Protein AF-0000000076732202 (afdb_homodimer)

Structure (mmCIF, N/CA/C/O backbone):
data_AF-0000000076732202-model_v1
#
loop_
_entity.id
_entity.type
_entity.pdbx_description
1 polymer 'Protein CLN8'
#
loop_
_atom_site.group_PDB
_atom_site.id
_atom_site.type_symbol
_atom_site.label_atom_id
_atom_site.label_alt_id
_atom_site.label_comp_id
_atom_site.label_asym_id
_atom_site.label_entity_id
_atom_site.label_seq_id
_atom_site.pdbx_PDB_ins_code
_atom_site.Cartn_x
_atom_site.Cartn_y
_atom_site.Cartn_z
_atom_site.occupancy
_atom_site.B_iso_or_equiv
_atom_site.auth_seq_id
_atom_site.auth_comp_id
_atom_site.auth_asym_id
_atom_site.auth_atom_id
_atom_site.pdbx_PDB_model_num
ATOM 1 N N . ILE A 1 1 ? -19.609 11.695 24.344 1 72.25 1 ILE A N 1
ATOM 2 C CA . ILE A 1 1 ? -18.578 12.719 24.219 1 72.25 1 ILE A CA 1
ATOM 3 C C . ILE A 1 1 ? -18.703 13.398 22.844 1 72.25 1 ILE A C 1
ATOM 5 O O . ILE A 1 1 ? -18.531 14.617 22.734 1 72.25 1 ILE A O 1
ATOM 9 N N . PHE A 1 2 ? -19.25 12.75 21.938 1 86.94 2 PHE A N 1
ATOM 10 C CA . PHE A 1 2 ? -19.266 13.312 20.594 1 86.94 2 PHE A CA 1
ATOM 11 C C . PHE A 1 2 ? -20.656 13.812 20.219 1 86.94 2 PHE A C 1
ATOM 13 O O . PHE A 1 2 ? -20.922 14.133 19.062 1 86.94 2 PHE A O 1
ATOM 20 N N . ASP A 1 3 ? -21.453 13.922 21.25 1 87.31 3 ASP A N 1
ATOM 21 C CA . ASP A 1 3 ? -22.828 14.266 20.953 1 87.31 3 ASP A CA 1
ATOM 22 C C . ASP A 1 3 ? -23.062 15.773 21.016 1 87.31 3 ASP A C 1
ATOM 24 O O . ASP A 1 3 ? -23.516 16.297 22.031 1 87.31 3 ASP A O 1
ATOM 28 N N . TRP A 1 4 ? -22.719 16.5 19.984 1 90.31 4 TRP A N 1
ATOM 29 C CA . TRP A 1 4 ? -22.922 17.922 19.828 1 90.31 4 TRP A CA 1
ATOM 30 C C . TRP A 1 4 ? -23.812 18.219 18.609 1 90.31 4 TRP A C 1
ATOM 32 O O . TRP A 1 4 ? -24.062 17.328 17.797 1 90.31 4 TRP A O 1
ATOM 42 N N . ASP A 1 5 ? -24.375 19.375 18.609 1 92.56 5 ASP A N 1
ATOM 43 C CA . ASP A 1 5 ? -25.141 19.781 17.438 1 92.56 5 ASP A CA 1
ATOM 44 C C . ASP A 1 5 ? -24.25 20.438 16.375 1 92.56 5 ASP A C 1
ATOM 46 O O . ASP A 1 5 ? -24.109 21.656 16.359 1 92.56 5 ASP A O 1
ATOM 50 N N . TYR A 1 6 ? -23.797 19.703 15.469 1 92.44 6 TYR A N 1
ATOM 51 C CA . TYR A 1 6 ? -22.781 20.125 14.5 1 92.44 6 TYR A CA 1
ATOM 52 C C . TYR A 1 6 ? -23.406 20.984 13.406 1 92.44 6 TYR A C 1
ATOM 54 O O . TYR A 1 6 ? -22.703 21.562 12.586 1 92.44 6 TYR A O 1
ATOM 62 N N . VAL A 1 7 ? -24.688 21.047 13.375 1 90.94 7 VAL A N 1
ATOM 63 C CA . VAL A 1 7 ? -25.359 21.875 12.383 1 90.94 7 VAL A CA 1
ATOM 64 C C . VAL A 1 7 ? -25.172 23.344 12.727 1 90.94 7 VAL A C 1
ATOM 66 O O . VAL A 1 7 ? -25.094 24.203 11.828 1 90.94 7 VAL A O 1
ATOM 69 N N . LEU A 1 8 ? -25 23.562 13.977 1 93 8 LEU A N 1
ATOM 70 C CA . LEU A 1 8 ? -24.828 24.938 14.445 1 93 8 LEU A CA 1
ATOM 71 C C . LEU A 1 8 ? -23.406 25.422 14.164 1 93 8 LEU A C 1
ATOM 73 O O . LEU A 1 8 ? -22.438 24.766 14.547 1 93 8 LEU A O 1
ATOM 77 N N . TRP A 1 9 ? -23.344 26.594 13.664 1 92.12 9 TRP A N 1
ATOM 78 C CA . TRP A 1 9 ? -22.047 27.188 13.305 1 92.12 9 TRP A CA 1
ATOM 79 C C . TRP A 1 9 ? -21.234 27.5 14.555 1 92.12 9 TRP A C 1
ATOM 81 O O . TRP A 1 9 ? -20 27.391 14.539 1 92.12 9 TRP A O 1
ATOM 91 N N . GLU A 1 10 ? -21.844 27.828 15.586 1 94.12 10 GLU A N 1
ATOM 92 C CA . GLU A 1 10 ? -21.156 28.156 16.828 1 94.12 10 GLU A CA 1
ATOM 93 C C . GLU A 1 10 ? -20.438 26.938 17.391 1 94.12 10 GLU A C 1
ATOM 95 O O . GLU A 1 10 ? -19.328 27.047 17.922 1 94.12 10 GLU A O 1
ATOM 100 N N . VAL A 1 11 ? -21.109 25.938 17.25 1 94.25 11 VAL A N 1
ATOM 101 C CA . VAL A 1 11 ? -20.516 24.703 17.75 1 94.25 11 VAL A CA 1
ATOM 102 C C . VAL A 1 11 ? -19.312 24.328 16.906 1 94.25 11 VAL A C 1
ATOM 104 O O . VAL A 1 11 ? -18.266 23.969 17.438 1 94.25 11 VAL A O 1
ATOM 107 N N . ARG A 1 12 ? -19.391 24.406 15.656 1 95.12 12 ARG A N 1
ATOM 108 C CA . ARG A 1 12 ? -18.281 24.078 14.766 1 95.12 12 ARG A CA 1
ATOM 109 C C . ARG A 1 12 ? -17.078 24.984 15.023 1 95.12 12 ARG A C 1
ATOM 111 O O . ARG A 1 12 ? -15.945 24.516 15.133 1 95.12 12 ARG A O 1
ATOM 118 N N . LEU A 1 13 ? -17.375 26.266 15.219 1 94.88 13 LEU A N 1
ATOM 119 C CA . LEU A 1 13 ? -16.297 27.219 15.461 1 94.88 13 LEU A CA 1
ATOM 120 C C . LEU A 1 13 ? -15.656 26.984 16.828 1 94.88 13 LEU A C 1
ATOM 122 O O . LEU A 1 13 ? -14.445 27.141 16.984 1 94.88 13 LEU A O 1
ATOM 126 N N . LYS A 1 14 ? -16.453 26.656 17.734 1 95.69 14 LYS A N 1
ATOM 127 C CA . LYS A 1 14 ? -15.938 26.344 19.062 1 95.69 14 LYS A CA 1
ATOM 128 C C . LYS A 1 14 ? -15 25.141 19.031 1 95.69 14 LYS A C 1
ATOM 130 O O . LYS A 1 14 ? -13.961 25.141 19.703 1 95.69 14 LYS A O 1
ATOM 135 N N . LEU A 1 15 ? -15.367 24.188 18.281 1 95.31 15 LEU A N 1
ATOM 136 C CA . LEU A 1 15 ? -14.555 22.984 18.203 1 95.31 15 LEU A CA 1
ATOM 137 C C . LEU A 1 15 ? -13.273 23.25 17.406 1 95.31 15 LEU A C 1
ATOM 139 O O . LEU A 1 15 ? -12.219 22.703 17.734 1 95.31 15 LEU A O 1
ATOM 143 N N . VAL A 1 16 ? -13.367 24.016 16.391 1 95.5 16 VAL A N 1
ATOM 144 C CA . VAL A 1 16 ? -12.164 24.422 15.664 1 95.5 16 VAL A CA 1
ATOM 145 C C . VAL A 1 16 ? -11.219 25.188 16.578 1 95.5 16 VAL A C 1
ATOM 147 O O . VAL A 1 16 ? -10.016 24.922 16.609 1 95.5 16 VAL A O 1
ATOM 150 N N . ALA A 1 17 ? -11.797 26.078 17.344 1 96.38 17 ALA A N 1
ATOM 151 C CA . ALA A 1 17 ? -11 26.844 18.297 1 96.38 17 ALA A CA 1
ATOM 152 C C . ALA A 1 17 ? -10.398 25.922 19.359 1 96.38 17 ALA A C 1
ATOM 154 O O . ALA A 1 17 ? -9.234 26.094 19.75 1 96.38 17 ALA A O 1
ATOM 155 N N . ALA A 1 18 ? -11.156 25.047 19.781 1 96 18 ALA A N 1
ATOM 156 C CA . ALA A 1 18 ? -10.664 24.094 20.766 1 96 18 ALA A CA 1
ATOM 157 C C . ALA A 1 18 ? -9.492 23.281 20.203 1 96 18 ALA A C 1
ATOM 159 O O . ALA A 1 18 ? -8.523 23.016 20.906 1 96 18 ALA A O 1
ATOM 160 N N . GLY A 1 19 ? -9.594 22.875 18.984 1 95.88 19 GLY A N 1
ATOM 161 C CA . GLY A 1 19 ? -8.484 22.188 18.328 1 95.88 19 GLY A CA 1
ATOM 162 C C . GLY A 1 19 ? -7.238 23.047 18.234 1 95.88 19 GLY A C 1
ATOM 163 O O . GLY A 1 19 ? -6.137 22.578 18.516 1 95.88 19 GLY A O 1
ATOM 164 N N . PHE A 1 20 ? -7.449 24.266 17.844 1 96.06 20 PHE A N 1
ATOM 165 C CA . PHE A 1 20 ? -6.344 25.203 17.719 1 96.06 20 PHE A CA 1
ATOM 166 C C . PHE A 1 20 ? -5.617 25.359 19.047 1 96.06 20 PHE A C 1
ATOM 168 O O . PHE A 1 20 ? -4.391 25.234 19.109 1 96.06 20 PHE A O 1
ATOM 175 N N . PHE A 1 21 ? -6.332 25.531 20.109 1 96.81 21 PHE A N 1
ATOM 176 C CA . PHE A 1 21 ? -5.719 25.781 21.406 1 96.81 21 PHE A CA 1
ATOM 177 C C . PHE A 1 21 ? -5.16 24.5 22 1 96.81 21 PHE A C 1
ATOM 179 O O . PHE A 1 21 ? -4.145 24.516 22.703 1 96.81 21 PHE A O 1
ATOM 186 N N . PHE A 1 22 ? -5.793 23.469 21.688 1 96.25 22 PHE A N 1
ATOM 187 C CA . PHE A 1 22 ? -5.258 22.188 22.125 1 96.25 22 PHE A CA 1
ATOM 188 C C . PHE A 1 22 ? -3.852 21.969 21.578 1 96.25 22 PHE A C 1
ATOM 190 O O . PHE A 1 22 ? -2.93 21.641 22.344 1 96.25 22 PHE A O 1
ATOM 197 N N . TYR A 1 23 ? -3.65 22.156 20.344 1 95.44 23 TYR A N 1
ATOM 198 C CA . TYR A 1 23 ? -2.352 21.906 19.734 1 95.44 23 TYR A CA 1
ATOM 199 C C . TYR A 1 23 ? -1.36 23.016 20.062 1 95.44 23 TYR A C 1
ATOM 201 O O . TYR A 1 23 ? -0.151 22.781 20.109 1 95.44 23 TYR A O 1
ATOM 209 N N . LEU A 1 24 ? -1.895 24.188 20.375 1 95.62 24 LEU A N 1
ATOM 210 C CA . LEU A 1 24 ? -1.026 25.234 20.906 1 95.62 24 LEU A CA 1
ATOM 211 C C . LEU A 1 24 ? -0.458 24.828 22.25 1 95.62 24 LEU A C 1
ATOM 213 O O . LEU A 1 24 ? 0.733 25.016 22.516 1 95.62 24 LEU A O 1
ATOM 217 N N . ILE A 1 25 ? -1.349 24.281 23.047 1 96.19 25 ILE A N 1
ATOM 218 C CA . ILE A 1 25 ? -0.919 23.828 24.359 1 96.19 25 ILE A CA 1
ATOM 219 C C . ILE A 1 25 ? 0.104 22.703 24.219 1 96.19 25 ILE A C 1
ATOM 221 O O . ILE A 1 25 ? 1.108 22.672 24.922 1 96.19 25 ILE A O 1
ATOM 225 N N . VAL A 1 26 ? -0.103 21.844 23.266 1 94.94 26 VAL A N 1
ATOM 226 C CA . VAL A 1 26 ? 0.834 20.766 23 1 94.94 26 VAL A CA 1
ATOM 227 C C . VAL A 1 26 ? 2.178 21.328 22.562 1 94.94 26 VAL A C 1
ATOM 229 O O . VAL A 1 26 ? 3.232 20.875 23.016 1 94.94 26 VAL A O 1
ATOM 232 N N . PHE A 1 27 ? 2.158 22.25 21.734 1 94.88 27 PHE A N 1
ATOM 233 C CA . PHE A 1 27 ? 3.352 22.922 21.25 1 94.88 27 PHE A CA 1
ATOM 234 C C . PHE A 1 27 ? 4.148 23.531 22.391 1 94.88 27 PHE A C 1
ATOM 236 O O . PHE A 1 27 ? 5.363 23.344 22.484 1 94.88 27 PHE A O 1
ATOM 243 N N . LEU A 1 28 ? 3.439 24.141 23.312 1 94.81 28 LEU A N 1
ATOM 244 C CA . LEU A 1 28 ? 4.09 24.797 24.438 1 94.81 28 LEU A CA 1
ATOM 245 C C . LEU A 1 28 ? 4.594 23.781 25.453 1 94.81 28 LEU A C 1
ATOM 247 O O . LEU A 1 28 ? 5.664 23.953 26.031 1 94.81 28 LEU A O 1
ATOM 251 N N . LEU A 1 29 ? 3.812 22.766 25.609 1 94.56 29 LEU A N 1
ATOM 252 C CA . LEU A 1 29 ? 4.219 21.703 26.531 1 94.56 29 LEU A CA 1
ATOM 253 C C . LEU A 1 29 ? 5.461 20.984 26 1 94.56 29 LEU A C 1
ATOM 255 O O . LEU A 1 29 ? 6.312 20.562 26.781 1 94.56 29 LEU A O 1
ATOM 259 N N . ALA A 1 30 ? 5.492 20.812 24.688 1 91.69 30 ALA A N 1
ATOM 260 C CA . ALA A 1 30 ? 6.668 20.188 24.078 1 91.69 30 ALA A CA 1
ATOM 261 C C . ALA A 1 30 ? 7.922 21.016 24.344 1 91.69 30 ALA A C 1
ATOM 263 O O . ALA A 1 30 ? 8.969 20.469 24.703 1 91.69 30 ALA A O 1
ATOM 264 N N . HIS A 1 31 ? 7.844 22.297 24.219 1 91.5 31 HIS A N 1
ATOM 265 C CA . HIS A 1 31 ? 8.953 23.188 24.516 1 91.5 31 HIS A CA 1
ATOM 266 C C . HIS A 1 31 ? 9.383 23.078 25.984 1 91.5 31 HIS A C 1
ATOM 268 O O . HIS A 1 31 ? 10.57 22.922 26.281 1 91.5 31 HIS A O 1
ATOM 274 N N . TRP A 1 32 ? 8.336 23.047 26.812 1 93.12 32 TRP A N 1
ATOM 275 C CA . TRP A 1 32 ? 8.594 23.031 28.25 1 93.12 32 TRP A CA 1
ATOM 276 C C . TRP A 1 32 ? 9.234 21.703 28.672 1 93.12 32 TRP A C 1
ATOM 278 O O . TRP A 1 32 ? 10.234 21.688 29.391 1 93.12 32 TRP A O 1
ATOM 288 N N . LEU A 1 33 ? 8.703 20.656 28.234 1 90.12 33 LEU A N 1
ATOM 289 C CA . LEU A 1 33 ? 9.203 19.344 28.594 1 90.12 33 LEU A CA 1
ATOM 290 C C . LEU A 1 33 ? 10.586 19.094 28 1 90.12 33 LEU A C 1
ATOM 292 O O . LEU A 1 33 ? 11.469 18.562 28.672 1 90.12 33 LEU A O 1
ATOM 296 N N . ALA A 1 34 ? 10.773 19.484 26.766 1 87.94 34 ALA A N 1
ATOM 297 C CA . ALA A 1 34 ? 12.07 19.312 26.125 1 87.94 34 ALA A CA 1
ATOM 298 C C . ALA A 1 34 ? 13.148 20.141 26.797 1 87.94 34 ALA A C 1
ATOM 300 O O . ALA A 1 34 ? 14.281 19.703 26.953 1 87.94 34 ALA A O 1
ATOM 301 N N . SER A 1 35 ? 12.781 21.312 27.266 1 90.06 35 SER A N 1
ATOM 302 C CA . SER A 1 35 ? 13.719 22.188 27.969 1 90.06 35 SER A CA 1
ATOM 303 C C . SER A 1 35 ? 14.109 21.625 29.328 1 90.06 35 SER A C 1
ATOM 305 O O . SER A 1 35 ? 15.227 21.844 29.797 1 90.06 35 SER A O 1
ATOM 307 N N . TRP A 1 36 ? 13.195 20.812 29.859 1 90.19 36 TRP A N 1
ATOM 308 C CA . TRP A 1 36 ? 13.414 20.266 31.188 1 90.19 36 TRP A CA 1
ATOM 309 C C . TRP A 1 36 ? 14.227 18.984 31.125 1 90.19 36 TRP A C 1
ATOM 311 O O . TRP A 1 36 ? 15.094 18.75 31.969 1 90.19 36 TRP A O 1
ATOM 321 N N . ILE A 1 37 ? 14.023 18.203 30.109 1 86.56 37 ILE A N 1
ATOM 322 C CA . ILE A 1 37 ? 14.547 16.844 30.125 1 86.56 37 ILE A CA 1
ATOM 323 C C . ILE A 1 37 ? 15.781 16.75 29.219 1 86.56 37 ILE A C 1
ATOM 325 O O . ILE A 1 37 ? 16.688 15.953 29.469 1 86.56 37 ILE A O 1
ATOM 329 N N . SER A 1 38 ? 15.805 17.578 28.234 1 82.12 38 SER A N 1
ATOM 330 C CA . SER A 1 38 ? 16.828 17.375 27.203 1 82.12 38 SER A CA 1
ATOM 331 C C . SER A 1 38 ? 17.875 18.484 27.234 1 82.12 38 SER A C 1
ATOM 333 O O . SER A 1 38 ? 17.578 19.625 26.906 1 82.12 38 SER A O 1
ATOM 335 N N . ALA A 1 39 ? 19.078 18.062 27.547 1 83.94 39 ALA A N 1
ATOM 336 C CA . ALA A 1 39 ? 20.188 19 27.531 1 83.94 39 ALA A CA 1
ATOM 337 C C . ALA A 1 39 ? 20.516 19.453 26.109 1 83.94 39 ALA A C 1
ATOM 339 O O . ALA A 1 39 ? 20.844 20.609 25.875 1 83.94 39 ALA A O 1
ATOM 340 N N . SER A 1 40 ? 20.359 18.562 25.203 1 82.56 40 SER A N 1
ATOM 341 C CA . SER A 1 40 ? 20.641 18.875 23.812 1 82.56 40 SER A CA 1
ATOM 342 C C . SER A 1 40 ? 19.656 19.922 23.281 1 82.56 40 SER A C 1
ATOM 344 O O . SER A 1 40 ? 20.031 20.781 22.469 1 82.56 40 SER A O 1
ATOM 346 N N . TYR A 1 41 ? 18.469 19.828 23.75 1 85.62 41 TYR A N 1
ATOM 347 C CA . TYR A 1 41 ? 17.438 20.766 23.312 1 85.62 41 TYR A CA 1
ATOM 348 C C . TYR A 1 41 ? 17.766 22.188 23.781 1 85.62 41 TYR A C 1
ATOM 350 O O . TYR A 1 41 ? 17.531 23.156 23.062 1 85.62 41 TYR A O 1
ATOM 358 N N . ARG A 1 42 ? 18.406 22.281 24.891 1 87.88 42 ARG A N 1
ATOM 359 C CA . ARG A 1 42 ? 18.719 23.594 25.438 1 87.88 42 ARG A CA 1
ATOM 360 C C . ARG A 1 42 ? 19.797 24.297 24.625 1 87.88 42 ARG A C 1
ATOM 362 O O . ARG A 1 42 ? 19.891 25.516 24.641 1 87.88 42 ARG A O 1
ATOM 369 N N . THR A 1 43 ? 20.516 23.469 23.922 1 87.56 43 THR A N 1
ATOM 370 C CA . THR A 1 43 ? 21.625 24.047 23.172 1 87.56 43 THR A CA 1
ATOM 371 C C . THR A 1 43 ? 21.203 24.328 21.734 1 87.56 43 THR A C 1
ATOM 373 O O . THR A 1 43 ? 21.969 24.922 20.969 1 87.56 43 THR A O 1
ATOM 376 N N . LEU A 1 44 ? 20 24 21.438 1 86.56 44 LEU A N 1
ATOM 377 C CA . LEU A 1 44 ? 19.547 24.203 20.078 1 86.56 44 LEU A CA 1
ATOM 378 C C . LEU A 1 44 ? 19.266 25.688 19.812 1 86.56 44 LEU A C 1
ATOM 380 O O . LEU A 1 44 ? 19 26.438 20.75 1 86.56 44 LEU A O 1
ATOM 384 N N . SER A 1 45 ? 19.391 26.031 18.594 1 86.94 45 SER A N 1
ATOM 385 C CA . SER A 1 45 ? 19.031 27.391 18.188 1 86.94 45 SER A CA 1
ATOM 386 C C . SER A 1 45 ? 17.531 27.625 18.328 1 86.94 45 SER A C 1
ATOM 388 O O . SER A 1 45 ? 16.75 26.672 18.391 1 86.94 45 SER A O 1
ATOM 390 N N . GLY A 1 46 ? 17.094 28.828 18.391 1 84.69 46 GLY A N 1
ATOM 391 C CA . GLY A 1 46 ? 15.688 29.172 18.453 1 84.69 46 GLY A CA 1
ATOM 392 C C . GLY A 1 46 ? 14.867 28.562 17.328 1 84.69 46 GLY A C 1
ATOM 393 O O . GLY A 1 46 ? 13.781 28.031 17.562 1 84.69 46 GLY A O 1
ATOM 394 N N . LYS A 1 47 ? 15.391 28.641 16.219 1 84.88 47 LYS A N 1
ATOM 395 C CA . LYS A 1 47 ? 14.727 28.062 15.047 1 84.88 47 LYS A CA 1
ATOM 396 C C . LYS A 1 47 ? 14.555 26.547 15.203 1 84.88 47 LYS A C 1
ATOM 398 O O . LYS A 1 47 ? 13.477 26.016 14.945 1 84.88 47 LYS A O 1
ATOM 403 N N . ASP A 1 48 ? 15.516 25.938 15.602 1 84.62 48 ASP A N 1
ATOM 404 C CA . ASP A 1 48 ? 15.492 24.484 15.742 1 84.62 48 ASP A CA 1
ATOM 405 C C . ASP A 1 48 ? 14.547 24.062 16.875 1 84.62 48 ASP A C 1
ATOM 407 O O . ASP A 1 48 ? 13.922 23 16.797 1 84.62 48 ASP A O 1
ATOM 411 N N . LYS A 1 49 ? 14.461 24.922 17.812 1 87.38 49 LYS A N 1
ATOM 412 C CA . LYS A 1 49 ? 13.523 24.641 18.891 1 87.38 49 LYS A CA 1
ATOM 413 C C . LYS A 1 49 ? 12.086 24.656 18.391 1 87.38 49 LYS A C 1
ATOM 415 O O . LYS A 1 49 ? 11.312 23.734 18.672 1 87.38 49 LYS A O 1
ATOM 420 N N . VAL A 1 50 ? 11.852 25.672 17.625 1 86 50 VAL A N 1
ATOM 421 C CA . VAL A 1 50 ? 10.492 25.812 17.094 1 86 50 VAL A CA 1
ATOM 422 C C . VAL A 1 50 ? 10.172 24.641 16.172 1 86 50 VAL A C 1
ATOM 424 O O . VAL A 1 50 ? 9.094 24.047 16.266 1 86 50 VAL A O 1
ATOM 427 N N . PHE A 1 51 ? 11.078 24.266 15.422 1 83.44 51 PHE A N 1
ATOM 428 C CA . PHE A 1 51 ? 10.859 23.188 14.469 1 83.44 51 PHE A CA 1
ATOM 429 C C . PHE A 1 51 ? 10.719 21.844 15.188 1 83.44 51 PHE A C 1
ATOM 431 O O . PHE A 1 51 ? 9.938 20.984 14.773 1 83.44 51 PHE A O 1
ATOM 438 N N . SER A 1 52 ? 11.469 21.766 16.172 1 86.25 52 SER A N 1
ATOM 439 C CA . SER A 1 52 ? 11.359 20.547 16.953 1 86.25 52 SER A CA 1
ATOM 440 C C . SER A 1 52 ? 10 20.453 17.641 1 86.25 52 SER A C 1
ATOM 442 O O . SER A 1 52 ? 9.391 19.375 17.672 1 86.25 52 SER A O 1
ATOM 444 N N . ASN A 1 53 ? 9.531 21.547 18.125 1 90.38 53 ASN A N 1
ATOM 445 C CA . ASN A 1 53 ? 8.227 21.562 18.797 1 90.38 53 ASN A CA 1
ATOM 446 C C . ASN A 1 53 ? 7.09 21.328 17.812 1 90.38 53 ASN A C 1
ATOM 448 O O . ASN A 1 53 ? 6.125 20.625 18.125 1 90.38 53 ASN A O 1
ATOM 452 N N . ILE A 1 54 ? 7.246 21.859 16.672 1 88.44 54 ILE A N 1
ATOM 453 C CA . ILE A 1 54 ? 6.23 21.656 15.641 1 88.44 54 ILE A CA 1
ATOM 454 C C . ILE A 1 54 ? 6.227 20.188 15.203 1 88.44 54 ILE A C 1
ATOM 456 O O . ILE A 1 54 ? 5.168 19.625 14.906 1 88.44 54 ILE A O 1
ATOM 460 N N . ALA A 1 55 ? 7.355 19.672 15.125 1 88.31 55 ALA A N 1
ATOM 461 C CA . ALA A 1 55 ? 7.457 18.266 14.742 1 88.31 55 ALA A CA 1
ATOM 462 C C . ALA A 1 55 ? 6.707 17.375 15.734 1 88.31 55 ALA A C 1
ATOM 464 O O . ALA A 1 55 ? 5.953 16.5 15.328 1 88.31 55 ALA A O 1
ATOM 465 N N . ILE A 1 56 ? 6.883 17.672 16.938 1 90.62 56 ILE A N 1
ATOM 466 C CA . ILE A 1 56 ? 6.215 16.891 17.969 1 90.62 56 ILE A CA 1
ATOM 467 C C . ILE A 1 56 ? 4.703 17.062 17.844 1 90.62 56 ILE A C 1
ATOM 469 O O . ILE A 1 56 ? 3.949 16.094 17.953 1 90.62 56 ILE A O 1
ATOM 473 N N . THR A 1 57 ? 4.285 18.25 17.609 1 93 57 THR A N 1
ATOM 474 C CA . THR A 1 57 ? 2.861 18.547 17.484 1 93 57 THR A CA 1
ATOM 475 C C . THR A 1 57 ? 2.283 17.844 16.25 1 93 57 THR A C 1
ATOM 477 O O . THR A 1 57 ? 1.201 17.266 16.312 1 93 57 THR A O 1
ATOM 480 N N . ARG A 1 58 ? 3.023 17.844 15.219 1 92.94 58 ARG A N 1
ATOM 481 C CA . ARG A 1 58 ? 2.625 17.156 14 1 92.94 58 ARG A CA 1
ATOM 482 C C . ARG A 1 58 ? 2.537 15.648 14.219 1 92.94 58 ARG A C 1
ATOM 484 O O . ARG A 1 58 ? 1.654 14.984 13.672 1 92.94 58 ARG A O 1
ATOM 491 N N . GLY A 1 59 ? 3.469 15.219 14.961 1 93.38 59 GLY A N 1
ATOM 492 C CA . GLY A 1 59 ? 3.459 13.797 15.281 1 93.38 59 GLY A CA 1
ATOM 493 C C . GLY A 1 59 ? 2.203 13.359 16 1 93.38 59 GLY A C 1
ATOM 494 O O . GLY A 1 59 ? 1.651 12.289 15.711 1 93.38 59 GLY A O 1
ATOM 495 N N . LEU A 1 60 ? 1.823 14.195 16.875 1 93.56 60 LEU A N 1
ATOM 496 C CA . LEU A 1 60 ? 0.613 13.883 17.625 1 93.56 60 LEU A CA 1
ATOM 497 C C . LEU A 1 60 ? -0.606 13.867 16.719 1 93.56 60 LEU A C 1
ATOM 499 O O . LEU A 1 60 ? -1.443 12.961 16.797 1 93.56 60 LEU A O 1
ATOM 503 N N . LEU A 1 61 ? -0.704 14.844 15.953 1 93.81 61 LEU A N 1
ATOM 504 C CA . LEU A 1 61 ? -1.795 14.859 14.984 1 93.81 61 LEU A CA 1
ATOM 505 C C . LEU A 1 61 ? -1.732 13.641 14.078 1 93.81 61 LEU A C 1
ATOM 507 O O . LEU A 1 61 ? -2.766 13.055 13.734 1 93.81 61 LEU A O 1
ATOM 511 N N . GLY A 1 62 ? -0.553 13.305 13.672 1 94.94 62 GLY A N 1
ATOM 512 C CA . GLY A 1 62 ? -0.379 12.133 12.828 1 94.94 62 GLY A CA 1
ATOM 513 C C . GLY A 1 62 ? -0.915 10.859 13.461 1 94.94 62 GLY A C 1
ATOM 514 O O . GLY A 1 62 ? -1.599 10.078 12.797 1 94.94 62 GLY A O 1
ATOM 515 N N . ILE A 1 63 ? -0.628 10.719 14.641 1 95.06 63 ILE A N 1
ATOM 516 C CA . ILE A 1 63 ? -1.094 9.539 15.359 1 95.06 63 ILE A CA 1
ATOM 517 C C . ILE A 1 63 ? -2.617 9.562 15.461 1 95.06 63 ILE A C 1
ATOM 519 O O . ILE A 1 63 ? -3.281 8.562 15.18 1 95.06 63 ILE A O 1
ATOM 523 N N . GLN A 1 64 ? -3.141 10.664 15.828 1 94.69 64 GLN A N 1
ATOM 524 C CA . GLN A 1 64 ? -4.586 10.812 15.945 1 94.69 64 GLN A CA 1
ATOM 525 C C . GLN A 1 64 ? -5.277 10.555 14.609 1 94.69 64 GLN A C 1
ATOM 527 O O . GLN A 1 64 ? -6.305 9.875 14.555 1 94.69 64 GLN A O 1
ATOM 532 N N . SER A 1 65 ? -4.715 11.055 13.609 1 95.31 65 SER A N 1
ATOM 533 C CA . SER A 1 65 ? -5.297 10.906 12.281 1 95.31 65 SER A CA 1
ATOM 534 C C . SER A 1 65 ? -5.215 9.461 11.805 1 95.31 65 SER A C 1
ATOM 536 O O . SER A 1 65 ? -6.102 8.984 11.094 1 95.31 65 SER A O 1
ATOM 538 N N . CYS A 1 66 ? -4.191 8.844 12.172 1 96.12 66 CYS A N 1
ATOM 539 C CA . CYS A 1 66 ? -4.059 7.441 11.805 1 96.12 66 CYS A CA 1
ATOM 540 C C . CYS A 1 66 ? -5.145 6.598 12.461 1 96.12 66 CYS A C 1
ATOM 542 O O . CYS A 1 66 ? -5.766 5.758 11.805 1 96.12 66 CYS A O 1
ATOM 544 N N . VAL A 1 67 ? -5.363 6.875 13.695 1 96.25 67 VAL A N 1
ATOM 545 C CA . VAL A 1 67 ? -6.371 6.117 14.422 1 96.25 67 VAL A CA 1
ATOM 546 C C . VAL A 1 67 ? -7.754 6.383 13.82 1 96.25 67 VAL A C 1
ATOM 548 O O . VAL A 1 67 ? -8.492 5.445 13.516 1 96.25 67 VAL A O 1
ATOM 551 N N . ALA A 1 68 ? -8.055 7.609 13.625 1 96.44 68 ALA A N 1
ATOM 552 C CA . ALA A 1 68 ? -9.352 7.984 13.07 1 96.44 68 ALA A CA 1
ATOM 553 C C . ALA A 1 68 ? -9.516 7.457 11.648 1 96.44 68 ALA A C 1
ATOM 555 O O . ALA A 1 68 ? -10.562 6.91 11.297 1 96.44 68 ALA A O 1
ATOM 556 N N . GLY A 1 69 ? -8.477 7.66 10.906 1 97.19 69 GLY A N 1
ATOM 557 C CA . GLY A 1 69 ? -8.539 7.215 9.523 1 97.19 69 GLY A CA 1
ATOM 558 C C . GLY A 1 69 ? -8.68 5.711 9.391 1 97.19 69 GLY A C 1
ATOM 559 O O . GLY A 1 69 ? -9.477 5.23 8.578 1 97.19 69 GLY A O 1
ATOM 560 N N . LEU A 1 70 ? -7.953 4.969 10.156 1 96.56 70 LEU A N 1
ATOM 561 C CA . LEU A 1 70 ? -8.023 3.514 10.094 1 96.56 70 LEU A CA 1
ATOM 562 C C . LEU A 1 70 ? -9.359 3.01 10.617 1 96.56 70 LEU A C 1
ATOM 564 O O . LEU A 1 70 ? -9.898 2.02 10.117 1 96.56 70 LEU A O 1
ATOM 568 N N . TRP A 1 71 ? -9.867 3.736 11.609 1 96.44 71 TRP A N 1
ATOM 569 C CA . TRP A 1 71 ? -11.188 3.381 12.117 1 96.44 71 TRP A CA 1
ATOM 570 C C . TRP A 1 71 ? -12.25 3.529 11.039 1 96.44 71 TRP A C 1
ATOM 572 O O . TRP A 1 71 ? -13.109 2.656 10.875 1 96.44 71 TRP A O 1
ATOM 582 N N . ALA A 1 72 ? -12.148 4.562 10.32 1 96.81 72 ALA A N 1
ATOM 583 C CA . ALA A 1 72 ? -13.109 4.797 9.242 1 96.81 72 ALA A CA 1
ATOM 584 C C . ALA A 1 72 ? -12.883 3.828 8.086 1 96.81 72 ALA A C 1
ATOM 586 O O . ALA A 1 72 ? -13.844 3.34 7.484 1 96.81 72 ALA A O 1
ATOM 587 N N . LEU A 1 73 ? -11.664 3.492 7.883 1 96 73 LEU A N 1
ATOM 588 C CA . LEU A 1 73 ? -11.289 2.674 6.734 1 96 73 LEU A CA 1
ATOM 589 C C . LEU A 1 73 ? -11.648 1.211 6.969 1 96 73 LEU A C 1
ATOM 591 O O . LEU A 1 73 ? -12.133 0.532 6.059 1 96 73 LEU A O 1
ATOM 595 N N . LEU A 1 74 ? -11.539 0.741 8.242 1 93.94 74 LEU A N 1
ATOM 596 C CA . LEU A 1 74 ? -11.539 -0.707 8.422 1 93.94 74 LEU A CA 1
ATOM 597 C C . LEU A 1 74 ? -12.664 -1.145 9.344 1 93.94 74 LEU A C 1
ATOM 599 O O . LEU A 1 74 ? -13.094 -2.301 9.312 1 93.94 74 LEU A O 1
ATOM 603 N N . ILE A 1 75 ? -13.164 -0.258 10.203 1 92.62 75 ILE A N 1
ATOM 604 C CA . ILE A 1 75 ? -13.938 -0.764 11.328 1 92.62 75 ILE A CA 1
ATOM 605 C C . ILE A 1 75 ? -15.367 -0.218 11.258 1 92.62 75 ILE A C 1
ATOM 607 O O . ILE A 1 75 ? -16.328 -0.973 11.383 1 92.62 75 ILE A O 1
ATOM 611 N N . ASP A 1 76 ? -15.539 1.037 10.953 1 94.69 76 ASP A N 1
ATOM 612 C CA . ASP A 1 76 ? -16.859 1.665 11.031 1 94.69 76 ASP A CA 1
ATOM 613 C C . ASP A 1 76 ? -17.75 1.206 9.883 1 94.69 76 ASP A C 1
ATOM 615 O O . ASP A 1 76 ? -17.469 1.469 8.719 1 94.69 76 ASP A O 1
ATOM 619 N N . PRO A 1 77 ? -18.828 0.591 10.172 1 93 77 PRO A N 1
ATOM 620 C CA . PRO A 1 77 ? -19.688 0.041 9.125 1 93 77 PRO A CA 1
ATOM 621 C C . PRO A 1 77 ? -20.391 1.125 8.312 1 93 77 PRO A C 1
ATOM 623 O O . PRO A 1 77 ? -20.719 0.915 7.145 1 93 77 PRO A O 1
ATOM 626 N N . VAL A 1 78 ? -20.641 2.279 8.922 1 95.56 78 VAL A N 1
ATOM 627 C CA . VAL A 1 78 ? -21.344 3.361 8.234 1 95.56 78 VAL A CA 1
ATOM 628 C C . VAL A 1 78 ? -20.484 3.875 7.074 1 95.56 78 VAL A C 1
ATOM 630 O O . VAL A 1 78 ? -21 4.062 5.965 1 95.56 78 VAL A O 1
ATOM 633 N N . PHE A 1 79 ? -19.219 4 7.383 1 94.44 79 PHE A N 1
ATOM 634 C CA . PHE A 1 79 ? -18.312 4.488 6.348 1 94.44 79 PHE A CA 1
ATOM 635 C C . PHE A 1 79 ? -18.047 3.408 5.301 1 94.44 79 PHE A C 1
ATOM 637 O O . PHE A 1 79 ? -17.812 3.715 4.133 1 94.44 79 PHE A O 1
ATOM 644 N N . GLN A 1 80 ? -18.125 2.156 5.641 1 87.88 80 GLN A N 1
ATOM 645 C CA . GLN A 1 80 ? -17.922 1.063 4.695 1 87.88 80 GLN A CA 1
ATOM 646 C C . GLN A 1 80 ? -19.109 0.933 3.744 1 87.88 80 GLN A C 1
ATOM 648 O O . GLN A 1 80 ? -18.953 0.547 2.586 1 87.88 80 GLN A O 1
ATOM 653 N N . ALA A 1 81 ? -20.25 1.314 4.223 1 90.94 81 ALA A N 1
ATOM 654 C CA . ALA A 1 81 ? -21.484 1.19 3.434 1 90.94 81 ALA A CA 1
ATOM 655 C C . ALA A 1 81 ? -21.609 2.344 2.443 1 90.94 81 ALA A C 1
ATOM 657 O O . ALA A 1 81 ? -22.078 2.152 1.315 1 90.94 81 ALA A O 1
ATOM 658 N N . ASP A 1 82 ? -21.25 3.545 2.904 1 93.88 82 ASP A N 1
ATOM 659 C CA . ASP A 1 82 ? -21.328 4.734 2.062 1 93.88 82 ASP A CA 1
ATOM 660 C C . ASP A 1 82 ? -20.078 5.602 2.209 1 93.88 82 ASP A C 1
ATOM 662 O O . ASP A 1 82 ? -19.922 6.316 3.201 1 93.88 82 ASP A O 1
ATOM 666 N N . LYS A 1 83 ? -19.359 5.664 1.154 1 94 83 LYS A N 1
ATOM 667 C CA . LYS A 1 83 ? -18.078 6.355 1.215 1 94 83 LYS A CA 1
ATOM 668 C C . LYS A 1 83 ? -18.203 7.789 0.709 1 94 83 LYS A C 1
ATOM 670 O O . LYS A 1 83 ? -17.203 8.516 0.651 1 94 83 LYS A O 1
ATOM 675 N N . VAL A 1 84 ? -19.312 8.242 0.436 1 94.06 84 VAL A N 1
ATOM 676 C CA . VAL A 1 84 ? -19.453 9.57 -0.149 1 94.06 84 VAL A CA 1
ATOM 677 C C . VAL A 1 84 ? -20.266 10.461 0.792 1 94.06 84 VAL A C 1
ATOM 679 O O . VAL A 1 84 ? -19.844 11.562 1.132 1 94.06 84 VAL A O 1
ATOM 682 N N . TYR A 1 85 ? -21.312 9.945 1.38 1 94.19 85 TYR A N 1
ATOM 683 C CA . TYR A 1 85 ? -22.25 10.82 2.08 1 94.19 85 TYR A CA 1
ATOM 684 C C . TYR A 1 85 ? -22.203 10.586 3.586 1 94.19 85 TYR A C 1
ATOM 686 O O . TYR A 1 85 ? -22.703 11.391 4.367 1 94.19 85 TYR A O 1
ATOM 694 N N . SER A 1 86 ? -21.578 9.594 3.99 1 94.88 86 SER A N 1
ATOM 695 C CA . SER A 1 86 ? -21.656 9.164 5.383 1 94.88 86 SER A CA 1
ATOM 696 C C . SER A 1 86 ? -20.969 10.156 6.309 1 94.88 86 SER A C 1
ATOM 698 O O . SER A 1 86 ? -19.922 10.711 5.965 1 94.88 86 SER A O 1
ATOM 700 N N . GLN A 1 87 ? -21.688 10.367 7.445 1 93.88 87 GLN A N 1
ATOM 701 C CA . GLN A 1 87 ? -21.188 11.195 8.539 1 93.88 87 GLN A CA 1
ATOM 702 C C . GLN A 1 87 ? -21.469 10.547 9.891 1 93.88 87 GLN A C 1
ATOM 704 O O . GLN A 1 87 ? -22.469 9.836 10.047 1 93.88 87 GLN A O 1
ATOM 709 N N . GLN A 1 88 ? -20.578 10.75 10.773 1 95.25 88 GLN A N 1
ATOM 710 C CA . GLN A 1 88 ? -20.766 10.328 12.156 1 95.25 88 GLN A CA 1
ATOM 711 C C . GLN A 1 88 ? -20.375 11.43 13.133 1 95.25 88 GLN A C 1
ATOM 713 O O . GLN A 1 88 ? -19.625 12.344 12.773 1 95.25 88 GLN A O 1
ATOM 718 N N . LYS A 1 89 ? -20.859 11.359 14.305 1 94.81 89 LYS A N 1
ATOM 719 C CA . LYS A 1 89 ? -20.578 12.375 15.312 1 94.81 89 LYS A CA 1
ATOM 720 C C . LYS A 1 89 ? -19.078 12.406 15.648 1 94.81 89 LYS A C 1
ATOM 722 O O . LYS A 1 89 ? -18.5 13.477 15.789 1 94.81 89 LYS A O 1
ATOM 727 N N . TRP A 1 90 ? -18.516 11.25 15.719 1 94.94 90 TRP A N 1
ATOM 728 C CA . TRP A 1 90 ? -17.078 11.219 16.031 1 94.94 90 TRP A CA 1
ATOM 729 C C . TRP A 1 90 ? -16.25 11.773 14.883 1 94.94 90 TRP A C 1
ATOM 731 O O . TRP A 1 90 ? -15.195 12.359 15.102 1 94.94 90 TRP A O 1
ATOM 741 N N . SER A 1 91 ? -16.688 11.539 13.672 1 95 91 SER A N 1
ATOM 742 C CA . SER A 1 91 ? -15.961 12.055 12.516 1 95 91 SER A CA 1
ATOM 743 C C . SER A 1 91 ? -16.047 13.578 12.445 1 95 91 SER A C 1
ATOM 745 O O . SER A 1 91 ? -15.078 14.242 12.07 1 95 91 SER A O 1
ATOM 747 N N . TRP A 1 92 ? -17.203 14.109 12.859 1 94.38 92 TRP A N 1
ATOM 748 C CA . TRP A 1 92 ? -17.328 15.555 12.961 1 94.38 92 TRP A CA 1
ATOM 749 C C . TRP A 1 92 ? -16.328 16.125 13.953 1 94.38 92 TRP A C 1
ATOM 751 O O . TRP A 1 92 ? -15.602 17.078 13.648 1 94.38 92 TRP A O 1
ATOM 761 N N . PHE A 1 93 ? -16.375 15.531 14.992 1 95 93 PHE A N 1
ATOM 762 C CA . PHE A 1 93 ? -15.492 15.977 16.062 1 95 93 PHE A CA 1
ATOM 763 C C . PHE A 1 93 ? -14.039 15.969 15.609 1 95 93 PHE A C 1
ATOM 765 O O . PHE A 1 93 ? -13.328 16.969 15.766 1 95 93 PHE A O 1
ATOM 772 N N . HIS A 1 94 ? -13.609 14.945 15 1 94 94 HIS A N 1
ATOM 773 C CA . HIS A 1 94 ? -12.219 14.789 14.594 1 94 94 HIS A CA 1
ATOM 774 C C . HIS A 1 94 ? -11.867 15.734 13.445 1 94 94 HIS A C 1
ATOM 776 O O . HIS A 1 94 ? -10.773 16.312 13.422 1 94 94 HIS A O 1
ATOM 782 N N . CYS A 1 95 ? -12.734 15.852 12.555 1 93.5 95 CYS A N 1
ATOM 783 C CA . CYS A 1 95 ? -12.477 16.734 11.422 1 93.5 95 CYS A CA 1
ATOM 784 C C . CYS A 1 95 ? -12.367 18.188 11.875 1 93.5 95 CYS A C 1
ATOM 786 O O . CYS A 1 95 ? -11.523 18.938 11.391 1 93.5 95 CYS A O 1
ATOM 788 N N . LEU A 1 96 ? -13.156 18.531 12.797 1 94.56 96 LEU A N 1
ATOM 789 C CA . LEU A 1 96 ? -13.117 19.906 13.289 1 94.56 96 LEU A CA 1
ATOM 790 C C . LEU A 1 96 ? -11.875 20.156 14.125 1 94.56 96 LEU A C 1
ATOM 792 O O . LEU A 1 96 ? -11.234 21.203 14.008 1 94.56 96 LEU A O 1
ATOM 796 N N . LEU A 1 97 ? -11.5 19.188 14.891 1 94.19 97 LEU A N 1
ATOM 797 C CA . LEU A 1 97 ? -10.266 19.297 15.648 1 94.19 97 LEU A CA 1
ATOM 798 C C . LEU A 1 97 ? -9.062 19.391 14.719 1 94.19 97 LEU A C 1
ATOM 800 O O . LEU A 1 97 ? -8.148 20.188 14.945 1 94.19 97 LEU A O 1
ATOM 804 N N . ALA A 1 98 ? -9.102 18.594 13.734 1 94.06 98 ALA A N 1
ATOM 805 C CA . ALA A 1 98 ? -8.016 18.609 12.758 1 94.06 98 ALA A CA 1
ATOM 806 C C . ALA A 1 98 ? -7.953 19.938 12.016 1 94.06 98 ALA A C 1
ATOM 808 O O . ALA A 1 98 ? -6.867 20.422 11.672 1 94.06 98 ALA A O 1
ATOM 809 N N . SER A 1 99 ? -9.109 20.469 11.766 1 93.06 99 SER A N 1
ATOM 810 C CA . SER A 1 99 ? -9.133 21.781 11.133 1 93.06 99 SER A CA 1
ATOM 811 C C . SER A 1 99 ? -8.477 22.828 12.016 1 93.06 99 SER A C 1
ATOM 813 O O . SER A 1 99 ? -7.793 23.719 11.516 1 93.06 99 SER A O 1
ATOM 815 N N . GLY A 1 100 ? -8.703 22.719 13.281 1 94.06 100 GLY A N 1
ATOM 816 C CA . GLY A 1 100 ? -8.023 23.594 14.211 1 94.06 100 GLY A CA 1
ATOM 817 C C . GLY A 1 100 ? -6.512 23.453 14.164 1 94.06 100 GLY A C 1
ATOM 818 O O . GLY A 1 100 ? -5.789 24.453 14.227 1 94.06 100 GLY A O 1
ATOM 819 N N . PHE A 1 101 ? -6.078 22.297 14.031 1 94.75 101 PHE A N 1
ATOM 820 C CA . PHE A 1 101 ? -4.648 22.062 13.898 1 94.75 101 PHE A CA 1
ATOM 821 C C . PHE A 1 101 ? -4.109 22.688 12.617 1 94.75 101 PHE A C 1
ATOM 823 O O . PHE A 1 101 ? -3.031 23.281 12.617 1 94.75 101 PHE A O 1
ATOM 830 N N . ILE A 1 102 ? -4.824 22.422 11.57 1 91.38 102 ILE A N 1
ATOM 831 C CA . ILE A 1 102 ? -4.375 22.953 10.281 1 91.38 102 ILE A CA 1
ATOM 832 C C . ILE A 1 102 ? -4.266 24.469 10.352 1 91.38 102 ILE A C 1
ATOM 834 O O . ILE A 1 102 ? -3.332 25.062 9.797 1 91.38 102 ILE A O 1
ATOM 838 N N . LEU A 1 103 ? -5.145 25.031 11.016 1 90.75 103 LEU A N 1
ATOM 839 C CA . LEU A 1 103 ? -5.074 26.484 11.219 1 90.75 103 LEU A CA 1
ATOM 840 C C . LEU A 1 103 ? -3.854 26.859 12.047 1 90.75 103 LEU A C 1
ATOM 842 O O . LEU A 1 103 ? -3.113 27.766 11.695 1 90.75 103 LEU A O 1
ATOM 846 N N . PHE A 1 104 ? -3.686 26.109 13.078 1 92.88 104 PHE A N 1
ATOM 847 C CA . PHE A 1 104 ? -2.525 26.328 13.938 1 92.88 104 PHE A CA 1
ATOM 848 C C . PHE A 1 104 ? -1.231 26.203 13.141 1 92.88 104 PHE A C 1
ATOM 850 O O . PHE A 1 104 ? -0.352 27.062 13.227 1 92.88 104 PHE A O 1
ATOM 857 N N . GLU A 1 105 ? -1.151 25.203 12.391 1 88.88 105 GLU A N 1
ATOM 858 C CA . GLU A 1 105 ? 0.046 24.922 11.602 1 88.88 105 GLU A CA 1
ATOM 859 C C . GLU A 1 105 ? 0.296 26.016 10.57 1 88.88 105 GLU A C 1
ATOM 861 O O . GLU A 1 105 ? 1.443 26.391 10.32 1 88.88 105 GLU A O 1
ATOM 866 N N . ASN A 1 106 ? -0.714 26.422 9.992 1 87.31 106 ASN A N 1
ATOM 867 C CA . ASN A 1 106 ? -0.564 27.516 9.023 1 87.31 106 ASN A CA 1
ATOM 868 C C . ASN A 1 106 ? -0.046 28.781 9.688 1 87.31 106 ASN A C 1
ATOM 870 O O . ASN A 1 106 ? 0.816 29.469 9.141 1 87.31 106 ASN A O 1
ATOM 874 N N . VAL A 1 107 ? -0.476 29.047 10.812 1 87.5 107 VAL A N 1
ATOM 875 C CA . VAL A 1 107 ? -0.02 30.234 11.539 1 87.5 107 VAL A CA 1
ATOM 876 C C . VAL A 1 107 ? 1.456 30.078 11.898 1 87.5 107 VAL A C 1
ATOM 878 O O . VAL A 1 107 ? 2.256 30.984 11.664 1 87.5 107 VAL A O 1
ATOM 881 N N . VAL A 1 108 ? 1.773 28.969 12.336 1 86.38 108 VAL A N 1
ATOM 882 C CA . VAL A 1 108 ? 3.145 28.734 12.789 1 86.38 108 VAL A CA 1
ATOM 883 C C . VAL A 1 108 ? 4.09 28.766 11.586 1 86.38 108 VAL A C 1
ATOM 885 O O . VAL A 1 108 ? 5.176 29.359 11.656 1 86.38 108 VAL A O 1
ATOM 888 N N . VAL A 1 109 ? 3.699 28.172 10.531 1 81.94 109 VAL A N 1
ATOM 889 C CA . VAL A 1 109 ? 4.551 28.109 9.344 1 81.94 109 VAL A CA 1
ATOM 890 C C . VAL A 1 109 ? 4.762 29.516 8.781 1 81.94 109 VAL A C 1
ATOM 892 O O . VAL A 1 109 ? 5.891 29.906 8.477 1 81.94 109 VAL A O 1
ATOM 895 N N . HIS A 1 110 ? 3.768 30.344 8.68 1 85.12 110 HIS A N 1
ATOM 896 C CA . HIS A 1 110 ? 3.891 31.672 8.109 1 85.12 110 HIS A CA 1
ATOM 897 C C . HIS A 1 110 ? 4.625 32.625 9.055 1 85.12 110 HIS A C 1
ATOM 899 O O . HIS A 1 110 ? 5.422 33.438 8.617 1 85.12 110 HIS A O 1
ATOM 905 N N . VAL A 1 111 ? 4.379 32.438 10.305 1 86.69 111 VAL A N 1
ATOM 906 C CA . VAL A 1 111 ? 5.098 33.25 11.281 1 86.69 111 VAL A CA 1
ATOM 907 C C . VAL A 1 111 ? 6.578 32.906 11.273 1 86.69 111 VAL A C 1
ATOM 909 O O . VAL A 1 111 ? 7.445 33.781 11.289 1 86.69 111 VAL A O 1
ATOM 912 N N . SER A 1 112 ? 6.82 31.625 11.234 1 83.12 112 SER A N 1
ATOM 913 C CA . SER A 1 112 ? 8.203 31.172 11.195 1 83.12 112 SER A CA 1
ATOM 914 C C . SER A 1 112 ? 8.898 31.625 9.922 1 83.12 112 SER A C 1
ATOM 916 O O . SER A 1 112 ? 10.07 32 9.953 1 83.12 112 SER A O 1
ATOM 918 N N . ASN A 1 113 ? 8.164 31.594 8.828 1 84.31 113 ASN A N 1
ATOM 919 C CA . ASN A 1 113 ? 8.734 32.062 7.562 1 84.31 113 ASN A CA 1
ATOM 920 C C . ASN A 1 113 ? 9.078 33.531 7.625 1 84.31 113 ASN A C 1
ATOM 922 O O . ASN A 1 113 ? 10.109 33.969 7.086 1 84.31 113 ASN A O 1
ATOM 926 N N . ILE A 1 114 ? 8.273 34.281 8.281 1 87.56 114 ILE A N 1
ATOM 927 C CA . ILE A 1 114 ? 8.492 35.719 8.383 1 87.56 114 ILE A CA 1
ATOM 928 C C . ILE A 1 114 ? 9.641 36 9.352 1 87.56 114 ILE A C 1
ATOM 930 O O . ILE A 1 114 ? 10.547 36.781 9.039 1 87.56 114 ILE A O 1
ATOM 934 N N . VAL A 1 115 ? 9.656 35.281 10.43 1 87.81 115 VAL A N 1
ATOM 935 C CA . VAL A 1 115 ? 10.633 35.531 11.492 1 87.81 115 VAL A CA 1
ATOM 936 C C . VAL A 1 115 ? 12.008 35.062 11.047 1 87.81 115 VAL A C 1
ATOM 938 O O . VAL A 1 115 ? 13.016 35.719 11.266 1 87.81 115 VAL A O 1
ATOM 941 N N . PHE A 1 116 ? 11.984 33.906 10.383 1 83.75 116 PHE A N 1
ATOM 942 C CA . PHE A 1 116 ? 13.273 33.312 10.023 1 83.75 116 PHE A CA 1
ATOM 943 C C . PHE A 1 116 ? 13.586 33.562 8.547 1 83.75 116 PHE A C 1
ATOM 945 O O . PHE A 1 116 ? 14.609 33.094 8.047 1 83.75 116 PHE A O 1
ATOM 952 N N . ARG A 1 117 ? 12.883 34.219 7.758 1 82.88 117 ARG A N 1
ATOM 953 C CA . ARG A 1 117 ? 13.094 34.562 6.359 1 82.88 117 ARG A CA 1
ATOM 954 C C . ARG A 1 117 ? 13.367 33.344 5.516 1 82.88 117 ARG A C 1
ATOM 956 O O . ARG A 1 117 ? 14.352 33.281 4.77 1 82.88 117 ARG A O 1
ATOM 963 N N . THR A 1 118 ? 12.375 32.312 5.852 1 77.94 118 THR A N 1
ATOM 964 C CA . THR A 1 118 ? 12.438 31.094 5.066 1 77.94 118 THR A CA 1
ATOM 965 C C . THR A 1 118 ? 11.109 30.828 4.355 1 77.94 118 THR A C 1
ATOM 967 O O . THR A 1 118 ? 10.094 31.438 4.695 1 77.94 118 THR A O 1
ATOM 970 N N . CYS A 1 119 ? 11.211 30.219 3.168 1 77.44 119 CYS A N 1
ATOM 971 C CA . CYS A 1 119 ? 9.977 29.875 2.475 1 77.44 119 CYS A CA 1
ATOM 972 C C . CYS A 1 119 ? 10.094 28.5 1.822 1 77.44 119 CYS A C 1
ATOM 974 O O . CYS A 1 119 ? 10.875 28.312 0.889 1 77.44 119 CYS A O 1
ATOM 976 N N . ASP A 1 120 ? 9.336 27.547 2.416 1 77.31 120 ASP A N 1
ATOM 977 C CA . ASP A 1 120 ? 9.203 26.25 1.783 1 77.31 120 ASP A CA 1
ATOM 978 C C . ASP A 1 120 ? 7.914 26.156 0.971 1 77.31 120 ASP A C 1
ATOM 980 O O . ASP A 1 120 ? 6.844 25.891 1.522 1 77.31 120 ASP A O 1
ATOM 984 N N . VAL A 1 121 ? 8.039 26.234 -0.313 1 78.38 121 VAL A N 1
ATOM 985 C CA . VAL A 1 121 ? 6.887 26.328 -1.204 1 78.38 121 VAL A CA 1
ATOM 986 C C . VAL A 1 121 ? 6.082 25.031 -1.149 1 78.38 121 VAL A C 1
ATOM 988 O O . VAL A 1 121 ? 4.848 25.062 -1.151 1 78.38 121 VAL A O 1
ATOM 991 N N . PHE A 1 122 ? 6.676 23.906 -1.062 1 77.31 122 PHE A N 1
ATOM 992 C CA . PHE A 1 122 ? 5.98 22.625 -1.029 1 77.31 122 PHE A CA 1
ATOM 993 C C . PHE A 1 122 ? 5.141 22.5 0.236 1 77.31 122 PHE A C 1
ATOM 995 O O . PHE A 1 122 ? 3.994 22.047 0.184 1 77.31 122 PHE A O 1
ATOM 1002 N N . LEU A 1 123 ? 5.742 22.953 1.211 1 77.62 123 LEU A N 1
ATOM 1003 C CA . LEU A 1 123 ? 5.043 22.891 2.488 1 77.62 123 LEU A CA 1
ATOM 1004 C C . LEU A 1 123 ? 3.855 23.859 2.498 1 77.62 123 LEU A C 1
ATOM 1006 O O . LEU A 1 123 ? 2.768 23.5 2.955 1 77.62 123 LEU A O 1
ATOM 1010 N N . VAL A 1 124 ? 4.055 25.016 1.955 1 80.06 124 VAL A N 1
ATOM 1011 C CA . VAL A 1 124 ? 3.016 26.031 1.94 1 80.06 124 VAL A CA 1
ATOM 1012 C C . VAL A 1 124 ? 1.86 25.594 1.05 1 80.06 124 VAL A C 1
ATOM 1014 O O . VAL A 1 124 ? 0.693 25.703 1.431 1 80.06 124 VAL A O 1
ATOM 1017 N N . VAL A 1 125 ? 2.158 25.031 -0.037 1 81.69 125 VAL A N 1
ATOM 1018 C CA . VAL A 1 125 ? 1.135 24.578 -0.973 1 81.69 125 VAL A CA 1
ATOM 1019 C C . VAL A 1 125 ? 0.346 23.422 -0.36 1 81.69 125 VAL A C 1
ATOM 1021 O O . VAL A 1 125 ? -0.885 23.391 -0.426 1 81.69 125 VAL A O 1
ATOM 1024 N N . HIS A 1 126 ? 1.051 22.531 0.18 1 83.88 126 HIS A N 1
ATOM 1025 C CA . HIS A 1 126 ? 0.414 21.391 0.827 1 83.88 126 HIS A CA 1
ATOM 1026 C C . HIS A 1 126 ? -0.54 21.844 1.928 1 83.88 126 HIS A C 1
ATOM 1028 O O . HIS A 1 126 ? -1.678 21.375 2.002 1 83.88 126 HIS A O 1
ATOM 1034 N N . HIS A 1 127 ? -0.098 22.812 2.662 1 82.06 127 HIS A N 1
ATOM 1035 C CA . HIS A 1 127 ? -0.922 23.297 3.762 1 82.06 127 HIS A CA 1
ATOM 1036 C C . HIS A 1 127 ? -2.109 24.109 3.246 1 82.06 127 HIS A C 1
ATOM 1038 O O . HIS A 1 127 ? -3.188 24.094 3.846 1 82.06 127 HIS A O 1
ATOM 1044 N N . LEU A 1 128 ? -1.9 24.734 2.115 1 81.31 128 LEU A N 1
ATOM 1045 C CA . LEU A 1 128 ? -2.994 25.484 1.505 1 81.31 128 LEU A CA 1
ATOM 1046 C C . LEU A 1 128 ? -4.102 24.547 1.037 1 81.31 128 LEU A C 1
ATOM 1048 O O . LEU A 1 128 ? -5.285 24.812 1.254 1 81.31 128 LEU A O 1
ATOM 1052 N N . PHE A 1 129 ? -3.701 23.469 0.522 1 85.62 129 PHE A N 1
ATOM 1053 C CA . PHE A 1 129 ? -4.691 22.5 0.06 1 85.62 129 PHE A CA 1
ATOM 1054 C C . PHE A 1 129 ? -5.395 21.828 1.239 1 85.62 129 PHE A C 1
ATOM 1056 O O . PHE A 1 129 ? -6.605 21.609 1.2 1 85.62 129 PHE A O 1
ATOM 1063 N N . ALA A 1 130 ? -4.598 21.547 2.203 1 86.06 130 ALA A N 1
ATOM 1064 C CA . ALA A 1 130 ? -5.199 20.969 3.396 1 86.06 130 ALA A CA 1
ATOM 1065 C C . ALA A 1 130 ? -6.207 21.922 4.027 1 86.06 130 ALA A C 1
ATOM 1067 O O . ALA A 1 130 ? -7.301 21.516 4.426 1 86.06 130 ALA A O 1
ATOM 1068 N N . PHE A 1 131 ? -5.836 23.172 4.016 1 85.81 131 PHE A N 1
ATOM 1069 C CA . PHE A 1 131 ? -6.691 24.203 4.582 1 85.81 131 PHE A CA 1
ATOM 1070 C C . PHE A 1 131 ? -7.957 24.375 3.75 1 85.81 131 PHE A C 1
ATOM 1072 O O . PHE A 1 131 ? -9.062 24.422 4.293 1 85.81 131 PHE A O 1
ATOM 1079 N N . GLY A 1 132 ? -7.809 24.375 2.518 1 84.75 132 GLY A N 1
ATOM 1080 C CA . GLY A 1 132 ? -8.961 24.5 1.641 1 84.75 132 GLY A CA 1
ATOM 1081 C C . GLY A 1 132 ? -9.922 23.328 1.756 1 84.75 132 GLY A C 1
ATOM 1082 O O . GLY A 1 132 ? -11.141 23.5 1.741 1 84.75 132 GLY A O 1
ATOM 1083 N N . GLY A 1 133 ? -9.398 22.219 1.845 1 85.69 133 GLY A N 1
ATOM 1084 C CA . GLY A 1 133 ? -10.211 21.016 1.977 1 85.69 133 GLY A CA 1
ATOM 1085 C C . GLY A 1 133 ? -11.031 21 3.252 1 85.69 133 GLY A C 1
ATOM 1086 O O . GLY A 1 133 ? -12.242 20.734 3.215 1 85.69 133 GLY A O 1
ATOM 1087 N N . LEU A 1 134 ? -10.391 21.312 4.305 1 85.94 134 LEU A N 1
ATOM 1088 C CA . LEU A 1 134 ? -11.094 21.234 5.578 1 85.94 134 LEU A CA 1
ATOM 1089 C C . LEU A 1 134 ? -12.039 22.422 5.742 1 85.94 134 LEU A C 1
ATOM 1091 O O . LEU A 1 134 ? -13.102 22.297 6.359 1 85.94 134 LEU A O 1
ATOM 1095 N N . LEU A 1 135 ? -11.633 23.562 5.141 1 86.25 135 LEU A N 1
ATOM 1096 C CA . LEU A 1 135 ? -12.539 24.703 5.133 1 86.25 135 LEU A CA 1
ATOM 1097 C C . LEU A 1 135 ? -13.844 24.344 4.414 1 86.25 135 LEU A C 1
ATOM 1099 O O . LEU A 1 135 ? -14.93 24.719 4.875 1 86.25 135 LEU A O 1
ATOM 1103 N N . GLY A 1 136 ? -13.711 23.688 3.377 1 86.56 136 GLY A N 1
ATOM 1104 C CA . GLY A 1 136 ? -14.891 23.234 2.66 1 86.56 136 GLY A CA 1
ATOM 1105 C C . GLY A 1 136 ? -15.773 22.312 3.486 1 86.56 136 GLY A C 1
ATOM 1106 O O . GLY A 1 136 ? -17 22.391 3.412 1 86.56 136 GLY A O 1
ATOM 1107 N N . LEU A 1 137 ? -15.156 21.562 4.27 1 84.94 137 LEU A N 1
ATOM 1108 C CA . LEU A 1 137 ? -15.891 20.609 5.109 1 84.94 137 LEU A CA 1
ATOM 1109 C C . LEU A 1 137 ? -16.656 21.344 6.199 1 84.94 137 LEU A C 1
ATOM 1111 O O . LEU A 1 137 ? -17.781 20.953 6.551 1 84.94 137 LEU A O 1
ATOM 1115 N N . ILE A 1 138 ? -16.109 22.422 6.68 1 87.38 138 ILE A N 1
ATOM 1116 C CA . ILE A 1 138 ? -16.734 23.188 7.742 1 87.38 138 ILE A CA 1
ATOM 1117 C C . ILE A 1 138 ? -17.953 23.938 7.195 1 87.38 138 ILE A C 1
ATOM 1119 O O . ILE A 1 138 ? -18.969 24.062 7.875 1 87.38 138 ILE A O 1
ATOM 1123 N N . ILE A 1 139 ? -17.797 24.281 5.973 1 88.5 139 ILE A N 1
ATOM 1124 C CA . ILE A 1 139 ? -18.828 25.125 5.375 1 88.5 139 ILE A CA 1
ATOM 1125 C C . ILE A 1 139 ? -19.953 24.234 4.836 1 88.5 139 ILE A C 1
ATOM 1127 O O . ILE A 1 139 ? -21.141 24.562 4.98 1 88.5 139 ILE A O 1
ATOM 1131 N N . ASN A 1 140 ? -19.5 23.156 4.289 1 89.44 140 ASN A N 1
ATOM 1132 C CA . ASN A 1 140 ? -20.484 22.234 3.715 1 89.44 140 ASN A CA 1
ATOM 1133 C C . ASN A 1 140 ? -20.875 21.156 4.711 1 89.44 140 ASN A C 1
ATOM 1135 O O . ASN A 1 140 ? -20.219 20.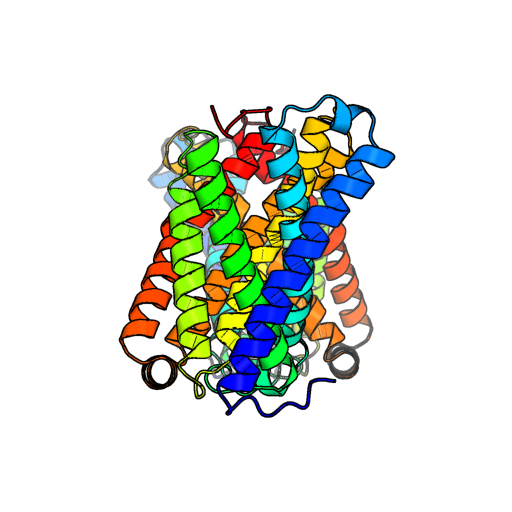109 4.797 1 89.44 140 ASN A O 1
ATOM 1139 N N . ILE A 1 141 ? -22 21.281 5.273 1 89 141 ILE A N 1
ATOM 1140 C CA . ILE A 1 141 ? -22.422 20.391 6.352 1 89 141 ILE A CA 1
ATOM 1141 C C . ILE A 1 141 ? -22.922 19.078 5.77 1 89 141 ILE A C 1
ATOM 1143 O O . ILE A 1 141 ? -23.047 18.078 6.488 1 89 141 ILE A O 1
ATOM 1147 N N . LYS A 1 142 ? -23.188 19.016 4.539 1 88.06 142 LYS A N 1
ATOM 1148 C CA . LYS A 1 142 ? -23.734 17.797 3.916 1 88.06 142 LYS A CA 1
ATOM 1149 C C . LYS A 1 142 ? -22.625 16.922 3.354 1 88.06 142 LYS A C 1
ATOM 1151 O O . LYS A 1 142 ? -22.875 15.805 2.908 1 88.06 142 LYS A O 1
ATOM 1156 N N . SER A 1 143 ? -21.453 17.484 3.461 1 89.44 143 SER A N 1
ATOM 1157 C CA . SER A 1 143 ? -20.328 16.734 2.895 1 89.44 143 SER A CA 1
ATOM 1158 C C . SER A 1 143 ? -20 15.516 3.744 1 89.44 143 SER A C 1
ATOM 1160 O O . SER A 1 143 ? -20 15.594 4.973 1 89.44 143 SER A O 1
ATOM 1162 N N . GLY A 1 144 ? -19.703 14.406 3.094 1 93.62 144 GLY A N 1
ATOM 1163 C CA . GLY A 1 144 ? -19.297 13.211 3.812 1 93.62 144 GLY A CA 1
ATOM 1164 C C . GLY A 1 144 ? -17.906 13.328 4.41 1 93.62 144 GLY A C 1
ATOM 1165 O O . GLY A 1 144 ? -17.125 14.211 4.031 1 93.62 144 GLY A O 1
ATOM 1166 N N . HIS A 1 145 ? -17.641 12.406 5.32 1 95.44 145 HIS A N 1
ATOM 1167 C CA . HIS A 1 145 ? -16.391 12.539 6.066 1 95.44 145 HIS A CA 1
ATOM 1168 C C . HIS A 1 145 ? -15.398 11.453 5.676 1 95.44 145 HIS A C 1
ATOM 1170 O O . HIS A 1 145 ? -14.258 11.445 6.145 1 95.44 145 HIS A O 1
ATOM 1176 N N . TYR A 1 146 ? -15.797 10.547 4.824 1 96.5 146 TYR A N 1
ATOM 1177 C CA . TYR A 1 146 ? -14.891 9.445 4.508 1 96.5 146 TYR A CA 1
ATOM 1178 C C . TYR A 1 146 ? -13.641 9.953 3.809 1 96.5 146 TYR A C 1
ATOM 1180 O O . TYR A 1 146 ? -12.516 9.648 4.23 1 96.5 146 TYR A O 1
ATOM 1188 N N . LEU A 1 147 ? -13.781 10.727 2.785 1 94.56 147 LEU A N 1
ATOM 1189 C CA . LEU A 1 147 ? -12.648 11.203 2.002 1 94.56 147 LEU A CA 1
ATOM 1190 C C . LEU A 1 147 ? -11.773 12.148 2.828 1 94.56 147 LEU A C 1
ATOM 1192 O O . LEU A 1 147 ? -10.547 12.031 2.818 1 94.56 147 LEU A O 1
ATOM 1196 N N . PRO A 1 148 ? -12.367 13.023 3.602 1 94.12 148 PRO A N 1
ATOM 1197 C CA . PRO A 1 148 ? -11.539 13.844 4.484 1 94.12 148 PRO A CA 1
ATOM 1198 C C . PRO A 1 148 ? -10.758 13.016 5.504 1 94.12 148 PRO A C 1
ATOM 1200 O O . PRO A 1 148 ? -9.617 13.336 5.82 1 94.12 148 PRO A O 1
ATOM 1203 N N . LEU A 1 149 ? -11.352 12.016 6.008 1 96.38 149 LEU A N 1
ATOM 1204 C CA . LEU A 1 149 ? -10.664 11.156 6.965 1 96.38 149 LEU A CA 1
ATOM 1205 C C . LEU A 1 149 ? -9.523 10.391 6.293 1 96.38 149 LEU A C 1
ATOM 1207 O O . LEU A 1 149 ? -8.477 10.156 6.906 1 96.38 149 LEU A O 1
ATOM 1211 N N . MET A 1 150 ? -9.703 10.008 5.062 1 96.62 150 MET A N 1
ATOM 1212 C CA . MET A 1 150 ? -8.602 9.414 4.301 1 96.62 150 MET A CA 1
ATOM 1213 C C . MET A 1 150 ? -7.484 10.43 4.082 1 96.62 150 MET A C 1
ATOM 1215 O O . MET A 1 150 ? -6.305 10.078 4.121 1 96.62 150 MET A O 1
ATOM 1219 N N . GLY A 1 151 ? -7.922 11.648 3.836 1 94.31 151 GLY A N 1
ATOM 1220 C CA . GLY A 1 151 ? -6.934 12.703 3.719 1 94.31 151 GLY A CA 1
ATOM 1221 C C . GLY A 1 151 ? -6.109 12.891 4.977 1 94.31 151 GLY A C 1
ATOM 1222 O O . GLY A 1 151 ? -4.895 13.102 4.902 1 94.31 151 GLY A O 1
ATOM 1223 N N . LEU A 1 152 ? -6.797 12.836 6.035 1 94.81 152 LEU A N 1
ATOM 1224 C CA . LEU A 1 152 ? -6.094 12.938 7.312 1 94.81 152 LEU A CA 1
ATOM 1225 C C . LEU A 1 152 ? -5.191 11.734 7.535 1 94.81 152 LEU A C 1
ATOM 1227 O O . LEU A 1 152 ? -4.105 11.859 8.102 1 94.81 152 LEU A O 1
ATOM 1231 N N . LEU A 1 153 ? -5.613 10.617 7.09 1 96.56 153 LEU A N 1
ATOM 1232 C CA . LEU A 1 153 ? -4.836 9.391 7.223 1 96.56 153 LEU A CA 1
ATOM 1233 C C . LEU A 1 153 ? -3.539 9.484 6.43 1 96.56 153 LEU A C 1
ATOM 1235 O O . LEU A 1 153 ? -2.584 8.75 6.711 1 96.56 153 LEU A O 1
ATOM 1239 N N . LEU A 1 154 ? -3.48 10.359 5.496 1 95.56 154 LEU A N 1
ATOM 1240 C CA . LEU A 1 154 ? -2.256 10.578 4.73 1 95.56 154 LEU A CA 1
ATOM 1241 C C . LEU A 1 154 ? -1.152 11.133 5.621 1 95.56 154 LEU A C 1
ATOM 1243 O O . LEU A 1 154 ? 0.021 11.133 5.242 1 95.56 154 LEU A O 1
ATOM 1247 N N . GLU A 1 155 ? -1.47 11.484 6.816 1 93.56 155 GLU A N 1
ATOM 1248 C CA . GLU A 1 155 ? -0.469 11.938 7.777 1 93.56 155 GLU A CA 1
ATOM 1249 C C . GLU A 1 155 ? 0.205 10.758 8.469 1 93.56 155 GLU A C 1
ATOM 1251 O O . GLU A 1 155 ? 0.916 10.938 9.461 1 93.56 155 GLU A O 1
ATOM 1256 N N . MET A 1 156 ? 0.074 9.656 7.914 1 95.06 156 MET A N 1
ATOM 1257 C CA . MET A 1 156 ? 0.574 8.438 8.547 1 95.06 156 MET A CA 1
ATOM 1258 C C . MET A 1 156 ? 2.1 8.422 8.555 1 95.06 156 MET A C 1
ATOM 1260 O O . MET A 1 156 ? 2.711 7.75 9.383 1 95.06 156 MET A O 1
ATOM 1264 N N . SER A 1 157 ? 2.762 9.133 7.648 1 95.25 157 SER A N 1
ATOM 1265 C CA . SER A 1 157 ? 4.219 9.148 7.605 1 95.25 157 SER A CA 1
ATOM 1266 C C . SER A 1 157 ? 4.785 10.203 8.555 1 95.25 157 SER A C 1
ATOM 1268 O O . SER A 1 157 ? 5.98 10.203 8.852 1 95.25 157 SER A O 1
ATOM 1270 N N . THR A 1 158 ? 3.979 11.102 9.07 1 93.88 158 THR A N 1
ATOM 1271 C CA . THR A 1 158 ? 4.418 12.266 9.836 1 93.88 158 THR A CA 1
ATOM 1272 C C . THR A 1 158 ? 5.109 11.844 11.125 1 93.88 158 THR A C 1
ATOM 1274 O O . THR A 1 158 ? 6.18 12.352 11.461 1 93.88 158 THR A O 1
ATOM 1277 N N . PRO A 1 159 ? 4.566 10.914 11.844 1 93.5 159 PRO A N 1
ATOM 1278 C CA . PRO A 1 159 ? 5.27 10.508 13.062 1 93.5 159 PRO A CA 1
ATOM 1279 C C . PRO A 1 159 ? 6.688 10.016 12.789 1 93.5 159 PRO A C 1
ATOM 1281 O O . PRO A 1 159 ? 7.605 10.312 13.555 1 93.5 159 PRO A O 1
ATOM 1284 N N . SER A 1 160 ? 6.891 9.32 11.727 1 93.69 160 SER A N 1
ATOM 1285 C CA . SER A 1 160 ? 8.219 8.82 11.391 1 93.69 160 SER A CA 1
ATOM 1286 C C . SER A 1 160 ? 9.141 9.945 10.945 1 93.69 160 SER A C 1
ATOM 1288 O O . SER A 1 160 ? 10.344 9.914 11.203 1 93.69 160 SER A O 1
ATOM 1290 N N . ILE A 1 161 ? 8.594 10.859 10.258 1 91.12 161 ILE A N 1
ATOM 1291 C CA . ILE A 1 161 ? 9.375 12.023 9.852 1 91.12 161 ILE A CA 1
ATOM 1292 C C . ILE A 1 161 ? 9.836 12.797 11.086 1 91.12 161 ILE A C 1
ATOM 1294 O O . ILE A 1 161 ? 10.992 13.234 11.156 1 91.12 161 ILE A O 1
ATOM 1298 N N . CYS A 1 162 ? 8.93 12.945 11.984 1 90.12 162 CYS A N 1
ATOM 1299 C CA . CYS A 1 162 ? 9.258 13.641 13.227 1 90.12 162 CYS A CA 1
ATOM 1300 C C . CYS A 1 162 ? 10.344 12.906 14 1 90.12 162 CYS A C 1
ATOM 1302 O O . CYS A 1 162 ? 11.281 13.531 14.508 1 90.12 162 CYS A O 1
ATOM 1304 N N . MET A 1 163 ? 10.203 11.672 14.062 1 88.75 163 MET A N 1
ATOM 1305 C CA . MET A 1 163 ? 11.211 10.867 14.742 1 88.75 163 MET A CA 1
ATOM 1306 C C . MET A 1 163 ? 12.57 11.008 14.062 1 88.75 163 MET A C 1
ATOM 1308 O O . MET A 1 163 ? 13.602 11.078 14.727 1 88.75 163 MET A O 1
ATOM 1312 N N . TYR A 1 164 ? 12.516 11.023 12.82 1 86.88 164 TYR A N 1
ATOM 1313 C CA . TYR A 1 164 ? 13.742 11.227 12.055 1 86.88 164 TYR A CA 1
ATOM 1314 C C . TYR A 1 164 ? 14.414 12.539 12.445 1 86.88 164 TYR A C 1
ATOM 1316 O O . TYR A 1 164 ? 15.625 12.57 12.703 1 86.88 164 TYR A O 1
ATOM 1324 N N . TRP A 1 165 ? 13.648 13.531 12.531 1 83.56 165 TRP A N 1
ATOM 1325 C CA . TRP A 1 165 ? 14.164 14.859 12.859 1 83.56 165 TRP A CA 1
ATOM 1326 C C . TRP A 1 165 ? 14.695 14.891 14.289 1 83.56 165 TRP A C 1
ATOM 1328 O O . TRP A 1 165 ? 15.789 15.414 14.539 1 83.56 165 TRP A O 1
ATOM 1338 N N . LEU A 1 166 ? 13.961 14.359 15.164 1 83.19 166 LEU A N 1
ATOM 1339 C CA . LEU A 1 166 ? 14.352 14.375 16.562 1 83.19 166 LEU A CA 1
ATOM 1340 C C . LEU A 1 166 ? 15.625 13.562 16.781 1 83.19 166 LEU A C 1
ATOM 1342 O O . LEU A 1 166 ? 16.531 14 17.5 1 83.19 166 LEU A O 1
ATOM 1346 N N . LEU A 1 167 ? 15.719 12.484 16.125 1 85 167 LEU A N 1
ATOM 1347 C CA . LEU A 1 167 ? 16.891 11.633 16.281 1 85 167 LEU A CA 1
ATOM 1348 C C . LEU A 1 167 ? 18.125 12.297 15.664 1 85 167 LEU A C 1
ATOM 1350 O O . LEU A 1 167 ? 19.234 12.18 16.203 1 85 167 LEU A O 1
ATOM 1354 N N . ARG A 1 168 ? 17.906 12.922 14.664 1 82.19 168 ARG A N 1
ATOM 1355 C CA . ARG A 1 168 ? 19.016 13.609 14 1 82.19 168 ARG A CA 1
ATOM 1356 C C . ARG A 1 168 ? 19.531 14.75 14.867 1 82.19 168 ARG A C 1
ATOM 1358 O O . ARG A 1 168 ? 20.75 14.945 14.977 1 82.19 168 ARG A O 1
ATOM 1365 N N . ARG A 1 169 ? 18.719 15.438 15.516 1 79.19 169 ARG A N 1
ATOM 1366 C CA . ARG A 1 169 ? 19.094 16.609 16.281 1 79.19 169 ARG A CA 1
ATOM 1367 C C . ARG A 1 169 ? 19.656 16.219 17.641 1 79.19 169 ARG A C 1
ATOM 1369 O O . ARG A 1 169 ? 20.422 16.984 18.234 1 79.19 169 ARG A O 1
ATOM 1376 N N . THR A 1 170 ? 19.328 15.102 18.125 1 78.38 170 THR A N 1
ATOM 1377 C CA . THR A 1 170 ? 19.812 14.672 19.422 1 78.38 170 THR A CA 1
ATOM 1378 C C . THR A 1 170 ? 21.078 13.82 19.281 1 78.38 170 THR A C 1
ATOM 1380 O O . THR A 1 170 ? 21.594 13.289 20.266 1 78.38 170 THR A O 1
ATOM 1383 N N . GLY A 1 171 ? 21.547 13.57 18.047 1 77.88 171 GLY A N 1
ATOM 1384 C CA . GLY A 1 171 ? 22.797 12.867 17.812 1 77.88 171 GLY A CA 1
ATOM 1385 C C . GLY A 1 171 ? 22.625 11.359 17.703 1 77.88 171 GLY A C 1
ATOM 1386 O O . GLY A 1 171 ? 23.594 10.609 17.875 1 77.88 171 GLY A O 1
ATOM 1387 N N . TYR A 1 172 ? 21.469 10.938 17.578 1 81.25 172 TYR A N 1
ATOM 1388 C CA . TYR A 1 172 ? 21.234 9.508 17.469 1 81.25 172 TYR A CA 1
ATOM 1389 C C . TYR A 1 172 ? 21.078 9.086 16.016 1 81.25 172 TYR A C 1
ATOM 1391 O O . TYR A 1 172 ? 20.406 8.102 15.719 1 81.25 172 TYR A O 1
ATOM 1399 N N . ALA A 1 173 ? 21.688 9.922 15.328 1 75.31 173 ALA A N 1
ATOM 1400 C CA . ALA A 1 173 ? 21.672 9.586 13.906 1 75.31 173 ALA A CA 1
ATOM 1401 C C . ALA A 1 173 ? 22.562 8.383 13.625 1 75.31 173 ALA A C 1
ATOM 1403 O O . ALA A 1 173 ? 23.562 8.172 14.312 1 75.31 173 ALA A O 1
ATOM 1404 N N . LYS A 1 174 ? 22.359 7.254 13.312 1 80.19 174 LYS A N 1
ATOM 1405 C CA . LYS A 1 174 ? 23.109 6.082 12.883 1 80.19 174 LYS A CA 1
ATOM 1406 C C . LYS A 1 174 ? 22.859 4.891 13.805 1 80.19 174 LYS A C 1
ATOM 1408 O O . LYS A 1 174 ? 23.547 3.869 13.711 1 80.19 174 LYS A O 1
ATOM 1413 N N . THR A 1 175 ? 22.031 5.27 14.664 1 87.38 175 THR A N 1
ATOM 1414 C CA . THR A 1 175 ? 21.656 4.156 15.531 1 87.38 175 THR A CA 1
ATOM 1415 C C . THR A 1 175 ? 20.734 3.188 14.805 1 87.38 175 THR A C 1
ATOM 1417 O O . THR A 1 175 ? 20.281 3.469 13.695 1 87.38 175 THR A O 1
ATOM 1420 N N . LEU A 1 176 ? 20.562 2.074 15.398 1 90.38 176 LEU A N 1
ATOM 1421 C CA . LEU A 1 176 ? 19.625 1.09 14.852 1 90.38 176 LEU A CA 1
ATOM 1422 C C . LEU A 1 176 ? 18.203 1.637 14.828 1 90.38 176 LEU A C 1
ATOM 1424 O O . LEU A 1 176 ? 17.438 1.322 13.922 1 90.38 176 LEU A O 1
ATOM 1428 N N . LEU A 1 177 ? 17.953 2.43 15.805 1 90.44 177 LEU A N 1
ATOM 1429 C CA . LEU A 1 177 ? 16.641 3.043 15.859 1 90.44 177 LEU A CA 1
ATOM 1430 C C . LEU A 1 177 ? 16.422 3.984 14.68 1 90.44 177 LEU A C 1
ATOM 1432 O O . LEU A 1 177 ? 15.328 4.02 14.102 1 90.44 177 LEU A O 1
ATOM 1436 N N . TRP A 1 178 ? 17.406 4.684 14.352 1 88.62 178 TRP A N 1
ATOM 1437 C CA . TRP A 1 178 ? 17.344 5.586 13.211 1 88.62 178 TRP A CA 1
ATOM 1438 C C . TRP A 1 178 ? 17.125 4.812 11.914 1 88.62 178 TRP A C 1
ATOM 1440 O O . TRP A 1 178 ? 16.25 5.168 11.109 1 88.62 178 TRP A O 1
ATOM 1450 N N . LYS A 1 179 ? 17.844 3.773 11.773 1 89.25 179 LYS A N 1
ATOM 1451 C CA . LYS A 1 179 ? 17.719 2.961 10.57 1 89.25 179 LYS A CA 1
ATOM 1452 C C . LYS A 1 179 ? 16.344 2.326 10.477 1 89.25 179 LYS A C 1
ATOM 1454 O O . LYS A 1 179 ? 15.719 2.326 9.406 1 89.25 179 LYS A O 1
ATOM 1459 N N . ALA A 1 180 ? 15.914 1.818 11.531 1 92.62 180 ALA A N 1
ATOM 1460 C CA . ALA A 1 180 ? 14.578 1.213 11.562 1 92.62 180 ALA A CA 1
ATOM 1461 C C . ALA A 1 180 ? 13.508 2.238 11.219 1 92.62 180 ALA A C 1
ATOM 1463 O O . ALA A 1 180 ? 12.578 1.946 10.453 1 92.62 180 ALA A O 1
ATOM 1464 N N . ASN A 1 181 ? 13.695 3.404 11.758 1 93.56 181 ASN A N 1
ATOM 1465 C CA . ASN A 1 181 ? 12.734 4.461 11.477 1 93.56 181 ASN A CA 1
ATOM 1466 C C . ASN A 1 181 ? 12.742 4.855 10 1 93.56 181 ASN A C 1
ATOM 1468 O O . ASN A 1 181 ? 11.703 5.18 9.438 1 93.56 181 ASN A O 1
ATOM 1472 N N . GLN A 1 182 ? 13.891 4.812 9.445 1 92.31 182 GLN A N 1
ATOM 1473 C CA . GLN A 1 182 ? 13.992 5.156 8.031 1 92.31 182 GLN A CA 1
ATOM 1474 C C . GLN A 1 182 ? 13.242 4.152 7.16 1 92.31 182 GLN A C 1
ATOM 1476 O O . GLN A 1 182 ? 12.547 4.535 6.219 1 92.31 182 GLN A O 1
ATOM 1481 N N . TRP A 1 183 ? 13.328 2.949 7.477 1 93.81 183 TRP A N 1
ATOM 1482 C CA . TRP A 1 183 ? 12.617 1.921 6.723 1 93.81 183 TRP A CA 1
ATOM 1483 C C . TRP A 1 183 ? 11.109 2.061 6.902 1 93.81 183 TRP A C 1
ATOM 1485 O O . TRP A 1 183 ? 10.344 1.889 5.949 1 93.81 183 TRP A O 1
ATOM 1495 N N . VAL A 1 184 ? 10.773 2.375 8.086 1 95.31 184 VAL A N 1
ATOM 1496 C CA . VAL A 1 184 ? 9.352 2.58 8.352 1 95.31 184 VAL A CA 1
ATOM 1497 C C . VAL A 1 184 ? 8.844 3.787 7.566 1 95.31 184 VAL A C 1
ATOM 1499 O O . VAL A 1 184 ? 7.758 3.746 6.984 1 95.31 184 VAL A O 1
ATOM 1502 N N . LEU A 1 185 ? 9.641 4.797 7.586 1 95.5 185 LEU A N 1
ATOM 1503 C CA . LEU A 1 185 ? 9.266 6.016 6.879 1 95.5 185 LEU A CA 1
ATOM 1504 C C . LEU A 1 185 ? 9.055 5.742 5.391 1 95.5 185 LEU A C 1
ATOM 1506 O O . LEU A 1 185 ? 8.055 6.164 4.812 1 95.5 185 LEU A O 1
ATOM 1510 N N . ILE A 1 186 ? 9.938 5.008 4.812 1 95.75 186 ILE A N 1
ATOM 1511 C CA . ILE A 1 186 ? 9.828 4.68 3.396 1 95.75 186 ILE A CA 1
ATOM 1512 C C . ILE A 1 186 ? 8.555 3.871 3.152 1 95.75 186 ILE A C 1
ATOM 1514 O O . ILE A 1 186 ? 7.797 4.16 2.221 1 95.75 186 ILE A O 1
ATOM 1518 N N . HIS A 1 187 ? 8.359 2.928 3.939 1 96.94 187 HIS A N 1
ATOM 1519 C CA . HIS A 1 187 ? 7.172 2.094 3.791 1 96.94 187 HIS A CA 1
ATOM 1520 C C . HIS A 1 187 ? 5.898 2.92 3.932 1 96.94 187 HIS A C 1
ATOM 1522 O O . HIS A 1 187 ? 4.945 2.732 3.172 1 96.94 187 HIS A O 1
ATOM 1528 N N . MET A 1 188 ? 5.855 3.807 4.891 1 97.25 188 MET A N 1
ATOM 1529 C CA . MET A 1 188 ? 4.672 4.633 5.102 1 97.25 188 MET A CA 1
ATOM 1530 C C . MET A 1 188 ? 4.418 5.539 3.902 1 97.25 188 MET A C 1
ATOM 1532 O O . MET A 1 188 ? 3.268 5.824 3.564 1 97.25 188 MET A O 1
ATOM 1536 N N . GLN A 1 189 ? 5.465 5.953 3.344 1 97 189 GLN A N 1
ATOM 1537 C CA . GLN A 1 189 ? 5.293 6.785 2.156 1 97 189 GLN A CA 1
ATOM 1538 C C . GLN A 1 189 ? 4.637 5.996 1.024 1 97 189 GLN A C 1
ATOM 1540 O O . GLN A 1 189 ? 3.801 6.531 0.294 1 97 189 GLN A O 1
ATOM 1545 N N . HIS A 1 190 ? 5.016 4.824 0.85 1 97.56 190 HIS A N 1
ATOM 1546 C CA . HIS A 1 190 ? 4.379 3.986 -0.16 1 97.56 190 HIS A CA 1
ATOM 1547 C C . HIS A 1 190 ? 2.939 3.66 0.221 1 97.56 190 HIS A C 1
ATOM 1549 O O . HIS A 1 190 ? 2.072 3.551 -0.649 1 97.56 190 HIS A O 1
ATOM 1555 N N . CYS A 1 191 ? 2.719 3.459 1.463 1 97.31 191 CYS A N 1
ATOM 1556 C CA . CYS A 1 191 ? 1.351 3.256 1.927 1 97.31 191 CYS A CA 1
ATOM 1557 C C . CYS A 1 191 ? 0.475 4.457 1.589 1 97.31 191 CYS A C 1
ATOM 1559 O O . CYS A 1 191 ? -0.69 4.297 1.221 1 97.31 191 CYS A O 1
ATOM 1561 N N . ARG A 1 192 ? 1.038 5.586 1.733 1 97.25 192 ARG A N 1
ATOM 1562 C CA . ARG A 1 192 ? 0.324 6.801 1.349 1 97.25 192 ARG A CA 1
ATOM 1563 C C . ARG A 1 192 ? -0.09 6.75 -0.118 1 97.25 192 ARG A C 1
ATOM 1565 O O . ARG A 1 192 ? -1.211 7.129 -0.466 1 97.25 192 ARG A O 1
ATOM 1572 N N . MET A 1 193 ? 0.814 6.285 -0.884 1 97.5 193 MET A N 1
ATOM 1573 C CA . MET A 1 193 ? 0.505 6.195 -2.309 1 97.5 193 MET A CA 1
ATOM 1574 C C . MET A 1 193 ? -0.663 5.246 -2.555 1 97.5 193 MET A C 1
ATOM 1576 O O . MET A 1 193 ? -1.554 5.547 -3.352 1 97.5 193 MET A O 1
ATOM 1580 N N . VAL A 1 194 ? -0.621 4.18 -1.919 1 97.5 194 VAL A N 1
ATOM 1581 C CA . VAL A 1 194 ? -1.698 3.207 -2.074 1 97.5 194 VAL A CA 1
ATOM 1582 C C . VAL A 1 194 ? -3.014 3.812 -1.592 1 97.5 194 VAL A C 1
ATOM 1584 O O . VAL A 1 194 ? -4.066 3.592 -2.197 1 97.5 194 VAL A O 1
ATOM 1587 N N . LEU A 1 195 ? -2.92 4.539 -0.523 1 97.81 195 LEU A N 1
ATOM 1588 C CA . LEU A 1 195 ? -4.109 5.215 -0.015 1 97.81 195 LEU A CA 1
ATOM 1589 C C . LEU A 1 195 ? -4.645 6.211 -1.034 1 97.81 195 LEU A C 1
ATOM 1591 O O . LEU A 1 195 ? -5.859 6.348 -1.2 1 97.81 195 LEU A O 1
ATOM 1595 N N . ILE A 1 196 ? -3.771 6.879 -1.645 1 97.75 196 ILE A N 1
ATOM 1596 C CA . ILE A 1 196 ? -4.168 7.832 -2.678 1 97.75 196 ILE A CA 1
ATOM 1597 C C . ILE A 1 196 ? -4.852 7.09 -3.824 1 97.75 196 ILE A C 1
ATOM 1599 O O . ILE A 1 196 ? -5.867 7.555 -4.352 1 97.75 196 ILE A O 1
ATOM 1603 N N . TYR A 1 197 ? -4.316 5.914 -4.215 1 97.31 197 TYR A N 1
ATOM 1604 C CA . TYR A 1 197 ? -4.996 5.105 -5.223 1 97.31 197 TYR A CA 1
ATOM 1605 C C . TYR A 1 197 ? -6.414 4.766 -4.781 1 97.31 197 TYR A C 1
ATOM 1607 O O . TYR A 1 197 ? -7.348 4.805 -5.586 1 97.31 197 TYR A O 1
ATOM 1615 N N . HIS A 1 198 ? -6.473 4.449 -3.568 1 96.62 198 HIS A N 1
ATOM 1616 C CA . HIS A 1 198 ? -7.785 4.113 -3.025 1 96.62 198 HIS A CA 1
ATOM 1617 C C . HIS A 1 198 ? -8.734 5.305 -3.111 1 96.62 198 HIS A C 1
ATOM 1619 O O . HIS A 1 198 ? -9.898 5.145 -3.492 1 96.62 198 HIS A O 1
ATOM 1625 N N . MET A 1 199 ? -8.25 6.438 -2.762 1 97.12 199 MET A N 1
ATOM 1626 C CA . MET A 1 199 ? -9.086 7.633 -2.842 1 97.12 199 MET A CA 1
ATOM 1627 C C . MET A 1 199 ? -9.547 7.879 -4.273 1 97.12 199 MET A C 1
ATOM 1629 O O . MET A 1 199 ? -10.711 8.227 -4.508 1 97.12 199 MET A O 1
ATOM 1633 N N . TRP A 1 200 ? -8.641 7.703 -5.199 1 97 200 TRP A N 1
ATOM 1634 C CA . TRP A 1 200 ? -9.008 7.824 -6.605 1 97 200 TRP A CA 1
ATOM 1635 C C . TRP A 1 200 ? -10.094 6.82 -6.973 1 97 200 TRP A C 1
ATOM 1637 O O . TRP A 1 200 ? -11.062 7.164 -7.652 1 97 200 TRP A O 1
ATOM 1647 N N . TRP A 1 201 ? -9.93 5.641 -6.539 1 95.75 201 TRP A N 1
ATOM 1648 C CA . TRP A 1 201 ? -10.898 4.594 -6.844 1 95.75 201 TRP A CA 1
ATOM 1649 C C . TRP A 1 201 ? -12.273 4.945 -6.293 1 95.75 201 TRP A C 1
ATOM 1651 O O . TRP A 1 201 ? -13.289 4.766 -6.977 1 95.75 201 TRP A O 1
ATOM 1661 N N . VAL A 1 202 ? -12.328 5.414 -5.094 1 95.44 202 VAL A N 1
ATOM 1662 C CA . VAL A 1 202 ? -13.594 5.793 -4.469 1 95.44 202 VAL A CA 1
ATOM 1663 C C . VAL A 1 202 ? -14.242 6.926 -5.258 1 95.44 202 VAL A C 1
ATOM 1665 O O . VAL A 1 202 ? -15.445 6.898 -5.52 1 95.44 202 VAL A O 1
ATOM 1668 N N . CYS A 1 203 ? -13.469 7.852 -5.676 1 95.38 203 CYS A N 1
ATOM 1669 C CA . CYS A 1 203 ? -13.992 9 -6.406 1 95.38 203 CYS A CA 1
ATOM 1670 C C . CYS A 1 203 ? -14.5 8.586 -7.781 1 95.38 203 CYS A C 1
ATOM 1672 O O . CYS A 1 203 ? -15.602 8.977 -8.18 1 95.38 203 CYS A O 1
ATOM 1674 N N . ILE A 1 204 ? -13.75 7.727 -8.461 1 94.56 204 ILE A N 1
ATOM 1675 C CA . ILE A 1 204 ? -14.117 7.312 -9.812 1 94.56 204 ILE A CA 1
ATOM 1676 C C . ILE A 1 204 ? -15.336 6.395 -9.766 1 94.56 204 ILE A C 1
ATOM 1678 O O . ILE A 1 204 ? -16.234 6.504 -10.602 1 94.56 204 ILE A O 1
ATOM 1682 N N . SER A 1 205 ? -15.391 5.555 -8.766 1 93.25 205 SER A N 1
ATOM 1683 C CA . SER A 1 205 ? -16.5 4.609 -8.633 1 93.25 205 SER A CA 1
ATOM 1684 C C . SER A 1 205 ? -17.781 5.316 -8.211 1 93.25 205 SER A C 1
ATOM 1686 O O . SER A 1 205 ? -18.875 4.801 -8.422 1 93.25 205 SER A O 1
ATOM 1688 N N . ASN A 1 206 ? -17.641 6.516 -7.566 1 94.69 206 ASN A N 1
ATOM 1689 C CA . ASN A 1 206 ? -18.797 7.285 -7.105 1 94.69 206 ASN A CA 1
ATOM 1690 C C . ASN A 1 206 ? -18.766 8.711 -7.648 1 94.69 206 ASN A C 1
ATOM 1692 O O . ASN A 1 206 ? -19.047 9.664 -6.918 1 94.69 206 ASN A O 1
ATOM 1696 N N . TRP A 1 207 ? -18.453 8.852 -8.859 1 93.38 207 TRP A N 1
ATOM 1697 C CA . TRP A 1 207 ? -18.141 10.148 -9.461 1 93.38 207 TRP A CA 1
ATOM 1698 C C . TRP A 1 207 ? -19.312 11.117 -9.289 1 93.38 207 TRP A C 1
ATOM 1700 O O . TRP A 1 207 ? -19.125 12.234 -8.789 1 93.38 207 TRP A O 1
ATOM 1710 N N . ASN A 1 208 ? -20.531 10.727 -9.633 1 93.5 208 ASN A N 1
ATOM 1711 C CA . ASN A 1 208 ? -21.688 11.602 -9.547 1 93.5 208 ASN A CA 1
ATOM 1712 C C . ASN A 1 208 ? -22 12 -8.109 1 93.5 208 ASN A C 1
ATOM 1714 O O . ASN A 1 208 ? -22.328 13.156 -7.832 1 93.5 208 ASN A O 1
ATOM 1718 N N . GLY A 1 209 ? -21.844 11.094 -7.277 1 93.69 209 GLY A N 1
ATOM 1719 C CA . GLY A 1 209 ? -22.062 11.383 -5.871 1 93.69 209 GLY A CA 1
ATOM 1720 C C . GLY A 1 209 ? -21.047 12.352 -5.297 1 93.69 209 GLY A C 1
ATOM 1721 O O . GLY A 1 209 ? -21.406 13.242 -4.516 1 93.69 209 GLY A O 1
ATOM 1722 N N . VAL A 1 210 ? -19.859 12.164 -5.734 1 93.38 210 VAL A N 1
ATOM 1723 C CA . VAL A 1 210 ? -18.781 13.008 -5.234 1 93.38 210 VAL A CA 1
ATOM 1724 C C . VAL A 1 210 ? -18.969 14.438 -5.742 1 93.38 210 VAL A C 1
ATOM 1726 O O . VAL A 1 210 ? -18.844 15.391 -4.973 1 93.38 210 VAL A O 1
ATOM 1729 N N . VAL A 1 211 ? -19.25 14.57 -6.938 1 91.31 211 VAL A N 1
ATOM 1730 C CA . VAL A 1 211 ? -19.438 15.891 -7.531 1 91.31 211 VAL A CA 1
ATOM 1731 C C . VAL A 1 211 ? -20.625 16.594 -6.867 1 91.31 211 VAL A C 1
ATOM 1733 O O . VAL A 1 211 ? -20.531 17.781 -6.535 1 91.31 211 VAL A O 1
ATOM 1736 N N . GLU A 1 212 ? -21.672 1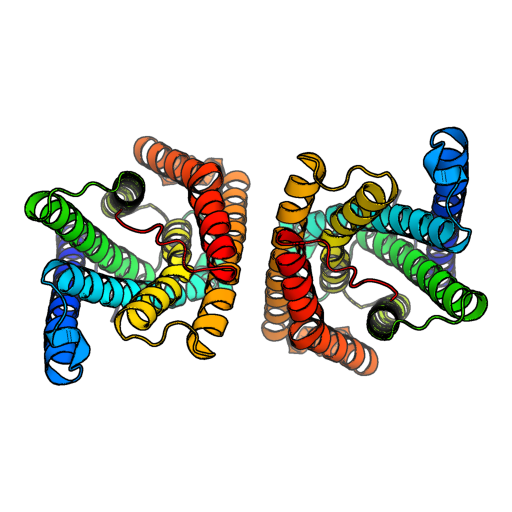5.914 -6.66 1 90.81 212 GLU A N 1
ATOM 1737 C CA . GLU A 1 212 ? -22.859 16.484 -6.039 1 90.81 212 GLU A CA 1
ATOM 1738 C C . GLU A 1 212 ? -22.609 16.828 -4.578 1 90.81 212 GLU A C 1
ATOM 1740 O O . GLU A 1 212 ? -23.047 17.891 -4.102 1 90.81 212 GLU A O 1
ATOM 1745 N N . ASN A 1 213 ? -21.922 16.078 -3.932 1 91 213 ASN A N 1
ATOM 1746 C CA . ASN A 1 213 ? -21.719 16.219 -2.494 1 91 213 ASN A CA 1
ATOM 1747 C C . ASN A 1 213 ? -20.734 17.344 -2.18 1 91 213 ASN A C 1
ATOM 1749 O O . ASN A 1 213 ? -20.938 18.109 -1.238 1 91 213 ASN A O 1
ATOM 1753 N N . LEU A 1 214 ? -19.672 17.469 -2.828 1 87.44 214 LEU A N 1
ATOM 1754 C CA . LEU A 1 214 ? -18.609 18.438 -2.531 1 87.44 214 LEU A CA 1
ATOM 1755 C C . LEU A 1 214 ? -18.984 19.828 -3.064 1 87.44 214 LEU A C 1
ATOM 1757 O O . LEU A 1 214 ? -18.656 20.828 -2.439 1 87.44 214 LEU A O 1
ATOM 1761 N N . GLY A 1 215 ? -19.656 19.891 -4.141 1 85.31 215 GLY A N 1
ATOM 1762 C CA . GLY A 1 215 ? -19.844 21.156 -4.84 1 85.31 215 GLY A CA 1
ATOM 1763 C C . GLY A 1 215 ? -18.656 21.547 -5.691 1 85.31 215 GLY A C 1
ATOM 1764 O O . GLY A 1 215 ? -17.547 21.062 -5.484 1 85.31 215 GLY A O 1
ATOM 1765 N N . LEU A 1 216 ? -18.734 22.484 -6.461 1 84.94 216 LEU A N 1
ATOM 1766 C CA . LEU A 1 216 ? -17.75 22.797 -7.496 1 84.94 216 LEU A CA 1
ATOM 1767 C C . LEU A 1 216 ? -16.469 23.344 -6.883 1 84.94 216 LEU A C 1
ATOM 1769 O O . LEU A 1 216 ? -15.375 22.859 -7.184 1 84.94 216 LEU A O 1
ATOM 1773 N N . PRO A 1 217 ? -16.547 24.359 -6.004 1 85.5 217 PRO A N 1
ATOM 1774 C CA . PRO A 1 217 ? -15.305 24.906 -5.473 1 85.5 217 PRO A CA 1
ATOM 1775 C C . PRO A 1 217 ? -14.5 23.875 -4.672 1 85.5 217 PRO A C 1
ATOM 1777 O O . PRO A 1 217 ? -13.281 23.781 -4.84 1 85.5 217 PRO A O 1
ATOM 1780 N N . HIS A 1 218 ? -15.203 23.172 -3.818 1 87.69 218 HIS A N 1
ATOM 1781 C CA . HIS A 1 218 ? -14.531 22.156 -3.012 1 87.69 218 HIS A CA 1
ATOM 1782 C C . HIS A 1 218 ? -14.016 21.016 -3.881 1 87.69 218 HIS A C 1
ATOM 1784 O O . HIS A 1 218 ? -12.953 20.438 -3.605 1 87.69 218 HIS A O 1
ATOM 1790 N N . PHE A 1 219 ? -14.719 20.781 -4.902 1 89.62 219 PHE A N 1
ATOM 1791 C CA . PHE A 1 219 ? -14.336 19.75 -5.852 1 89.62 219 PHE A CA 1
ATOM 1792 C C . PHE A 1 219 ? -13.031 20.109 -6.543 1 89.62 219 PHE A C 1
ATOM 1794 O O . PHE A 1 219 ? -12.125 19.266 -6.645 1 89.62 219 PHE A O 1
ATOM 1801 N N . ILE A 1 220 ? -12.906 21.281 -6.891 1 90.25 220 ILE A N 1
ATOM 1802 C CA . ILE A 1 220 ? -11.711 21.719 -7.594 1 90.25 220 ILE A CA 1
ATOM 1803 C C . ILE A 1 220 ? -10.508 21.656 -6.656 1 90.25 220 ILE A C 1
ATOM 1805 O O . ILE A 1 220 ? -9.445 21.156 -7.031 1 90.25 220 ILE A O 1
ATOM 1809 N N . VAL A 1 221 ? -10.711 22.156 -5.523 1 89.62 221 VAL A N 1
ATOM 1810 C CA . VAL A 1 221 ? -9.625 22.141 -4.551 1 89.62 221 VAL A CA 1
ATOM 1811 C C . VAL A 1 221 ? -9.211 20.703 -4.242 1 89.62 221 VAL A C 1
ATOM 1813 O O . VAL A 1 221 ? -8.023 20.391 -4.223 1 89.62 221 VAL A O 1
ATOM 1816 N N . PHE A 1 222 ? -10.148 19.906 -4.086 1 91.75 222 PHE A N 1
ATOM 1817 C CA . PHE A 1 222 ? -9.898 18.516 -3.719 1 91.75 222 PHE A CA 1
ATOM 1818 C C . PHE A 1 222 ? -9.164 17.797 -4.84 1 91.75 222 PHE A C 1
ATOM 1820 O O . PHE A 1 222 ? -8.141 17.141 -4.602 1 91.75 222 PHE A O 1
ATOM 1827 N N . PHE A 1 223 ? -9.547 17.938 -6.012 1 93.5 223 PHE A N 1
ATOM 1828 C CA . PHE A 1 223 ? -9 17.156 -7.113 1 93.5 223 PHE A CA 1
ATOM 1829 C C . PHE A 1 223 ? -7.652 17.719 -7.555 1 93.5 223 PHE A C 1
ATOM 1831 O O . PHE A 1 223 ? -6.77 16.969 -7.973 1 93.5 223 PHE A O 1
ATOM 1838 N N . VAL A 1 224 ? -7.535 18.984 -7.465 1 93.44 224 VAL A N 1
ATOM 1839 C CA . VAL A 1 224 ? -6.223 19.562 -7.742 1 93.44 224 VAL A CA 1
ATOM 1840 C C . VAL A 1 224 ? -5.227 19.125 -6.672 1 93.44 224 VAL A C 1
ATOM 1842 O O . VAL A 1 224 ? -4.098 18.75 -6.988 1 93.44 224 VAL A O 1
ATOM 1845 N N . GLY A 1 225 ? -5.672 19.188 -5.492 1 92.62 225 GLY A N 1
ATOM 1846 C CA . GLY A 1 225 ? -4.828 18.719 -4.41 1 92.62 225 GLY A CA 1
ATOM 1847 C C . GLY A 1 225 ? -4.473 17.25 -4.527 1 92.62 225 GLY A C 1
ATOM 1848 O O . GLY A 1 225 ? -3.309 16.859 -4.375 1 92.62 225 GLY A O 1
ATOM 1849 N N . LEU A 1 226 ? -5.461 16.453 -4.852 1 94.44 226 LEU A N 1
ATOM 1850 C CA . LEU A 1 226 ? -5.25 15.023 -4.98 1 94.44 226 LEU A CA 1
ATOM 1851 C C . LEU A 1 226 ? -4.316 14.711 -6.148 1 94.44 226 LEU A C 1
ATOM 1853 O O . LEU A 1 226 ? -3.453 13.836 -6.043 1 94.44 226 LEU A O 1
ATOM 1857 N N . SER A 1 227 ? -4.461 15.398 -7.23 1 95.44 227 SER A N 1
ATOM 1858 C CA . SER A 1 227 ? -3.6 15.211 -8.391 1 95.44 227 SER A CA 1
ATOM 1859 C C . SER A 1 227 ? -2.164 15.625 -8.094 1 95.44 227 SER A C 1
ATOM 1861 O O . SER A 1 227 ? -1.219 14.93 -8.477 1 95.44 227 SER A O 1
ATOM 1863 N N . THR A 1 228 ? -2.053 16.703 -7.402 1 93.19 228 THR A N 1
ATOM 1864 C CA . THR A 1 228 ? -0.724 17.188 -7.035 1 93.19 228 THR A CA 1
ATOM 1865 C C . THR A 1 228 ? -0.044 16.203 -6.086 1 93.19 228 THR A C 1
ATOM 1867 O O . THR A 1 228 ? 1.147 15.922 -6.223 1 93.19 228 THR A O 1
ATOM 1870 N N . LEU A 1 229 ? -0.792 15.68 -5.191 1 92.75 229 LEU A N 1
ATOM 1871 C CA . LEU A 1 229 ? -0.268 14.68 -4.266 1 92.75 229 LEU A CA 1
ATOM 1872 C C . LEU A 1 229 ? 0.164 13.422 -5.012 1 92.75 229 LEU A C 1
ATOM 1874 O O . LEU A 1 229 ? 1.206 12.844 -4.699 1 92.75 229 LEU A O 1
ATOM 1878 N N . THR A 1 230 ? -0.549 13.047 -5.984 1 95.69 230 THR A N 1
ATOM 1879 C CA . THR A 1 230 ? -0.33 11.805 -6.715 1 95.69 230 THR A CA 1
ATOM 1880 C C . THR A 1 230 ? 0.891 11.914 -7.625 1 95.69 230 THR A C 1
ATOM 1882 O O . THR A 1 230 ? 1.741 11.023 -7.645 1 95.69 230 THR A O 1
ATOM 1885 N N . LEU A 1 231 ? 1.055 13.023 -8.25 1 95.5 231 LEU A N 1
ATOM 1886 C CA . LEU A 1 231 ? 2.004 13.086 -9.359 1 95.5 231 LEU A CA 1
ATOM 1887 C C . LEU A 1 231 ? 3.295 13.773 -8.93 1 95.5 231 LEU A C 1
ATOM 1889 O O . LEU A 1 231 ? 4.352 13.539 -9.516 1 95.5 231 LEU A O 1
ATOM 1893 N N . ILE A 1 232 ? 3.209 14.562 -7.855 1 93 232 ILE A N 1
ATOM 1894 C CA . ILE A 1 232 ? 4.367 15.406 -7.582 1 93 232 ILE A CA 1
ATOM 1895 C C . ILE A 1 232 ? 4.855 15.172 -6.156 1 93 232 ILE A C 1
ATOM 1897 O O . ILE A 1 232 ? 5.945 14.633 -5.945 1 93 232 ILE A O 1
ATOM 1901 N N . LEU A 1 233 ? 4.004 15.391 -5.254 1 90.44 233 LEU A N 1
ATOM 1902 C CA . LEU A 1 233 ? 4.453 15.477 -3.867 1 90.44 233 LEU A CA 1
ATOM 1903 C C . LEU A 1 233 ? 4.852 14.102 -3.338 1 90.44 233 LEU A C 1
ATOM 1905 O O . LEU A 1 233 ? 5.969 13.922 -2.854 1 90.44 233 LEU A O 1
ATOM 1909 N N . ASN A 1 234 ? 3.99 13.148 -3.496 1 94.06 234 ASN A N 1
ATOM 1910 C CA . ASN A 1 234 ? 4.273 11.844 -2.904 1 94.06 234 ASN A CA 1
ATOM 1911 C C . ASN A 1 234 ? 5.445 11.156 -3.6 1 94.06 234 ASN A C 1
ATOM 1913 O O . ASN A 1 234 ? 6.324 10.602 -2.939 1 94.06 234 ASN A O 1
ATOM 1917 N N . PRO A 1 235 ? 5.508 11.18 -4.918 1 93.56 235 PRO A N 1
ATOM 1918 C CA . PRO A 1 235 ? 6.695 10.609 -5.555 1 93.56 235 PRO A CA 1
ATOM 1919 C C . PRO A 1 235 ? 7.988 11.305 -5.129 1 93.56 235 PRO A C 1
ATOM 1921 O O . PRO A 1 235 ? 9.016 10.648 -4.941 1 93.56 235 PRO A O 1
ATOM 1924 N N . TYR A 1 236 ? 7.918 12.562 -4.934 1 90.56 236 TYR A N 1
ATOM 1925 C CA . TYR A 1 236 ? 9.086 13.305 -4.48 1 90.56 236 TYR A CA 1
ATOM 1926 C C . TYR A 1 236 ? 9.492 12.875 -3.074 1 90.56 236 TYR A C 1
ATOM 1928 O O . TYR A 1 236 ? 10.68 12.688 -2.799 1 90.56 236 TYR A O 1
ATOM 1936 N N . TRP A 1 237 ? 8.562 12.711 -2.221 1 91.31 237 TRP A N 1
ATOM 1937 C CA . TRP A 1 237 ? 8.859 12.312 -0.849 1 91.31 237 TRP A CA 1
ATOM 1938 C C . TRP A 1 237 ? 9.375 10.875 -0.797 1 91.31 237 TRP A C 1
ATOM 1940 O O . TRP A 1 237 ? 10.219 10.547 0.033 1 91.31 237 TRP A O 1
ATOM 1950 N N . ILE A 1 238 ? 8.812 10.008 -1.65 1 94.19 238 ILE A N 1
ATOM 1951 C CA . ILE A 1 238 ? 9.312 8.641 -1.728 1 94.19 238 ILE A CA 1
ATOM 1952 C C . ILE A 1 238 ? 10.773 8.648 -2.168 1 94.19 238 ILE A C 1
ATOM 1954 O O . ILE A 1 238 ? 11.609 7.957 -1.581 1 94.19 238 ILE A O 1
ATOM 1958 N N . TYR A 1 239 ? 11.008 9.438 -3.164 1 91.62 239 TYR A N 1
ATOM 1959 C CA . TYR A 1 239 ? 12.375 9.555 -3.672 1 91.62 239 TYR A CA 1
ATOM 1960 C C . TYR A 1 239 ? 13.312 10.062 -2.59 1 91.62 239 TYR A C 1
ATOM 1962 O O . TYR A 1 239 ? 14.359 9.461 -2.336 1 91.62 239 TYR A O 1
ATOM 1970 N N . ARG A 1 240 ? 12.875 11.086 -1.899 1 88.19 240 ARG A N 1
ATOM 1971 C CA . ARG A 1 240 ? 13.711 11.703 -0.881 1 88.19 240 ARG A CA 1
ATOM 1972 C C . ARG A 1 240 ? 13.938 10.758 0.296 1 88.19 240 ARG A C 1
ATOM 1974 O O . ARG A 1 240 ? 15.055 10.633 0.792 1 88.19 240 ARG A O 1
ATOM 1981 N N . SER A 1 241 ? 12.961 10.148 0.725 1 90.75 241 SER A N 1
ATOM 1982 C CA . SER A 1 241 ? 13.07 9.242 1.865 1 90.75 241 SER A CA 1
ATOM 1983 C C . SER A 1 241 ? 13.961 8.047 1.542 1 90.75 241 SER A C 1
ATOM 1985 O O . SER A 1 241 ? 14.688 7.562 2.406 1 90.75 241 SER A O 1
ATOM 1987 N N . THR A 1 242 ? 13.906 7.609 0.333 1 90.75 242 THR A N 1
ATOM 1988 C CA . THR A 1 242 ? 14.734 6.477 -0.068 1 90.75 242 THR A CA 1
ATOM 1989 C C . THR A 1 242 ? 16.203 6.891 -0.178 1 90.75 242 THR A C 1
ATOM 1991 O O . THR A 1 242 ? 17.094 6.141 0.229 1 90.75 242 THR A O 1
ATOM 1994 N N . GLN A 1 243 ? 16.438 8.07 -0.615 1 85.69 243 GLN A N 1
ATOM 1995 C CA . GLN A 1 243 ? 17.812 8.562 -0.758 1 85.69 243 GLN A CA 1
ATOM 1996 C C . GLN A 1 243 ? 18.469 8.758 0.604 1 85.69 243 GLN A C 1
ATOM 1998 O O . GLN A 1 243 ? 19.672 8.586 0.745 1 85.69 243 GLN A O 1
ATOM 2003 N N . ARG A 1 244 ? 17.688 9.031 1.576 1 83.38 244 ARG A N 1
ATOM 2004 C CA . ARG A 1 244 ? 18.203 9.281 2.918 1 83.38 244 ARG A CA 1
ATOM 2005 C C . ARG A 1 244 ? 18.797 8.016 3.527 1 83.38 244 ARG A C 1
ATOM 2007 O O . ARG A 1 244 ? 19.578 8.078 4.469 1 83.38 244 ARG A O 1
ATOM 2014 N N . LEU A 1 245 ? 18.391 6.906 3.021 1 81.94 245 LEU A N 1
ATOM 2015 C CA . LEU A 1 245 ? 18.938 5.641 3.508 1 81.94 245 LEU A CA 1
ATOM 2016 C C . LEU A 1 245 ? 20.438 5.543 3.229 1 81.94 245 LEU A C 1
ATOM 2018 O O . LEU A 1 245 ? 21.172 4.914 3.988 1 81.94 245 LEU A O 1
ATOM 2022 N N . PHE A 1 246 ? 20.922 6.141 2.199 1 75.06 246 PHE A N 1
ATOM 2023 C CA . PHE A 1 246 ? 22.297 5.93 1.749 1 75.06 246 PHE A CA 1
ATOM 2024 C C . PHE A 1 246 ? 23.188 7.094 2.17 1 75.06 246 PHE A C 1
ATOM 2026 O O . PHE A 1 246 ? 24.391 7.082 1.914 1 75.06 246 PHE A O 1
ATOM 2033 N N . GLY A 1 247 ? 22.75 8.008 2.859 1 64.88 247 GLY A N 1
ATOM 2034 C CA . GLY A 1 247 ? 23.578 9.062 3.42 1 64.88 247 GLY A CA 1
ATOM 2035 C C . GLY A 1 247 ? 22.828 10.359 3.654 1 64.88 247 GLY A C 1
ATOM 2036 O O . GLY A 1 247 ? 21.75 10.562 3.088 1 64.88 247 GLY A O 1
ATOM 2037 N N . PRO A 1 248 ? 23.219 10.938 4.801 1 57.25 248 PRO A N 1
ATOM 2038 C CA . PRO A 1 248 ? 22.547 12.148 5.285 1 57.25 248 PRO A CA 1
ATOM 2039 C C . PRO A 1 248 ? 22.562 13.273 4.254 1 57.25 248 PRO A C 1
ATOM 2041 O O . PRO A 1 248 ? 23.625 13.719 3.832 1 57.25 248 PRO A O 1
ATOM 2044 N N . VAL A 1 249 ? 21.75 13.148 3.193 1 55.03 249 VAL A N 1
ATOM 2045 C CA . VAL A 1 249 ? 21.656 14.352 2.363 1 55.03 249 VAL A CA 1
ATOM 2046 C C . VAL A 1 249 ? 20.797 15.398 3.057 1 55.03 249 VAL A C 1
ATOM 2048 O O . VAL A 1 249 ? 19.734 15.078 3.59 1 55.03 249 VAL A O 1
ATOM 2051 N N . ASP A 1 250 ? 21.375 16.375 3.678 1 50.16 250 ASP A N 1
ATOM 2052 C CA . ASP A 1 250 ? 20.672 17.484 4.332 1 50.16 250 ASP A CA 1
ATOM 2053 C C . ASP A 1 250 ? 19.609 18.078 3.41 1 50.16 250 ASP A C 1
ATOM 2055 O O . ASP A 1 250 ? 19.922 18.844 2.508 1 50.16 250 ASP A O 1
ATOM 2059 N N . TRP A 1 251 ? 18.828 17.375 2.965 1 44.88 251 TRP A N 1
ATOM 2060 C CA . TRP A 1 251 ? 17.891 18.062 2.078 1 44.88 251 TRP A CA 1
ATOM 2061 C C . TRP A 1 251 ? 17.125 19.141 2.828 1 44.88 251 TRP A C 1
ATOM 2063 O O . TRP A 1 251 ? 16.188 19.75 2.283 1 44.88 251 TRP A O 1
ATOM 2073 N N . ASN A 1 252 ? 17.125 19.047 4.008 1 41.97 252 ASN A N 1
ATOM 2074 C CA . ASN A 1 252 ? 16.312 20.125 4.574 1 41.97 252 ASN A CA 1
ATOM 2075 C C . ASN A 1 252 ? 16.766 21.484 4.062 1 41.97 252 ASN A C 1
ATOM 2077 O O . ASN A 1 252 ? 17.781 21.594 3.381 1 41.97 252 ASN A O 1
ATOM 2081 N N . PHE A 1 253 ? 16.625 22.688 4.855 1 36.88 253 PHE A N 1
ATOM 2082 C CA . PHE A 1 253 ? 16.594 24.141 4.711 1 36.88 253 PHE A CA 1
ATOM 2083 C C . PHE A 1 253 ? 17.938 24.656 4.18 1 36.88 253 PHE A C 1
ATOM 2085 O O . PHE A 1 253 ? 18.75 25.188 4.941 1 36.88 253 PHE A O 1
ATOM 2092 N N . SER A 1 254 ? 18.719 23.844 3.467 1 31.08 254 SER A N 1
ATOM 2093 C CA . SER A 1 254 ? 19.781 24.703 2.93 1 31.08 254 SER A CA 1
ATOM 2094 C C . SER A 1 254 ? 19.234 25.625 1.829 1 31.08 254 SER A C 1
ATOM 2096 O O . SER A 1 254 ? 18.328 25.234 1.094 1 31.08 254 SER A O 1
ATOM 2098 N N . ILE B 1 1 ? -17.219 -18.359 -22.391 1 72.44 1 ILE B N 1
ATOM 2099 C CA . ILE B 1 1 ? -15.891 -18.969 -22.438 1 72.44 1 ILE B CA 1
ATOM 2100 C C . ILE B 1 1 ? -15.586 -19.625 -21.094 1 72.44 1 ILE B C 1
ATOM 2102 O O . ILE B 1 1 ? -15 -20.703 -21.031 1 72.44 1 ILE B O 1
ATOM 2106 N N . PHE B 1 2 ? -16.188 -19.188 -20.094 1 87.12 2 PHE B N 1
ATOM 2107 C CA . PHE B 1 2 ? -15.836 -19.703 -18.766 1 87.12 2 PHE B CA 1
ATOM 2108 C C . PHE B 1 2 ? -16.906 -20.641 -18.25 1 87.12 2 PHE B C 1
ATOM 2110 O O . PHE B 1 2 ? -16.891 -21.016 -17.078 1 87.12 2 PHE B O 1
ATOM 2117 N N . ASP B 1 3 ? -17.75 -21.047 -19.172 1 87.38 3 ASP B N 1
ATOM 2118 C CA . ASP B 1 3 ? -18.891 -21.828 -18.703 1 87.38 3 ASP B CA 1
ATOM 2119 C C . ASP B 1 3 ? -18.578 -23.328 -18.766 1 87.38 3 ASP B C 1
ATOM 2121 O O . ASP B 1 3 ? -18.953 -24 -19.734 1 87.38 3 ASP B O 1
ATOM 2125 N N . TRP B 1 4 ? -17.875 -23.859 -17.812 1 90.56 4 TRP B N 1
ATOM 2126 C CA . TRP B 1 4 ? -17.562 -25.281 -17.656 1 90.56 4 TRP B CA 1
ATOM 2127 C C . TRP B 1 4 ? -18.125 -25.828 -16.344 1 90.56 4 TRP B C 1
ATOM 2129 O O . TRP B 1 4 ? -18.562 -25.062 -15.484 1 90.56 4 TRP B O 1
ATOM 2139 N N . ASP B 1 5 ? -18.25 -27.109 -16.297 1 92.69 5 ASP B N 1
ATOM 2140 C CA . ASP B 1 5 ? -18.688 -27.734 -15.047 1 92.69 5 ASP B CA 1
ATOM 2141 C C . ASP B 1 5 ? -17.5 -28 -14.125 1 92.69 5 ASP B C 1
ATOM 2143 O O . ASP B 1 5 ? -16.922 -29.094 -14.156 1 92.69 5 ASP B O 1
ATOM 2147 N N . TYR B 1 6 ? -17.203 -27.141 -13.266 1 92.56 6 TYR B N 1
ATOM 2148 C CA . TYR B 1 6 ? -16 -27.172 -12.445 1 92.56 6 TYR B CA 1
ATOM 2149 C C . TYR B 1 6 ? -16.156 -28.156 -11.289 1 92.56 6 TYR B C 1
ATOM 2151 O O . TYR B 1 6 ? -15.195 -28.438 -10.578 1 92.56 6 TYR B O 1
ATOM 2159 N N . VAL B 1 7 ? -17.328 -28.656 -11.117 1 91.06 7 VAL B N 1
ATOM 2160 C CA . VAL B 1 7 ? -17.547 -29.641 -10.062 1 91.06 7 VAL B CA 1
ATOM 2161 C C . VAL B 1 7 ? -16.906 -30.969 -10.445 1 91.06 7 VAL B C 1
ATOM 2163 O O . VAL B 1 7 ? -16.422 -31.703 -9.586 1 91.06 7 VAL B O 1
ATOM 2166 N N . LEU B 1 8 ? -16.828 -31.141 -11.711 1 93.19 8 LEU B N 1
ATOM 2167 C CA . LEU B 1 8 ? -16.25 -32.375 -12.219 1 93.19 8 LEU B CA 1
ATOM 2168 C C . LEU B 1 8 ? -14.727 -32.344 -12.133 1 93.19 8 LEU B C 1
ATOM 2170 O O . LEU B 1 8 ? -14.094 -31.406 -12.617 1 93.19 8 LEU B O 1
ATOM 2174 N N . TRP B 1 9 ? -14.188 -33.406 -11.68 1 92.25 9 TRP B N 1
ATOM 2175 C CA . TRP B 1 9 ? -12.742 -33.5 -11.5 1 92.25 9 TRP B CA 1
ATOM 2176 C C . TRP B 1 9 ? -12.023 -33.531 -12.844 1 92.25 9 TRP B C 1
ATOM 2178 O O . TRP B 1 9 ? -10.922 -33 -12.984 1 92.25 9 TRP B O 1
ATOM 2188 N N . GLU B 1 10 ? -12.633 -34.094 -13.805 1 94.25 10 GLU B N 1
ATOM 2189 C CA . GLU B 1 10 ? -12.039 -34.188 -15.133 1 94.25 10 GLU B CA 1
ATOM 2190 C C . GLU B 1 10 ? -11.852 -32.812 -15.75 1 94.25 10 GLU B C 1
ATOM 2192 O O . GLU B 1 10 ? -10.844 -32.531 -16.406 1 94.25 10 GLU B O 1
ATOM 2197 N N . VAL B 1 11 ? -12.789 -32.094 -15.5 1 94.31 11 VAL B N 1
ATOM 2198 C CA . VAL B 1 11 ? -12.727 -30.75 -16.047 1 94.31 11 VAL B CA 1
ATOM 2199 C C . VAL B 1 11 ? -11.625 -29.953 -15.352 1 94.31 11 VAL B C 1
ATOM 2201 O O . VAL B 1 11 ? -10.844 -29.266 -16 1 94.31 11 VAL B O 1
ATOM 2204 N N . ARG B 1 12 ? -11.523 -30.031 -14.102 1 95.25 12 ARG B N 1
ATOM 2205 C CA . ARG B 1 12 ? -10.492 -29.328 -13.344 1 95.25 12 ARG B CA 1
ATOM 2206 C C . ARG B 1 12 ? -9.094 -29.781 -13.773 1 95.25 12 ARG B C 1
ATOM 2208 O O . ARG B 1 12 ? -8.219 -28.953 -14.008 1 95.25 12 ARG B O 1
ATOM 2215 N N . LEU B 1 13 ? -8.945 -31.078 -13.961 1 95 13 LEU B N 1
ATOM 2216 C CA . LEU B 1 13 ? -7.645 -31.609 -14.359 1 95 13 LEU B CA 1
ATOM 2217 C C . LEU B 1 13 ? -7.301 -31.188 -15.781 1 95 13 LEU B C 1
ATOM 2219 O O . LEU B 1 13 ? -6.141 -30.922 -16.094 1 95 13 LEU B O 1
ATOM 2223 N N . LYS B 1 14 ? -8.281 -31.172 -16.578 1 95.88 14 LYS B N 1
ATOM 2224 C CA . LYS B 1 14 ? -8.07 -30.734 -17.953 1 95.88 14 LYS B CA 1
ATOM 2225 C C . LYS B 1 14 ? -7.609 -29.281 -18.016 1 95.88 14 LYS B C 1
ATOM 2227 O O . LYS B 1 14 ? -6.723 -28.938 -18.797 1 95.88 14 LYS B O 1
ATOM 2232 N N . LEU B 1 15 ? -8.18 -28.5 -17.188 1 95.44 15 LEU B N 1
ATOM 2233 C CA . LEU B 1 15 ? -7.824 -27.094 -17.188 1 95.44 15 LEU B CA 1
ATOM 2234 C C . LEU B 1 15 ? -6.453 -26.875 -16.562 1 95.44 15 LEU B C 1
ATOM 2236 O O . LEU B 1 15 ? -5.691 -26 -17.016 1 95.44 15 LEU B O 1
ATOM 2240 N N . VAL B 1 16 ? -6.141 -27.609 -15.57 1 95.56 16 VAL B N 1
ATOM 2241 C CA . VAL B 1 16 ? -4.801 -27.547 -14.992 1 95.56 16 VAL B CA 1
ATOM 2242 C C . VAL B 1 16 ? -3.77 -27.969 -16.047 1 95.56 16 VAL B C 1
ATOM 2244 O O . VAL B 1 16 ? -2.744 -27.312 -16.203 1 95.56 16 VAL B O 1
ATOM 2247 N N . ALA B 1 17 ? -4.098 -29.031 -16.75 1 96.44 17 ALA B N 1
ATOM 2248 C CA . ALA B 1 17 ? -3.209 -29.484 -17.812 1 96.44 17 ALA B CA 1
ATOM 2249 C C . ALA B 1 17 ? -3.092 -28.453 -18.922 1 96.44 17 ALA B C 1
ATOM 2251 O O . ALA B 1 17 ? -2.002 -28.203 -19.438 1 96.44 17 ALA B O 1
ATOM 2252 N N . ALA B 1 18 ? -4.148 -27.906 -19.234 1 96.06 18 ALA B N 1
ATOM 2253 C CA . ALA B 1 18 ? -4.141 -26.844 -20.25 1 96.06 18 ALA B CA 1
ATOM 2254 C C . ALA B 1 18 ? -3.256 -25.688 -19.812 1 96.06 18 ALA B C 1
ATOM 2256 O O . ALA B 1 18 ? -2.527 -25.109 -20.625 1 96.06 18 ALA B O 1
ATOM 2257 N N . GLY B 1 19 ? -3.342 -25.312 -18.578 1 95.94 19 GLY B N 1
ATOM 2258 C CA . GLY B 1 19 ? -2.467 -24.266 -18.062 1 95.94 19 GLY B CA 1
ATOM 2259 C C . GLY B 1 19 ? -0.998 -24.641 -18.125 1 95.94 19 GLY B C 1
ATOM 2260 O O . GLY B 1 19 ? -0.166 -23.828 -18.547 1 95.94 19 GLY B O 1
ATOM 2261 N N . PHE B 1 20 ? -0.733 -25.844 -17.734 1 96.19 20 PHE B N 1
ATOM 2262 C CA . PHE B 1 20 ? 0.636 -26.344 -17.766 1 96.19 20 PHE B CA 1
ATOM 2263 C C . PHE B 1 20 ? 1.204 -26.266 -19.188 1 96.19 20 PHE B C 1
ATOM 2265 O O . PHE B 1 20 ? 2.291 -25.734 -19.391 1 96.19 20 PHE B O 1
ATOM 2272 N N . PHE B 1 21 ? 0.469 -26.703 -20.141 1 96.88 21 PHE B N 1
ATOM 2273 C CA . PHE B 1 21 ? 0.969 -26.766 -21.5 1 96.88 21 PHE B CA 1
ATOM 2274 C C . PHE B 1 21 ? 0.972 -25.391 -22.141 1 96.88 21 PHE B C 1
ATOM 2276 O O . PHE B 1 21 ? 1.841 -25.078 -22.953 1 96.88 21 PHE B O 1
ATOM 2283 N N . PHE B 1 22 ? 0.068 -24.625 -21.75 1 96.25 22 PHE B N 1
ATOM 2284 C CA . PHE B 1 22 ? 0.072 -23.25 -22.234 1 96.25 22 PHE B CA 1
ATOM 2285 C C . PHE B 1 22 ? 1.369 -22.547 -21.859 1 96.25 22 PHE B C 1
ATOM 2287 O O . PHE B 1 22 ? 2.027 -21.953 -22.703 1 96.25 22 PHE B O 1
ATOM 2294 N N . TYR B 1 23 ? 1.779 -22.625 -20.641 1 95.5 23 TYR B N 1
ATOM 2295 C CA . TYR B 1 23 ? 2.973 -21.922 -20.188 1 95.5 23 TYR B CA 1
ATOM 2296 C C . TYR B 1 23 ? 4.238 -22.625 -20.672 1 95.5 23 TYR B C 1
ATOM 2298 O O . TYR B 1 23 ? 5.277 -21.984 -20.859 1 95.5 23 TYR B O 1
ATOM 2306 N N . LEU B 1 24 ? 4.102 -23.906 -20.922 1 95.69 24 LEU B N 1
ATOM 2307 C CA . LEU B 1 24 ? 5.207 -24.609 -21.578 1 95.69 24 LEU B CA 1
ATOM 2308 C C . LEU B 1 24 ? 5.43 -24.062 -22.984 1 95.69 24 LEU B C 1
ATOM 2310 O O . LEU B 1 24 ? 6.574 -23.844 -23.391 1 95.69 24 LEU B O 1
ATOM 2314 N N . ILE B 1 25 ? 4.32 -23.891 -23.641 1 96.19 25 ILE B N 1
ATOM 2315 C CA . ILE B 1 25 ? 4.402 -23.359 -25 1 96.19 25 ILE B CA 1
ATOM 2316 C C . ILE B 1 25 ? 4.98 -21.938 -24.953 1 96.19 25 ILE B C 1
ATOM 2318 O O . ILE B 1 25 ? 5.816 -21.578 -25.797 1 96.19 25 ILE B O 1
ATOM 2322 N N . VAL B 1 26 ? 4.617 -21.172 -23.984 1 95 26 VAL B N 1
ATOM 2323 C CA . VAL B 1 26 ? 5.145 -19.828 -23.828 1 95 26 VAL B CA 1
ATOM 2324 C C . VAL B 1 26 ? 6.645 -19.891 -23.547 1 95 26 VAL B C 1
ATOM 2326 O O . VAL B 1 26 ? 7.418 -19.109 -24.125 1 95 26 VAL B O 1
ATOM 2329 N N . PHE B 1 27 ? 7.035 -20.734 -22.75 1 94.94 27 PHE B N 1
ATOM 2330 C CA . PHE B 1 27 ? 8.438 -20.938 -22.422 1 94.94 27 PHE B CA 1
ATOM 2331 C C . PHE B 1 27 ? 9.258 -21.266 -23.672 1 94.94 27 PHE B C 1
ATOM 2333 O O . PHE B 1 27 ? 10.305 -20.672 -23.906 1 94.94 27 PHE B O 1
ATOM 2340 N N . LEU B 1 28 ? 8.695 -22.109 -24.5 1 94.81 28 LEU B N 1
ATOM 2341 C CA . LEU B 1 28 ? 9.391 -22.531 -25.703 1 94.81 28 LEU B CA 1
ATOM 2342 C C . LEU B 1 28 ? 9.383 -21.422 -26.75 1 94.81 28 LEU B C 1
ATOM 2344 O O . LEU B 1 28 ? 10.367 -21.234 -27.469 1 94.81 28 LEU B O 1
ATOM 2348 N N . LEU B 1 29 ? 8.289 -20.766 -26.812 1 94.62 29 LEU B N 1
ATOM 2349 C CA . LEU B 1 29 ? 8.188 -19.641 -27.734 1 94.62 29 LEU B CA 1
ATOM 2350 C C . LEU B 1 29 ? 9.164 -18.531 -27.359 1 94.62 29 LEU B C 1
ATOM 2352 O O . LEU B 1 29 ? 9.719 -17.859 -28.234 1 94.62 29 LEU B O 1
ATOM 2356 N N . ALA B 1 30 ? 9.289 -18.312 -26.047 1 91.81 30 ALA B N 1
ATOM 2357 C CA . ALA B 1 30 ? 10.242 -17.312 -25.578 1 91.81 30 ALA B CA 1
ATOM 2358 C C . ALA B 1 30 ? 11.664 -17.672 -26.016 1 91.81 30 ALA B C 1
ATOM 2360 O O . ALA B 1 30 ? 12.406 -16.797 -26.484 1 91.81 30 ALA B O 1
ATOM 2361 N N . HIS B 1 31 ? 12.039 -18.891 -25.906 1 91.5 31 HIS B N 1
ATOM 2362 C CA . HIS B 1 31 ? 13.344 -19.359 -26.359 1 91.5 31 HIS B CA 1
ATOM 2363 C C . HIS B 1 31 ? 13.523 -19.141 -27.859 1 91.5 31 HIS B C 1
ATOM 2365 O O . HIS B 1 31 ? 14.539 -18.594 -28.281 1 91.5 31 HIS B O 1
ATOM 2371 N N . TRP B 1 32 ? 12.445 -19.5 -28.562 1 93.19 32 TRP B N 1
ATOM 2372 C CA . TRP B 1 32 ? 12.5 -19.422 -30.016 1 93.19 32 TRP B CA 1
ATOM 2373 C C . TRP B 1 32 ? 12.594 -17.969 -30.484 1 93.19 32 TRP B C 1
ATOM 2375 O O . TRP B 1 32 ? 13.438 -17.641 -31.328 1 93.19 32 TRP B O 1
ATOM 2385 N N . LEU B 1 33 ? 11.797 -17.156 -29.953 1 90.12 33 LEU B N 1
ATOM 2386 C CA . LEU B 1 33 ? 11.766 -15.75 -30.344 1 90.12 33 LEU B CA 1
ATOM 2387 C C . LEU B 1 33 ? 13.047 -15.039 -29.938 1 90.12 33 LEU B C 1
ATOM 2389 O O . LEU B 1 33 ? 13.602 -14.258 -30.703 1 90.12 33 LEU B O 1
ATOM 2393 N N . ALA B 1 34 ? 13.5 -15.32 -28.734 1 87.81 34 ALA B N 1
ATOM 2394 C CA . ALA B 1 34 ? 14.727 -14.695 -28.25 1 87.81 34 ALA B CA 1
ATOM 2395 C C . ALA B 1 34 ? 15.938 -15.133 -29.078 1 87.81 34 ALA B C 1
ATOM 2397 O O . ALA B 1 34 ? 16.828 -14.32 -29.359 1 87.81 34 ALA B O 1
ATOM 2398 N N . SER B 1 35 ? 15.938 -16.359 -29.516 1 90.19 35 SER B N 1
ATOM 2399 C CA . SER B 1 35 ? 17.031 -16.875 -30.328 1 90.19 35 SER B CA 1
ATOM 2400 C C . SER B 1 35 ? 17.031 -16.25 -31.719 1 90.19 35 SER B C 1
ATOM 2402 O O . SER B 1 35 ? 18.094 -16.094 -32.344 1 90.19 35 SER B O 1
ATOM 2404 N N . TRP B 1 36 ? 15.836 -15.82 -32.125 1 90.25 36 TRP B N 1
ATOM 2405 C CA . TRP B 1 36 ? 15.688 -15.273 -33.469 1 90.25 36 TRP B CA 1
ATOM 2406 C C . TRP B 1 36 ? 16.016 -13.781 -33.469 1 90.25 36 TRP B C 1
ATOM 2408 O O . TRP B 1 36 ? 16.641 -13.289 -34.438 1 90.25 36 TRP B O 1
ATOM 2418 N N . ILE B 1 37 ? 15.688 -13.094 -32.438 1 86.56 37 ILE B N 1
ATOM 2419 C CA . ILE B 1 37 ? 15.711 -11.633 -32.5 1 86.56 37 ILE B CA 1
ATOM 2420 C C . ILE B 1 37 ? 16.938 -11.109 -31.75 1 86.56 37 ILE B C 1
ATOM 2422 O O . ILE B 1 37 ? 17.484 -10.055 -32.094 1 86.56 37 ILE B O 1
ATOM 2426 N N . SER B 1 38 ? 17.375 -11.859 -30.781 1 82.06 38 SER B N 1
ATOM 2427 C CA . SER B 1 38 ? 18.391 -11.297 -29.891 1 82.06 38 SER B CA 1
ATOM 2428 C C . SER B 1 38 ? 19.734 -11.992 -30.078 1 82.06 38 SER B C 1
ATOM 2430 O O . SER B 1 38 ? 19.891 -13.164 -29.734 1 82.06 38 SER B O 1
ATOM 2432 N N . ALA B 1 39 ? 20.688 -11.211 -30.531 1 83.75 39 ALA B N 1
ATOM 2433 C CA . ALA B 1 39 ? 22.031 -11.734 -30.672 1 83.75 39 ALA B CA 1
ATOM 2434 C C . ALA B 1 39 ? 22.672 -11.992 -29.312 1 83.75 39 ALA B C 1
ATOM 2436 O O . ALA B 1 39 ? 23.391 -12.977 -29.141 1 83.75 39 ALA B O 1
ATOM 2437 N N . SER B 1 40 ? 22.328 -11.195 -28.391 1 82.25 40 SER B N 1
ATOM 2438 C CA . SER B 1 40 ? 22.875 -11.352 -27.047 1 82.25 40 SER B CA 1
ATOM 2439 C C . SER B 1 40 ? 22.375 -12.641 -26.391 1 82.25 40 SER B C 1
ATOM 2441 O O . SER B 1 40 ? 23.109 -13.305 -25.672 1 82.25 40 SER B O 1
ATOM 2443 N N . TYR B 1 41 ? 21.172 -12.969 -26.719 1 85.44 41 TYR B N 1
ATOM 2444 C CA . TYR B 1 41 ? 20.594 -14.188 -26.172 1 85.44 41 TYR B CA 1
ATOM 2445 C C . TYR B 1 41 ? 21.312 -15.422 -26.688 1 85.44 41 TYR B C 1
ATOM 2447 O O . TYR B 1 41 ? 21.516 -16.391 -25.953 1 85.44 41 TYR B O 1
ATOM 2455 N N . ARG B 1 42 ? 21.812 -15.32 -27.859 1 87.69 42 ARG B N 1
ATOM 2456 C CA . ARG B 1 42 ? 22.484 -16.469 -28.469 1 87.69 42 ARG B CA 1
ATOM 2457 C C . ARG B 1 42 ? 23.828 -16.734 -27.812 1 87.69 42 ARG B C 1
ATOM 2459 O O . ARG B 1 42 ? 24.328 -17.859 -27.844 1 87.69 42 ARG B O 1
ATOM 2466 N N . THR B 1 43 ? 24.297 -15.695 -27.188 1 87.25 43 THR B N 1
ATOM 2467 C CA . THR B 1 43 ? 25.625 -15.844 -26.578 1 87.25 43 THR B CA 1
ATOM 2468 C C . THR B 1 43 ? 25.5 -16.203 -25.109 1 87.25 43 THR B C 1
ATOM 2470 O O . THR B 1 43 ? 26.516 -16.484 -24.453 1 87.25 43 THR B O 1
ATOM 2473 N N . LEU B 1 44 ? 24.297 -16.281 -24.672 1 86.44 44 LEU B N 1
ATOM 2474 C CA . LEU B 1 44 ? 24.109 -16.609 -23.25 1 86.44 44 LEU B CA 1
ATOM 2475 C C . LEU B 1 44 ? 24.391 -18.078 -22.984 1 86.44 44 LEU B C 1
ATOM 2477 O O . LEU B 1 44 ? 24.281 -18.906 -23.891 1 86.44 44 LEU B O 1
ATOM 2481 N N . SER B 1 45 ? 24.781 -18.328 -21.797 1 86.81 45 SER B N 1
ATOM 2482 C CA . SER B 1 45 ? 24.953 -19.719 -21.359 1 86.81 45 SER B CA 1
ATOM 2483 C C . SER B 1 45 ? 23.609 -20.453 -21.312 1 86.81 45 SER B C 1
ATOM 2485 O O . SER B 1 45 ? 22.547 -19.812 -21.266 1 86.81 45 SER B O 1
ATOM 2487 N N . GLY B 1 46 ? 23.609 -21.75 -21.344 1 84.81 46 GLY B N 1
ATOM 2488 C CA . GLY B 1 46 ? 22.406 -22.531 -21.25 1 84.81 46 GLY B CA 1
ATOM 2489 C C . GLY B 1 46 ? 21.562 -22.203 -20.016 1 84.81 46 GLY B C 1
ATOM 2490 O O . GLY B 1 46 ? 20.344 -22.094 -20.109 1 84.81 46 GLY B O 1
ATOM 2491 N N . LYS B 1 47 ? 22.219 -22.062 -18.984 1 84.81 47 LYS B N 1
ATOM 2492 C CA . LYS B 1 47 ? 21.531 -21.719 -17.734 1 84.81 47 LYS B CA 1
ATOM 2493 C C . LYS B 1 47 ? 20.844 -20.359 -17.828 1 84.81 47 LYS B C 1
ATOM 2495 O O . LYS B 1 47 ? 19.688 -20.219 -17.438 1 84.81 47 LYS B O 1
ATOM 2500 N N . ASP B 1 48 ? 21.469 -19.453 -18.344 1 84.56 48 ASP B N 1
ATOM 2501 C CA . ASP B 1 48 ? 20.938 -18.109 -18.469 1 84.56 48 ASP B CA 1
ATOM 2502 C C . ASP B 1 48 ? 19.781 -18.062 -19.453 1 84.56 48 ASP B C 1
ATOM 2504 O O . ASP B 1 48 ? 18.844 -17.281 -19.297 1 84.56 48 ASP B O 1
ATOM 2508 N N . LYS B 1 49 ? 19.891 -18.938 -20.391 1 87.31 49 LYS B N 1
ATOM 2509 C CA . LYS B 1 49 ? 18.781 -19.016 -21.344 1 87.31 49 LYS B CA 1
ATOM 2510 C C . LYS B 1 49 ? 17.516 -19.516 -20.672 1 87.31 49 LYS B C 1
ATOM 2512 O O . LYS B 1 49 ? 16.438 -18.922 -20.844 1 87.31 49 LYS B O 1
ATOM 2517 N N . VAL B 1 50 ? 17.719 -20.531 -19.891 1 86.06 50 VAL B N 1
ATOM 2518 C CA . VAL B 1 50 ? 16.578 -21.109 -19.203 1 86.06 50 VAL B CA 1
ATOM 2519 C C . VAL B 1 50 ? 15.984 -20.078 -18.234 1 86.06 50 VAL B C 1
ATOM 2521 O O . VAL B 1 50 ? 14.766 -19.906 -18.188 1 86.06 50 VAL B O 1
ATOM 2524 N N . PHE B 1 51 ? 16.797 -19.406 -17.609 1 83.38 51 PHE B N 1
ATOM 2525 C CA . PHE B 1 51 ? 16.344 -18.438 -16.625 1 83.38 51 PHE B CA 1
ATOM 2526 C C . PHE B 1 51 ? 15.656 -17.25 -17.297 1 83.38 51 PHE B C 1
ATOM 2528 O O . PHE B 1 51 ? 14.688 -16.703 -16.766 1 83.38 51 PHE B O 1
ATOM 2535 N N . SER B 1 52 ? 16.219 -16.938 -18.344 1 86.38 52 SER B N 1
ATOM 2536 C CA . SER B 1 52 ? 15.594 -15.844 -19.094 1 86.38 52 SER B CA 1
ATOM 2537 C C . SER B 1 52 ? 14.211 -16.25 -19.609 1 86.38 52 SER B C 1
ATOM 2539 O O . SER B 1 52 ? 13.273 -15.445 -19.562 1 86.38 52 SER B O 1
ATOM 2541 N N . ASN B 1 53 ? 14.094 -17.453 -20.047 1 90.5 53 ASN B N 1
ATOM 2542 C CA . ASN B 1 53 ? 12.812 -17.922 -20.547 1 90.5 53 ASN B CA 1
ATOM 2543 C C . ASN B 1 53 ? 11.789 -18.062 -19.438 1 90.5 53 ASN B C 1
ATOM 2545 O O . ASN B 1 53 ? 10.609 -17.75 -19.625 1 90.5 53 ASN B O 1
ATOM 2549 N N . ILE B 1 54 ? 12.234 -18.469 -18.344 1 88.62 54 ILE B N 1
ATOM 2550 C CA . ILE B 1 54 ? 11.344 -18.609 -17.203 1 88.62 54 ILE B CA 1
ATOM 2551 C C . ILE B 1 54 ? 10.898 -17.234 -16.719 1 88.62 54 ILE B C 1
ATOM 2553 O O . ILE B 1 54 ? 9.758 -17.047 -16.281 1 88.62 54 ILE B O 1
ATOM 2557 N N . ALA B 1 55 ? 11.781 -16.359 -16.781 1 88.56 55 ALA B N 1
ATOM 2558 C CA . ALA B 1 55 ? 11.445 -14.984 -16.391 1 88.56 55 ALA B CA 1
ATOM 2559 C C . ALA B 1 55 ? 10.32 -14.43 -17.266 1 88.56 55 ALA B C 1
ATOM 2561 O O . ALA B 1 55 ? 9.367 -13.844 -16.75 1 88.56 55 ALA B O 1
ATOM 2562 N N . ILE B 1 56 ? 10.438 -14.688 -18.484 1 90.69 56 ILE B N 1
ATOM 2563 C CA . ILE B 1 56 ? 9.414 -14.211 -19.406 1 90.69 56 ILE B CA 1
ATOM 2564 C C . ILE B 1 56 ? 8.078 -14.891 -19.109 1 90.69 56 ILE B C 1
ATOM 2566 O O . ILE B 1 56 ? 7.035 -14.242 -19.094 1 90.69 56 ILE B O 1
ATOM 2570 N N . THR B 1 57 ? 8.133 -16.141 -18.844 1 93.06 57 THR B N 1
ATOM 2571 C CA . THR B 1 57 ? 6.93 -16.906 -18.531 1 93.06 57 THR B CA 1
ATOM 2572 C C . THR B 1 57 ? 6.301 -16.422 -17.234 1 93.06 57 THR B C 1
ATOM 2574 O O . THR B 1 57 ? 5.086 -16.25 -17.141 1 93.06 57 THR B O 1
ATOM 2577 N N . ARG B 1 58 ? 7.117 -16.125 -16.297 1 93.06 58 ARG B N 1
ATOM 2578 C CA . ARG B 1 58 ? 6.66 -15.594 -15.016 1 93.06 58 ARG B CA 1
ATOM 2579 C C . ARG B 1 58 ? 6.031 -14.219 -15.195 1 93.06 58 ARG B C 1
ATOM 2581 O O . ARG B 1 58 ? 5.043 -13.891 -14.531 1 93.06 58 ARG B O 1
ATOM 2588 N N . GLY B 1 59 ? 6.66 -13.5 -16.031 1 93.5 59 GLY B N 1
ATOM 2589 C CA . GLY B 1 59 ? 6.125 -12.18 -16.312 1 93.5 59 GLY B CA 1
ATOM 2590 C C . GLY B 1 59 ? 4.715 -12.219 -16.875 1 93.5 59 GLY B C 1
ATOM 2591 O O . GLY B 1 59 ? 3.869 -11.406 -16.5 1 93.5 59 GLY B O 1
ATOM 2592 N N . LEU B 1 60 ? 4.539 -13.156 -17.719 1 93.62 60 LEU B N 1
ATOM 2593 C CA . LEU B 1 60 ? 3.215 -13.297 -18.312 1 93.62 60 LEU B CA 1
ATOM 2594 C C . LEU B 1 60 ? 2.184 -13.68 -17.266 1 93.62 60 LEU B C 1
ATOM 2596 O O . LEU B 1 60 ? 1.083 -13.125 -17.219 1 93.62 60 LEU B O 1
ATOM 2600 N N . LEU B 1 61 ? 2.525 -14.617 -16.5 1 93.94 61 LEU B N 1
ATOM 2601 C CA . LEU B 1 61 ? 1.632 -14.992 -15.414 1 93.94 61 LEU B CA 1
ATOM 2602 C C . LEU B 1 61 ? 1.378 -13.805 -14.492 1 93.94 61 LEU B C 1
ATOM 2604 O O . LEU B 1 61 ? 0.256 -13.602 -14.016 1 93.94 61 LEU B O 1
ATOM 2608 N N . GLY B 1 62 ? 2.412 -13.078 -14.219 1 95.06 62 GLY B N 1
ATOM 2609 C CA . GLY B 1 62 ? 2.273 -11.898 -13.383 1 95.06 62 GLY B CA 1
ATOM 2610 C C . GLY B 1 62 ? 1.261 -10.898 -13.914 1 95.06 62 GLY B C 1
ATOM 2611 O O . GLY B 1 62 ? 0.438 -10.375 -13.156 1 95.06 62 GLY B O 1
ATOM 2612 N N . ILE B 1 63 ? 1.328 -10.695 -15.125 1 95.12 63 ILE B N 1
ATOM 2613 C CA . ILE B 1 63 ? 0.398 -9.766 -15.75 1 95.12 63 ILE B CA 1
ATOM 2614 C C . ILE B 1 63 ? -1.022 -10.32 -15.664 1 95.12 63 ILE B C 1
ATOM 2616 O O . ILE B 1 63 ? -1.952 -9.602 -15.281 1 95.12 63 ILE B O 1
ATOM 2620 N N . GLN B 1 64 ? -1.167 -11.531 -15.992 1 94.69 64 GLN B N 1
ATOM 2621 C CA . GLN B 1 64 ? -2.477 -12.172 -15.938 1 94.69 64 GLN B CA 1
ATOM 2622 C C . GLN B 1 64 ? -3.045 -12.141 -14.523 1 94.69 64 GLN B C 1
ATOM 2624 O O . GLN B 1 64 ? -4.227 -11.859 -14.328 1 94.69 64 GLN B O 1
ATOM 2629 N N . SER B 1 65 ? -2.229 -12.398 -13.602 1 95.44 65 SER B N 1
ATOM 2630 C CA . SER B 1 65 ? -2.658 -12.43 -12.203 1 95.44 65 SER B CA 1
ATOM 2631 C C . SER B 1 65 ? -3.021 -11.031 -11.711 1 95.44 65 SER B C 1
ATOM 2633 O O . SER B 1 65 ? -3.926 -10.875 -10.883 1 95.44 65 SER B O 1
ATOM 2635 N N . CYS B 1 66 ? -2.32 -10.109 -12.188 1 96.12 66 CYS B N 1
ATOM 2636 C CA . CYS B 1 66 ? -2.633 -8.734 -11.805 1 96.12 66 CYS B CA 1
ATOM 2637 C C . CYS B 1 66 ? -4.016 -8.336 -12.305 1 96.12 66 CYS B C 1
ATOM 2639 O O . CYS B 1 66 ? -4.801 -7.742 -11.562 1 96.12 66 CYS B O 1
ATOM 2641 N N . VAL B 1 67 ? -4.277 -8.695 -13.508 1 96.25 67 VAL B N 1
ATOM 2642 C CA . VAL B 1 67 ? -5.566 -8.352 -14.094 1 96.25 67 VAL B CA 1
ATOM 2643 C C . VAL B 1 67 ? -6.688 -9.055 -13.336 1 96.25 67 VAL B C 1
ATOM 2645 O O . VAL B 1 67 ? -7.664 -8.43 -12.922 1 96.25 67 VAL B O 1
ATOM 2648 N N . ALA B 1 68 ? -6.52 -10.305 -13.125 1 96.5 68 ALA B N 1
ATOM 2649 C CA . ALA B 1 68 ? -7.535 -11.086 -12.422 1 96.5 68 ALA B CA 1
ATOM 2650 C C . ALA B 1 68 ? -7.691 -10.617 -10.984 1 96.5 68 ALA B C 1
ATOM 2652 O O . ALA B 1 68 ? -8.812 -10.453 -10.492 1 96.5 68 ALA B O 1
ATOM 2653 N N . GLY B 1 69 ? -6.566 -10.422 -10.375 1 97.25 69 GLY B N 1
ATOM 2654 C CA . GLY B 1 69 ? -6.609 -9.992 -8.984 1 97.25 69 GLY B CA 1
ATOM 2655 C C . GLY B 1 69 ? -7.25 -8.633 -8.805 1 97.25 69 GLY B C 1
ATOM 2656 O O . GLY B 1 69 ? -8.055 -8.438 -7.891 1 97.25 69 GLY B O 1
ATOM 2657 N N . LEU B 1 70 ? -6.926 -7.707 -9.641 1 96.56 70 LEU B N 1
ATOM 2658 C CA . LEU B 1 70 ? -7.484 -6.367 -9.539 1 96.56 70 LEU B CA 1
ATOM 2659 C C . LEU B 1 70 ? -8.969 -6.371 -9.891 1 96.56 70 LEU B C 1
ATOM 2661 O O . LEU B 1 70 ? -9.75 -5.609 -9.305 1 96.56 70 LEU B O 1
ATOM 2665 N N . TRP B 1 71 ? -9.312 -7.25 -10.828 1 96.5 71 TRP B N 1
ATOM 2666 C CA . TRP B 1 71 ? -10.727 -7.383 -11.172 1 96.5 71 TRP B CA 1
ATOM 2667 C C . TRP B 1 71 ? -11.531 -7.863 -9.969 1 96.5 71 TRP B C 1
ATOM 2669 O O . TRP B 1 71 ? -12.609 -7.34 -9.695 1 96.5 71 TRP B O 1
ATOM 2679 N N . ALA B 1 72 ? -10.992 -8.773 -9.289 1 96.88 72 ALA B N 1
ATOM 2680 C CA . ALA B 1 72 ? -11.672 -9.297 -8.109 1 96.88 72 ALA B CA 1
ATOM 2681 C C . ALA B 1 72 ? -11.656 -8.281 -6.969 1 96.88 72 ALA B C 1
ATOM 2683 O O . ALA B 1 72 ? -12.648 -8.141 -6.242 1 96.88 72 ALA B O 1
ATOM 2684 N N . LEU B 1 73 ? -10.609 -7.539 -6.902 1 96 73 LEU B N 1
ATOM 2685 C CA . LEU B 1 73 ? -10.406 -6.617 -5.793 1 96 73 LEU B CA 1
ATOM 2686 C C . LEU B 1 73 ? -11.273 -5.371 -5.953 1 96 73 LEU B C 1
ATOM 2688 O O . LEU B 1 73 ? -11.852 -4.883 -4.98 1 96 73 LEU B O 1
ATOM 2692 N N . LEU B 1 74 ? -11.492 -4.93 -7.227 1 93.88 74 LEU B N 1
ATOM 2693 C CA . LEU B 1 74 ? -12.016 -3.574 -7.375 1 93.88 74 LEU B CA 1
ATOM 2694 C C . LEU B 1 74 ? -13.328 -3.576 -8.148 1 93.88 74 LEU B C 1
ATOM 2696 O O . LEU B 1 74 ? -14.117 -2.637 -8.039 1 93.88 74 LEU B O 1
ATOM 2700 N N . ILE B 1 75 ? -13.578 -4.609 -8.953 1 92.62 75 ILE B N 1
ATOM 2701 C CA . ILE B 1 75 ? -14.617 -4.43 -9.961 1 92.62 75 ILE B CA 1
ATOM 2702 C C . ILE B 1 75 ? -15.742 -5.434 -9.734 1 92.62 75 ILE B C 1
ATOM 2704 O O . ILE B 1 75 ? -16.922 -5.062 -9.727 1 92.62 75 ILE B O 1
ATOM 2708 N N . ASP B 1 76 ? -15.438 -6.664 -9.43 1 94.75 76 ASP B N 1
ATOM 2709 C CA . ASP B 1 76 ? -16.453 -7.711 -9.359 1 94.75 76 ASP B CA 1
ATOM 2710 C C . ASP B 1 76 ? -17.312 -7.562 -8.102 1 94.75 76 ASP B C 1
ATOM 2712 O O . ASP B 1 76 ? -16.797 -7.684 -6.984 1 94.75 76 ASP B O 1
ATOM 2716 N N . PRO B 1 77 ? -18.547 -7.355 -8.25 1 93.06 77 PRO B N 1
ATOM 2717 C CA . PRO B 1 77 ? -19.406 -7.113 -7.094 1 93.06 77 PRO B CA 1
ATOM 2718 C C . PRO B 1 77 ? -19.609 -8.359 -6.227 1 93.06 77 PRO B C 1
ATOM 2720 O O . PRO B 1 77 ? -19.828 -8.242 -5.02 1 93.06 77 PRO B O 1
ATOM 2723 N N . VAL B 1 78 ? -19.5 -9.539 -6.824 1 95.62 78 VAL B N 1
ATOM 2724 C CA . VAL B 1 78 ? -19.688 -10.781 -6.082 1 95.62 78 VAL B CA 1
ATOM 2725 C C . VAL B 1 78 ? -18.594 -10.945 -5.043 1 95.62 78 VAL B C 1
ATOM 2727 O O . VAL B 1 78 ? -18.859 -11.266 -3.885 1 95.62 78 VAL B O 1
ATOM 2730 N N . PHE B 1 79 ? -17.391 -10.633 -5.5 1 94.62 79 PHE B N 1
ATOM 2731 C CA . PHE B 1 79 ? -16.266 -10.758 -4.594 1 94.62 79 PHE B CA 1
ATOM 2732 C C . PHE B 1 79 ? -16.266 -9.633 -3.564 1 94.62 79 PHE B C 1
ATOM 2734 O O . PHE B 1 79 ? -15.781 -9.812 -2.443 1 94.62 79 PHE B O 1
ATOM 2741 N N . GLN B 1 80 ? -16.797 -8.484 -3.865 1 87.94 80 GLN B N 1
ATOM 2742 C CA . GLN B 1 80 ? -16.875 -7.371 -2.928 1 87.94 80 GLN B CA 1
ATOM 2743 C C . GLN B 1 80 ? -17.906 -7.629 -1.842 1 87.94 80 GLN B C 1
ATOM 2745 O O . GLN B 1 80 ? -17.75 -7.188 -0.702 1 87.94 80 GLN B O 1
ATOM 2750 N N . ALA B 1 81 ? -18.906 -8.398 -2.188 1 90.94 81 ALA B N 1
ATOM 2751 C CA . ALA B 1 81 ? -20 -8.688 -1.254 1 90.94 81 ALA B CA 1
ATOM 2752 C C . ALA B 1 81 ? -19.609 -9.797 -0.279 1 90.94 81 ALA B C 1
ATOM 2754 O O . ALA B 1 81 ? -19.969 -9.75 0.898 1 90.94 81 AL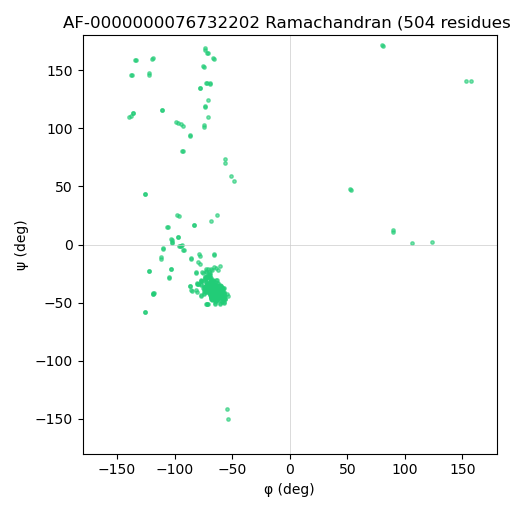A B O 1
ATOM 2755 N N . ASP B 1 82 ? -18.906 -10.797 -0.807 1 93.88 82 ASP B N 1
ATOM 2756 C CA . ASP B 1 82 ? -18.469 -11.93 0.014 1 93.88 82 ASP B CA 1
ATOM 2757 C C . ASP B 1 82 ? -17.016 -12.305 -0.295 1 93.88 82 ASP B C 1
ATOM 2759 O O . ASP B 1 82 ? -16.75 -12.938 -1.316 1 93.88 82 ASP B O 1
ATOM 2763 N N . LYS B 1 83 ? -16.203 -12.094 0.663 1 94 83 LYS B N 1
ATOM 2764 C CA . LYS B 1 83 ? -14.781 -12.289 0.44 1 94 83 LYS B CA 1
ATOM 2765 C C . LYS B 1 83 ? -14.328 -13.664 0.931 1 94 83 LYS B C 1
ATOM 2767 O O . LYS B 1 83 ? -13.141 -13.992 0.87 1 94 83 LYS B O 1
ATOM 2772 N N . VAL B 1 84 ? -15.18 -14.469 1.327 1 94.06 84 VAL B N 1
ATOM 2773 C CA . VAL B 1 84 ? -14.789 -15.75 1.9 1 94.06 84 VAL B CA 1
ATOM 2774 C C . VAL B 1 84 ? -15.336 -16.891 1.047 1 94.06 84 VAL B C 1
ATOM 2776 O O . VAL B 1 84 ? -14.594 -17.781 0.641 1 94.06 84 VAL B O 1
ATOM 2779 N N . TYR B 1 85 ? -16.562 -16.781 0.596 1 94.19 85 TYR B N 1
ATOM 2780 C CA . TYR B 1 85 ? -17.219 -17.953 -0.001 1 94.19 85 TYR B CA 1
ATOM 2781 C C . TYR B 1 85 ? -17.422 -17.75 -1.497 1 94.19 85 TYR B C 1
ATOM 2783 O O . TYR B 1 85 ? -17.719 -18.703 -2.225 1 94.19 85 TYR B O 1
ATOM 2791 N N . SER B 1 86 ? -17.25 -16.609 -1.968 1 94.94 86 SER B N 1
ATOM 2792 C CA . SER B 1 86 ? -17.656 -16.266 -3.33 1 94.94 86 SER B CA 1
ATOM 2793 C C . SER B 1 86 ? -16.781 -16.984 -4.355 1 94.94 86 SER B C 1
ATOM 2795 O O . SER B 1 86 ? -15.57 -17.125 -4.152 1 94.94 86 SER B O 1
ATOM 2797 N N . GLN B 1 87 ? -17.5 -17.453 -5.395 1 94.06 87 GLN B N 1
ATOM 2798 C CA . GLN B 1 87 ? -16.891 -18.078 -6.555 1 94.06 87 GLN B CA 1
ATOM 2799 C C . GLN B 1 87 ? -17.547 -17.609 -7.852 1 94.06 87 GLN B C 1
ATOM 2801 O O . GLN B 1 87 ? -18.734 -17.297 -7.867 1 94.06 87 GLN B O 1
ATOM 2806 N N . GLN B 1 88 ? -16.75 -17.516 -8.836 1 95.38 88 GLN B N 1
ATOM 2807 C CA . GLN B 1 88 ? -17.25 -17.219 -10.172 1 95.38 88 GLN B CA 1
ATOM 2808 C C . GLN B 1 88 ? -16.625 -18.141 -11.219 1 95.38 88 GLN B C 1
ATOM 2810 O O . GLN B 1 88 ? -15.562 -18.719 -10.969 1 95.38 88 GLN B O 1
ATOM 2815 N N . LYS B 1 89 ? -17.234 -18.281 -12.32 1 94.94 89 LYS B N 1
ATOM 2816 C CA . LYS B 1 89 ? -16.734 -19.156 -13.375 1 94.94 89 LYS B CA 1
ATOM 2817 C C . LYS B 1 89 ? -15.375 -18.672 -13.891 1 94.94 89 LYS B C 1
ATOM 2819 O O . LYS B 1 89 ? -14.477 -19.484 -14.125 1 94.94 89 LYS B O 1
ATOM 2824 N N . TRP B 1 90 ? -15.25 -17.391 -14 1 95.06 90 TRP B N 1
ATOM 2825 C CA . TRP B 1 90 ? -13.977 -16.875 -14.484 1 95.06 90 TRP B CA 1
ATOM 2826 C C . TRP B 1 90 ? -12.875 -17.078 -13.453 1 95.06 90 TRP B C 1
ATOM 2828 O O . TRP B 1 90 ? -11.711 -17.281 -13.812 1 95.06 90 TRP B O 1
ATOM 2838 N N . SER B 1 91 ? -13.219 -16.984 -12.188 1 95.12 91 SER B N 1
ATOM 2839 C CA . SER B 1 91 ? -12.219 -17.203 -11.141 1 95.12 91 SER B CA 1
ATOM 2840 C C . SER B 1 91 ? -11.766 -18.656 -11.094 1 95.12 91 SER B C 1
ATOM 2842 O O . SER B 1 91 ? -10.586 -18.922 -10.859 1 95.12 91 SER B O 1
ATOM 2844 N N . TRP B 1 92 ? -12.695 -19.547 -11.375 1 94.56 92 TRP B N 1
ATOM 2845 C CA . TRP B 1 92 ? -12.328 -20.953 -11.5 1 94.56 92 TRP B CA 1
ATOM 2846 C C . TRP B 1 92 ? -11.312 -21.156 -12.617 1 94.56 92 TRP B C 1
ATOM 2848 O O . TRP B 1 92 ? -10.273 -21.797 -12.414 1 94.56 92 TRP B O 1
ATOM 2858 N N . PHE B 1 93 ? -11.695 -20.641 -13.625 1 95.12 93 PHE B N 1
ATOM 2859 C CA . PHE B 1 93 ? -10.852 -20.781 -14.805 1 95.12 93 PHE B CA 1
ATOM 2860 C C . PHE B 1 93 ? -9.445 -20.266 -14.531 1 95.12 93 PHE B C 1
ATOM 2862 O O . PHE B 1 93 ? -8.461 -20.953 -14.797 1 95.12 93 PHE B O 1
ATOM 2869 N N . HIS B 1 94 ? -9.328 -19.141 -13.953 1 94.19 94 HIS B N 1
ATOM 2870 C CA . HIS B 1 94 ? -8.039 -18.5 -13.719 1 94.19 94 HIS B CA 1
ATOM 2871 C C . HIS B 1 94 ? -7.246 -19.25 -12.648 1 94.19 94 HIS B C 1
ATOM 2873 O O . HIS B 1 94 ? -6.031 -19.406 -12.766 1 94.19 94 HIS B O 1
ATOM 2879 N N . CYS B 1 95 ? -7.895 -19.641 -11.656 1 93.62 95 CYS B N 1
ATOM 2880 C CA . CYS B 1 95 ? -7.215 -20.359 -10.586 1 93.62 95 CYS B CA 1
ATOM 2881 C C . CYS B 1 95 ? -6.672 -21.703 -11.086 1 93.62 95 CYS B C 1
ATOM 2883 O O . CYS B 1 95 ? -5.562 -22.094 -10.719 1 93.62 95 CYS B O 1
ATOM 2885 N N . LEU B 1 96 ? -7.391 -22.312 -11.906 1 94.81 96 LEU B N 1
ATOM 2886 C CA . LEU B 1 96 ? -6.941 -23.594 -12.43 1 94.81 96 LEU B CA 1
ATOM 2887 C C . LEU B 1 96 ? -5.797 -23.422 -13.422 1 94.81 96 LEU B C 1
ATOM 2889 O O . LEU B 1 96 ? -4.828 -24.172 -13.406 1 94.81 96 LEU B O 1
ATOM 2893 N N . LEU B 1 97 ? -5.887 -22.406 -14.203 1 94.31 97 LEU B N 1
ATOM 2894 C CA . LEU B 1 97 ? -4.789 -22.094 -15.109 1 94.31 97 LEU B CA 1
ATOM 2895 C C . LEU B 1 97 ? -3.525 -21.734 -14.336 1 94.31 97 LEU B C 1
ATOM 2897 O O . LEU B 1 97 ? -2.43 -22.172 -14.688 1 94.31 97 LEU B O 1
ATOM 2901 N N . ALA B 1 98 ? -3.711 -20.984 -13.328 1 94.12 98 ALA B N 1
ATOM 2902 C CA . ALA B 1 98 ? -2.578 -20.609 -12.492 1 94.12 98 ALA B CA 1
ATOM 2903 C C . ALA B 1 98 ? -1.971 -21.812 -11.797 1 94.12 98 ALA B C 1
ATOM 2905 O O . ALA B 1 98 ? -0.755 -21.891 -11.602 1 94.12 98 ALA B O 1
ATOM 2906 N N . SER B 1 99 ? -2.834 -22.703 -11.422 1 93.19 99 SER B N 1
ATOM 2907 C CA . SER B 1 99 ? -2.332 -23.938 -10.82 1 93.19 99 SER B CA 1
ATOM 2908 C C . SER B 1 99 ? -1.466 -24.719 -11.805 1 93.19 99 SER B C 1
ATOM 2910 O O . SER B 1 99 ? -0.458 -25.312 -11.414 1 93.19 99 SER B O 1
ATOM 2912 N N . GLY B 1 100 ? -1.874 -24.703 -13.023 1 94.19 100 GLY B N 1
ATOM 2913 C CA . GLY B 1 100 ? -1.051 -25.312 -14.055 1 94.19 100 GLY B CA 1
ATOM 2914 C C . GLY B 1 100 ? 0.314 -24.672 -14.195 1 94.19 100 GLY B C 1
ATOM 2915 O O . GLY B 1 100 ? 1.321 -25.359 -14.359 1 94.19 100 GLY B O 1
ATOM 2916 N N . PHE B 1 101 ? 0.338 -23.438 -14.086 1 94.88 101 PHE B N 1
ATOM 2917 C CA . PHE B 1 101 ? 1.602 -22.703 -14.125 1 94.88 101 PHE B CA 1
ATOM 2918 C C . PHE B 1 101 ? 2.477 -23.078 -12.938 1 94.88 101 PHE B C 1
ATOM 2920 O O . PHE B 1 101 ? 3.686 -23.266 -13.078 1 94.88 101 PHE B O 1
ATOM 2927 N N . ILE B 1 102 ? 1.853 -23.062 -11.805 1 91.5 102 ILE B N 1
ATOM 2928 C CA . ILE B 1 102 ? 2.609 -23.359 -10.594 1 91.5 102 ILE B CA 1
ATOM 2929 C C . ILE B 1 102 ? 3.23 -24.75 -10.711 1 91.5 102 ILE B C 1
ATOM 2931 O O . ILE B 1 102 ? 4.367 -24.969 -10.289 1 91.5 102 ILE B O 1
ATOM 2935 N N . LEU B 1 103 ? 2.523 -25.594 -11.273 1 90.88 103 LEU B N 1
ATOM 2936 C CA . LEU B 1 103 ? 3.059 -26.938 -11.508 1 90.88 103 LEU B CA 1
ATOM 2937 C C . LEU B 1 103 ? 4.223 -26.891 -12.492 1 90.88 103 LEU B C 1
ATOM 2939 O O . LEU B 1 103 ? 5.273 -27.484 -12.25 1 90.88 103 LEU B O 1
ATOM 2943 N N . PHE B 1 104 ? 4.008 -26.172 -13.516 1 92.94 104 PHE B N 1
ATOM 2944 C CA . PHE B 1 104 ? 5.051 -25.984 -14.516 1 92.94 104 PHE B CA 1
ATOM 2945 C C . PHE B 1 104 ? 6.309 -25.391 -13.891 1 92.94 104 PHE B C 1
ATOM 2947 O O . PHE B 1 104 ? 7.41 -25.906 -14.102 1 92.94 104 PHE B O 1
ATOM 2954 N N . GLU B 1 105 ? 6.129 -24.422 -13.141 1 89.06 105 GLU B N 1
ATOM 2955 C CA . GLU B 1 105 ? 7.25 -23.719 -12.508 1 89.06 105 GLU B CA 1
ATOM 2956 C C . GLU B 1 105 ? 7.988 -24.641 -11.531 1 89.06 105 GLU B C 1
ATOM 2958 O O . GLU B 1 105 ? 9.211 -24.578 -11.438 1 89.06 105 GLU B O 1
ATOM 2963 N N . ASN B 1 106 ? 7.25 -25.359 -10.844 1 87.38 106 ASN B N 1
ATOM 2964 C CA . ASN B 1 106 ? 7.887 -26.297 -9.93 1 87.38 106 ASN B CA 1
ATOM 2965 C C . ASN B 1 106 ? 8.727 -27.328 -10.68 1 87.38 106 ASN B C 1
ATOM 2967 O O . ASN B 1 106 ? 9.836 -27.656 -10.25 1 87.38 106 ASN B O 1
ATOM 2971 N N . VAL B 1 107 ? 8.289 -27.75 -11.734 1 87.5 107 VAL B N 1
ATOM 2972 C CA . VAL B 1 107 ? 9.031 -28.719 -12.539 1 87.5 107 VAL B CA 1
ATOM 2973 C C . VAL B 1 107 ? 10.312 -28.062 -13.07 1 87.5 107 VAL B C 1
ATOM 2975 O O . VAL B 1 107 ? 11.398 -28.641 -12.961 1 87.5 107 VAL B O 1
ATOM 2978 N N . VAL B 1 108 ? 10.172 -26.922 -13.531 1 86.38 108 VAL B N 1
ATOM 2979 C CA . VAL B 1 108 ? 11.312 -26.25 -14.141 1 86.38 108 VAL B CA 1
ATOM 2980 C C . VAL B 1 108 ? 12.352 -25.922 -13.07 1 86.38 108 VAL B C 1
ATOM 2982 O O . VAL B 1 108 ? 13.547 -26.109 -13.281 1 86.38 108 VAL B O 1
ATOM 2985 N N . VAL B 1 109 ? 11.914 -25.469 -11.961 1 82.12 109 VAL B N 1
ATOM 2986 C CA . VAL B 1 109 ? 12.828 -25.094 -10.898 1 82.12 109 VAL B CA 1
ATOM 2987 C C . VAL B 1 109 ? 13.57 -26.328 -10.391 1 82.12 109 VAL B C 1
ATOM 2989 O O . VAL B 1 109 ? 14.797 -26.297 -10.227 1 82.12 109 VAL B O 1
ATOM 2992 N N . HIS B 1 110 ? 12.945 -27.438 -10.18 1 85.25 110 HIS B N 1
ATOM 2993 C CA . HIS B 1 110 ? 13.586 -28.625 -9.648 1 85.25 110 HIS B CA 1
ATOM 2994 C C . HIS B 1 110 ? 14.477 -29.297 -10.695 1 85.25 110 HIS B C 1
ATOM 2996 O O . HIS B 1 110 ? 15.562 -29.781 -10.375 1 85.25 110 HIS B O 1
ATOM 3002 N N . VAL B 1 111 ? 14.047 -29.266 -11.891 1 86.75 111 VAL B N 1
ATOM 3003 C CA . VAL B 1 111 ? 14.875 -29.812 -12.961 1 86.75 111 VAL B CA 1
ATOM 3004 C C . VAL B 1 111 ? 16.125 -28.953 -13.133 1 86.75 111 VAL B C 1
ATOM 3006 O O . VAL B 1 111 ? 17.234 -29.484 -13.281 1 86.75 111 VAL B O 1
ATOM 3009 N N . SER B 1 112 ? 15.914 -27.688 -13.102 1 83.31 112 SER B N 1
ATOM 3010 C CA . SER B 1 112 ? 17.047 -26.781 -13.227 1 83.31 112 SER B CA 1
ATOM 3011 C C . SER B 1 112 ? 18.016 -26.938 -12.047 1 83.31 112 SER B C 1
ATOM 3013 O O . SER B 1 112 ? 19.234 -26.906 -12.234 1 83.31 112 SER B O 1
ATOM 3015 N N . ASN B 1 113 ? 17.453 -27.109 -10.875 1 84.38 113 ASN B N 1
ATOM 3016 C CA . ASN B 1 113 ? 18.297 -27.328 -9.703 1 84.38 113 ASN B CA 1
ATOM 3017 C C . ASN B 1 113 ? 19.109 -28.594 -9.828 1 84.38 113 ASN B C 1
ATOM 3019 O O . ASN B 1 113 ? 20.281 -28.625 -9.43 1 84.38 113 ASN B O 1
ATOM 3023 N N . ILE B 1 114 ? 18.547 -29.594 -10.391 1 87.62 114 ILE B N 1
ATOM 3024 C CA . ILE B 1 114 ? 19.234 -30.875 -10.547 1 87.62 114 ILE B CA 1
ATOM 3025 C C . ILE B 1 114 ? 20.281 -30.766 -11.656 1 87.62 114 ILE B C 1
ATOM 3027 O O . ILE B 1 114 ? 21.422 -31.188 -11.477 1 87.62 114 ILE B O 1
ATOM 3031 N N . VAL B 1 115 ? 19.906 -30.125 -12.719 1 87.88 115 VAL B N 1
ATOM 3032 C CA . VAL B 1 115 ? 20.766 -30.047 -13.898 1 87.88 115 VAL B CA 1
ATOM 3033 C C . VAL B 1 115 ? 21.938 -29.109 -13.625 1 87.88 115 VAL B C 1
ATOM 3035 O O . VAL B 1 115 ? 23.078 -29.406 -13.977 1 87.88 115 VAL B O 1
ATOM 3038 N N . PHE B 1 116 ? 21.594 -28.016 -12.93 1 84.06 116 PHE B N 1
ATOM 3039 C CA . PHE B 1 116 ? 22.641 -27.016 -12.727 1 84.06 116 PHE B CA 1
ATOM 3040 C C . PHE B 1 116 ? 23.188 -27.094 -11.305 1 84.06 116 PHE B C 1
ATOM 3042 O O . PHE B 1 116 ? 24.047 -26.297 -10.93 1 84.06 116 PHE B O 1
ATOM 3049 N N . ARG B 1 117 ? 22.875 -27.938 -10.453 1 82.94 117 ARG B N 1
ATOM 3050 C CA . ARG B 1 117 ? 23.359 -28.172 -9.102 1 82.94 117 ARG B CA 1
ATOM 3051 C C . ARG B 1 117 ? 23.297 -26.891 -8.273 1 82.94 117 ARG B C 1
ATOM 3053 O O . ARG B 1 117 ? 24.281 -26.484 -7.656 1 82.94 117 ARG B O 1
ATOM 3060 N N . THR B 1 118 ? 21.984 -26.281 -8.453 1 78.06 118 THR B N 1
ATOM 3061 C CA . THR B 1 118 ? 21.703 -25.078 -7.66 1 78.06 118 THR B CA 1
ATOM 3062 C C . THR B 1 118 ? 20.469 -25.266 -6.793 1 78.06 118 THR B C 1
ATOM 3064 O O . THR B 1 118 ? 19.672 -26.172 -7.035 1 78.06 118 THR B O 1
ATOM 3067 N N . CYS B 1 119 ? 20.516 -24.641 -5.605 1 77.38 119 CYS B N 1
ATOM 3068 C CA . CYS B 1 119 ? 19.328 -24.719 -4.762 1 77.38 119 CYS B CA 1
ATOM 3069 C C . CYS B 1 119 ? 19.031 -23.375 -4.113 1 77.38 119 CYS B C 1
ATOM 3071 O O . CYS B 1 119 ? 19.812 -22.891 -3.285 1 77.38 119 CYS B O 1
ATOM 3073 N N . ASP B 1 120 ? 17.906 -22.75 -4.578 1 77.19 120 ASP B N 1
ATOM 3074 C CA . ASP B 1 120 ? 17.422 -21.547 -3.918 1 77.19 120 ASP B CA 1
ATOM 3075 C C . ASP B 1 120 ? 16.281 -21.891 -2.953 1 77.19 120 ASP B C 1
ATOM 3077 O O . ASP B 1 120 ? 15.125 -22.016 -3.365 1 77.19 120 ASP B O 1
ATOM 3081 N N . VAL B 1 121 ? 16.562 -21.875 -1.692 1 78.25 121 VAL B N 1
ATOM 3082 C CA . VAL B 1 121 ? 15.641 -22.328 -0.667 1 78.25 121 VAL B CA 1
ATOM 3083 C C . VAL B 1 121 ? 14.438 -21.391 -0.603 1 78.25 121 VAL B C 1
ATOM 3085 O O . VAL B 1 121 ? 13.297 -21.844 -0.448 1 78.25 121 VAL B O 1
ATOM 3088 N N . PHE B 1 122 ? 14.594 -20.125 -0.752 1 77.25 122 PHE B N 1
ATOM 3089 C CA . PHE B 1 122 ? 13.508 -19.156 -0.679 1 77.25 122 PHE B CA 1
ATOM 3090 C C . PHE B 1 122 ? 12.523 -19.375 -1.825 1 77.25 122 PHE B C 1
ATOM 3092 O O . PHE B 1 122 ? 11.305 -19.344 -1.62 1 77.25 122 PHE B O 1
ATOM 3099 N N . LEU B 1 123 ? 13.117 -19.625 -2.869 1 77.56 123 LEU B N 1
ATOM 3100 C CA . LEU B 1 123 ? 12.289 -19.844 -4.047 1 77.56 123 LEU B CA 1
ATOM 3101 C C . LEU B 1 123 ? 11.516 -21.156 -3.922 1 77.56 123 LEU B C 1
ATOM 3103 O O . LEU B 1 123 ? 10.328 -21.219 -4.23 1 77.56 123 LEU B O 1
ATOM 3107 N N . VAL B 1 124 ? 12.172 -22.156 -3.42 1 79.88 124 VAL B N 1
ATOM 3108 C CA . VAL B 1 124 ? 11.562 -23.484 -3.293 1 79.88 124 VAL B CA 1
ATOM 3109 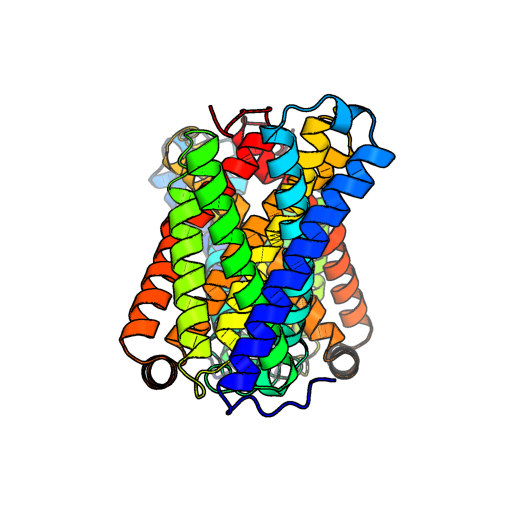C C . VAL B 1 124 ? 10.438 -23.438 -2.256 1 79.88 124 VAL B C 1
ATOM 3111 O O . VAL B 1 124 ? 9.344 -23.953 -2.492 1 79.88 124 VAL B O 1
ATOM 3114 N N . VAL B 1 125 ? 10.656 -22.766 -1.208 1 81.62 125 VAL B N 1
ATOM 3115 C CA . VAL B 1 125 ? 9.664 -22.672 -0.141 1 81.62 125 VAL B CA 1
ATOM 3116 C C . VAL B 1 125 ? 8.461 -21.875 -0.627 1 81.62 125 VAL B C 1
ATOM 3118 O O . VAL B 1 125 ? 7.312 -22.281 -0.405 1 81.62 125 VAL B O 1
ATOM 3121 N N . HIS B 1 126 ? 8.727 -20.812 -1.229 1 83.94 126 HIS B N 1
ATOM 3122 C CA . HIS B 1 126 ? 7.66 -19.984 -1.765 1 83.94 126 HIS B CA 1
ATOM 3123 C C . HIS B 1 126 ? 6.789 -20.766 -2.744 1 83.94 126 HIS B C 1
ATOM 3125 O O . HIS B 1 126 ? 5.562 -20.719 -2.662 1 83.94 126 HIS B O 1
ATOM 3131 N N . HIS B 1 127 ? 7.445 -21.547 -3.547 1 81.94 127 HIS B N 1
ATOM 3132 C CA . HIS B 1 127 ? 6.707 -22.312 -4.543 1 81.94 127 HIS B CA 1
ATOM 3133 C C . HIS B 1 127 ? 5.949 -23.469 -3.9 1 81.94 127 HIS B C 1
ATOM 3135 O O . HIS B 1 127 ? 4.863 -23.844 -4.355 1 81.94 127 HIS B O 1
ATOM 3141 N N . LEU B 1 128 ? 6.508 -23.953 -2.818 1 81.5 128 LEU B N 1
ATOM 3142 C CA . LEU B 1 128 ? 5.828 -25.016 -2.092 1 81.5 128 LEU B CA 1
ATOM 3143 C C . LEU B 1 128 ? 4.531 -24.5 -1.468 1 81.5 128 LEU B C 1
ATOM 3145 O O . LEU B 1 128 ? 3.498 -25.172 -1.539 1 81.5 128 LEU B O 1
ATOM 3149 N N . PHE B 1 129 ? 4.594 -23.344 -0.99 1 85.75 129 PHE B N 1
ATOM 3150 C CA . PHE B 1 129 ? 3.393 -22.766 -0.388 1 85.75 129 PHE B CA 1
ATOM 3151 C C . PHE B 1 129 ? 2.363 -22.422 -1.457 1 85.75 129 PHE B C 1
ATOM 3153 O O . PHE B 1 129 ? 1.164 -22.625 -1.261 1 85.75 129 PHE B O 1
ATOM 3160 N N . ALA B 1 130 ? 2.879 -21.922 -2.502 1 86.12 130 ALA B N 1
ATOM 3161 C CA . ALA B 1 130 ? 1.964 -21.609 -3.598 1 86.12 130 ALA B CA 1
ATOM 3162 C C . ALA B 1 130 ? 1.285 -22.859 -4.121 1 86.12 130 ALA B C 1
ATOM 3164 O O . ALA B 1 130 ? 0.077 -22.875 -4.367 1 86.12 130 ALA B O 1
ATOM 3165 N N . PHE B 1 131 ? 2.068 -23.906 -4.184 1 85.94 131 PHE B N 1
ATOM 3166 C CA . PHE B 1 131 ? 1.562 -25.188 -4.66 1 85.94 131 PHE B CA 1
ATOM 3167 C C . PHE B 1 131 ? 0.546 -25.766 -3.684 1 85.94 131 PHE B C 1
ATOM 3169 O O . PHE B 1 131 ? -0.532 -26.203 -4.086 1 85.94 131 PHE B O 1
ATOM 3176 N N . GLY B 1 132 ? 0.842 -25.688 -2.484 1 85 132 GLY B N 1
ATOM 3177 C CA . GLY B 1 132 ? -0.081 -26.172 -1.474 1 85 132 GLY B CA 1
ATOM 3178 C C . GLY B 1 132 ? -1.391 -25.422 -1.441 1 85 132 GLY B C 1
ATOM 3179 O O . GLY B 1 132 ? -2.459 -26.016 -1.277 1 85 132 GLY B O 1
ATOM 3180 N N . GLY B 1 133 ? -1.298 -24.188 -1.565 1 85.94 133 GLY B N 1
ATOM 3181 C CA . GLY B 1 133 ? -2.488 -23.359 -1.567 1 85.94 133 GLY B CA 1
ATOM 3182 C C . GLY B 1 133 ? -3.42 -23.641 -2.73 1 85.94 133 GLY B C 1
ATOM 3183 O O . GLY B 1 133 ? -4.625 -23.812 -2.537 1 85.94 133 GLY B O 1
ATOM 3184 N N . LEU B 1 134 ? -2.842 -23.75 -3.863 1 86.19 134 LEU B N 1
ATOM 3185 C CA . LEU B 1 134 ? -3.682 -23.953 -5.035 1 86.19 134 LEU B CA 1
ATOM 3186 C C . LEU B 1 134 ? -4.164 -25.406 -5.105 1 86.19 134 LEU B C 1
ATOM 3188 O O . LEU B 1 134 ? -5.27 -25.672 -5.582 1 86.19 134 LEU B O 1
ATOM 3192 N N . LEU B 1 135 ? -3.314 -26.312 -4.586 1 86.5 135 LEU B N 1
ATOM 3193 C CA . LEU B 1 135 ? -3.766 -27.703 -4.492 1 86.5 135 LEU B CA 1
ATOM 3194 C C . LEU B 1 135 ? -5 -27.812 -3.605 1 86.5 135 LEU B C 1
ATOM 3196 O O . LEU B 1 135 ? -5.945 -28.531 -3.934 1 86.5 135 LEU B O 1
ATOM 3200 N N . GLY B 1 136 ? -4.973 -27.125 -2.582 1 86.94 136 GLY B N 1
ATOM 3201 C CA . GLY B 1 136 ? -6.137 -27.094 -1.707 1 86.94 136 GLY B CA 1
ATOM 3202 C C . GLY B 1 136 ? -7.379 -26.547 -2.385 1 86.94 136 GLY B C 1
ATOM 3203 O O . GLY B 1 136 ? -8.484 -27.047 -2.162 1 86.94 136 GLY B O 1
ATOM 3204 N N . LEU B 1 137 ? -7.164 -25.625 -3.207 1 85.19 137 LEU B N 1
ATOM 3205 C CA . LEU B 1 137 ? -8.273 -25 -3.92 1 85.19 137 LEU B CA 1
ATOM 3206 C C . LEU B 1 137 ? -8.891 -25.969 -4.922 1 85.19 137 LEU B C 1
ATOM 3208 O O . LEU B 1 137 ? -10.109 -25.984 -5.105 1 85.19 137 LEU B O 1
ATOM 3212 N N . ILE B 1 138 ? -8.062 -26.797 -5.504 1 87.75 138 ILE B N 1
ATOM 3213 C CA . ILE B 1 138 ? -8.523 -27.75 -6.508 1 87.75 138 ILE B CA 1
ATOM 3214 C C . ILE B 1 138 ? -9.32 -28.859 -5.832 1 87.75 138 ILE B C 1
ATOM 3216 O O . ILE B 1 138 ? -10.312 -29.344 -6.383 1 87.75 138 ILE B O 1
ATOM 3220 N N . ILE B 1 139 ? -8.883 -29.109 -4.652 1 88.81 139 ILE B N 1
ATOM 3221 C CA . ILE B 1 139 ? -9.492 -30.234 -3.951 1 88.81 139 ILE B CA 1
ATOM 3222 C C . ILE B 1 139 ? -10.773 -29.781 -3.254 1 88.81 139 ILE B C 1
ATOM 3224 O O . ILE B 1 139 ? -11.773 -30.5 -3.256 1 88.81 139 ILE B O 1
ATOM 3228 N N . ASN B 1 140 ? -10.656 -28.625 -2.732 1 89.62 140 ASN B N 1
ATOM 3229 C CA . ASN B 1 140 ? -11.812 -28.078 -2.023 1 89.62 140 ASN B CA 1
ATOM 3230 C C . ASN B 1 140 ? -12.68 -27.219 -2.938 1 89.62 140 ASN B C 1
ATOM 3232 O O . ASN B 1 140 ? -12.453 -26.016 -3.07 1 89.62 140 ASN B O 1
ATOM 3236 N N . ILE B 1 141 ? -13.742 -27.75 -3.385 1 89.25 141 ILE B N 1
ATOM 3237 C CA . ILE B 1 141 ? -14.578 -27.094 -4.387 1 89.25 141 ILE B CA 1
ATOM 3238 C C . ILE B 1 141 ? -15.422 -26.016 -3.723 1 89.25 141 ILE B C 1
ATOM 3240 O O . ILE B 1 141 ? -15.969 -25.141 -4.398 1 89.25 141 ILE B O 1
ATOM 3244 N N . LYS B 1 142 ? -15.555 -26.031 -2.441 1 88.62 142 LYS B N 1
ATOM 3245 C CA . LYS B 1 142 ? -16.406 -25.078 -1.731 1 88.62 142 LYS B CA 1
ATOM 3246 C C . LYS B 1 142 ? -15.602 -23.844 -1.303 1 88.62 142 LYS B C 1
ATOM 3248 O O . LYS B 1 142 ? -16.172 -22.875 -0.815 1 88.62 142 LYS B O 1
ATOM 3253 N N . SER B 1 143 ? -14.352 -23.953 -1.561 1 89.5 143 SER B N 1
ATOM 3254 C CA . SER B 1 143 ? -13.5 -22.844 -1.126 1 89.5 143 SER B CA 1
ATOM 3255 C C . SER B 1 143 ? -13.711 -21.609 -1.996 1 89.5 143 SER B C 1
ATOM 3257 O O . SER B 1 143 ? -13.844 -21.719 -3.217 1 89.5 143 SER B O 1
ATOM 3259 N N . GLY B 1 144 ? -13.75 -20.453 -1.377 1 93.69 144 GLY B N 1
ATOM 3260 C CA . GLY B 1 144 ? -13.859 -19.219 -2.127 1 93.69 144 GLY B CA 1
ATOM 3261 C C . GLY B 1 144 ? -12.602 -18.859 -2.891 1 93.69 144 GLY B C 1
ATOM 3262 O O . GLY B 1 144 ? -11.531 -19.406 -2.623 1 93.69 144 GLY B O 1
ATOM 3263 N N . HIS B 1 145 ? -12.773 -17.938 -3.812 1 95.62 145 HIS B N 1
ATOM 3264 C CA . HIS B 1 145 ? -11.656 -17.641 -4.703 1 95.62 145 HIS B CA 1
ATOM 3265 C C . HIS B 1 145 ? -11.07 -16.266 -4.418 1 95.62 145 HIS B C 1
ATOM 3267 O O . HIS B 1 145 ? -10.07 -15.875 -5.023 1 95.62 145 HIS B O 1
ATOM 3273 N N . TYR B 1 146 ? -11.648 -15.531 -3.508 1 96.56 146 TYR B N 1
ATOM 3274 C CA . TYR B 1 146 ? -11.156 -14.18 -3.287 1 96.56 146 TYR B CA 1
ATOM 3275 C C . TYR B 1 146 ? -9.727 -14.195 -2.754 1 96.56 146 TYR B C 1
ATOM 3277 O O . TYR B 1 146 ? -8.844 -13.539 -3.307 1 96.56 146 TYR B O 1
ATOM 3285 N N . LEU B 1 147 ? -9.461 -14.945 -1.733 1 94.69 147 LEU B N 1
ATOM 3286 C CA . LEU B 1 147 ? -8.148 -14.984 -1.104 1 94.69 147 LEU B CA 1
ATOM 3287 C C . LEU B 1 147 ? -7.109 -15.586 -2.049 1 94.69 147 LEU B C 1
ATOM 3289 O O . LEU B 1 147 ? -6.008 -15.055 -2.188 1 94.69 147 LEU B O 1
ATOM 3293 N N . PRO B 1 148 ? -7.461 -16.641 -2.756 1 94.25 148 PRO B N 1
ATOM 3294 C CA . PRO B 1 148 ? -6.516 -17.141 -3.752 1 94.25 148 PRO B CA 1
ATOM 3295 C C . PRO B 1 148 ? -6.203 -16.109 -4.84 1 94.25 148 PRO B C 1
ATOM 3297 O O . PRO B 1 148 ? -5.062 -16.031 -5.305 1 94.25 148 PRO B O 1
ATOM 3300 N N . LEU B 1 149 ? -7.16 -15.391 -5.25 1 96.44 149 LEU B N 1
ATOM 3301 C CA . LEU B 1 149 ? -6.934 -14.367 -6.266 1 96.44 149 LEU B CA 1
ATOM 3302 C C . LEU B 1 149 ? -6.059 -13.25 -5.723 1 96.44 149 LEU B C 1
ATOM 3304 O O . LEU B 1 149 ? -5.25 -12.672 -6.457 1 96.44 149 LEU B O 1
ATOM 3308 N N . MET B 1 150 ? -6.199 -12.914 -4.469 1 96.69 150 MET B N 1
ATOM 3309 C CA . MET B 1 150 ? -5.285 -11.969 -3.84 1 96.69 150 MET B CA 1
ATOM 3310 C C . MET B 1 150 ? -3.871 -12.531 -3.779 1 96.69 150 MET B C 1
ATOM 3312 O O . MET B 1 150 ? -2.898 -11.797 -3.959 1 96.69 150 MET B O 1
ATOM 3316 N N . GLY B 1 151 ? -3.834 -13.812 -3.516 1 94.44 151 GLY B N 1
ATOM 3317 C CA . GLY B 1 151 ? -2.533 -14.461 -3.545 1 94.44 151 GLY B CA 1
ATOM 3318 C C . GLY B 1 151 ? -1.856 -14.383 -4.902 1 94.44 151 GLY B C 1
ATOM 3319 O O . GLY B 1 151 ? -0.647 -14.148 -4.984 1 94.44 151 GLY B O 1
ATOM 3320 N N . LEU B 1 152 ? -2.645 -14.586 -5.859 1 94.81 152 LEU B N 1
ATOM 3321 C CA . LEU B 1 152 ? -2.113 -14.469 -7.215 1 94.81 152 LEU B CA 1
ATOM 3322 C C . LEU B 1 152 ? -1.718 -13.031 -7.523 1 94.81 152 LEU B C 1
ATOM 3324 O O . LEU B 1 152 ? -0.731 -12.789 -8.219 1 94.81 152 LEU B O 1
ATOM 3328 N N . LEU B 1 153 ? -2.432 -12.117 -6.996 1 96.69 153 LEU B N 1
ATOM 3329 C CA . LEU B 1 153 ? -2.146 -10.703 -7.203 1 96.69 153 LEU B CA 1
ATOM 3330 C C . LEU B 1 153 ? -0.811 -10.32 -6.574 1 96.69 153 LEU B C 1
ATOM 3332 O O . LEU B 1 153 ? -0.205 -9.32 -6.957 1 96.69 153 LEU B O 1
ATOM 3336 N N . LEU B 1 154 ? -0.343 -11.109 -5.676 1 95.69 154 LEU B N 1
ATOM 3337 C CA . LEU B 1 154 ? 0.966 -10.875 -5.074 1 95.69 154 LEU B CA 1
ATOM 3338 C C . LEU B 1 154 ? 2.076 -11.039 -6.109 1 95.69 154 LEU B C 1
ATOM 3340 O O . LEU B 1 154 ? 3.213 -10.625 -5.879 1 95.69 154 LEU B O 1
ATOM 3344 N N . GLU B 1 155 ? 1.75 -11.5 -7.258 1 93.62 155 GLU B N 1
ATOM 3345 C CA . GLU B 1 155 ? 2.717 -11.602 -8.352 1 93.62 155 GLU B CA 1
ATOM 3346 C C . GLU B 1 155 ? 2.852 -10.281 -9.094 1 93.62 155 GLU B C 1
ATOM 3348 O O . GLU B 1 155 ? 3.461 -10.219 -10.164 1 93.62 155 GLU B O 1
ATOM 3353 N N . MET B 1 156 ? 2.416 -9.281 -8.508 1 95.06 156 MET B N 1
ATOM 3354 C CA . MET B 1 156 ? 2.387 -7.977 -9.172 1 95.06 156 MET B CA 1
ATOM 3355 C C . MET B 1 156 ? 3.799 -7.43 -9.359 1 95.06 156 MET B C 1
ATOM 3357 O O . MET B 1 156 ? 4.039 -6.613 -10.25 1 95.06 156 MET B O 1
ATOM 3361 N N . SER B 1 157 ? 4.773 -7.852 -8.555 1 95.31 157 SER B N 1
ATOM 3362 C CA . SER B 1 157 ? 6.145 -7.367 -8.695 1 95.31 157 SER B CA 1
ATOM 3363 C C . SER B 1 157 ? 6.922 -8.188 -9.719 1 95.31 157 SER B C 1
ATOM 3365 O O . SER B 1 157 ? 7.996 -7.777 -10.156 1 95.31 157 SER B O 1
ATOM 3367 N N . THR B 1 158 ? 6.41 -9.305 -10.156 1 93.94 158 THR B N 1
ATOM 3368 C CA . THR B 1 158 ? 7.129 -10.266 -10.984 1 93.94 158 THR B CA 1
ATOM 3369 C C . THR B 1 158 ? 7.473 -9.664 -12.344 1 93.94 158 THR B C 1
ATOM 3371 O O . THR B 1 158 ? 8.609 -9.781 -12.812 1 93.94 158 THR B O 1
ATOM 3374 N N . PRO B 1 159 ? 6.559 -9.008 -12.977 1 93.62 159 PRO B N 1
ATOM 3375 C CA . PRO B 1 159 ? 6.926 -8.414 -14.266 1 93.62 159 PRO B CA 1
ATOM 3376 C C . PRO B 1 159 ? 8.109 -7.457 -14.164 1 93.62 159 PRO B C 1
ATOM 3378 O O . PRO B 1 159 ? 8.977 -7.441 -15.039 1 93.62 159 PRO B O 1
ATOM 3381 N N . SER B 1 160 ? 8.188 -6.719 -13.125 1 93.69 160 SER B N 1
ATOM 3382 C CA . SER B 1 160 ? 9.289 -5.781 -12.945 1 93.69 160 SER B CA 1
ATOM 3383 C C . SER B 1 160 ? 10.594 -6.512 -12.633 1 93.69 160 SER B C 1
ATOM 3385 O O . SER B 1 160 ? 11.672 -6.074 -13.039 1 93.69 160 SER B O 1
ATOM 3387 N N . ILE B 1 161 ? 10.484 -7.535 -11.898 1 91.19 161 ILE B N 1
ATOM 3388 C CA . ILE B 1 161 ? 11.664 -8.344 -11.602 1 91.19 161 ILE B CA 1
ATOM 3389 C C . ILE B 1 161 ? 12.203 -8.953 -12.898 1 91.19 161 ILE B C 1
ATOM 3391 O O . ILE B 1 161 ? 13.422 -8.969 -13.117 1 91.19 161 ILE B O 1
ATOM 3395 N N . CYS B 1 162 ? 11.305 -9.422 -13.68 1 90.38 162 CYS B N 1
ATOM 3396 C CA . CYS B 1 162 ? 11.695 -10 -14.961 1 90.38 162 CYS B CA 1
ATOM 3397 C C . CYS B 1 162 ? 12.359 -8.961 -15.852 1 90.38 162 CYS B C 1
ATOM 3399 O O . CYS B 1 162 ? 13.383 -9.234 -16.484 1 90.38 162 CYS B O 1
ATOM 3401 N N . MET B 1 163 ? 11.789 -7.852 -15.883 1 88.81 163 MET B N 1
ATOM 3402 C CA . MET B 1 163 ? 12.375 -6.766 -16.672 1 88.81 163 MET B CA 1
ATOM 3403 C C . MET B 1 163 ? 13.766 -6.414 -16.156 1 88.81 163 MET B C 1
ATOM 3405 O O . MET B 1 163 ? 14.672 -6.145 -16.953 1 88.81 163 MET B O 1
ATOM 3409 N N . TYR B 1 164 ? 13.883 -6.414 -14.906 1 86.88 164 TYR B N 1
ATOM 3410 C CA . TYR B 1 164 ? 15.195 -6.16 -14.312 1 86.88 164 TYR B CA 1
ATOM 3411 C C . TYR B 1 164 ? 16.219 -7.168 -14.812 1 86.88 164 TYR B 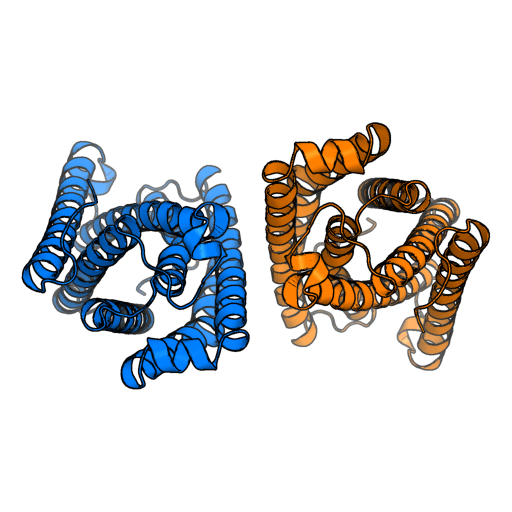C 1
ATOM 3413 O O . TYR B 1 164 ? 17.328 -6.789 -15.219 1 86.88 164 TYR B O 1
ATOM 3421 N N . TRP B 1 165 ? 15.836 -8.375 -14.828 1 83.44 165 TRP B N 1
ATOM 3422 C CA . TRP B 1 165 ? 16.734 -9.445 -15.242 1 83.44 165 TRP B CA 1
ATOM 3423 C C . TRP B 1 165 ? 17.062 -9.328 -16.734 1 83.44 165 TRP B C 1
ATOM 3425 O O . TRP B 1 165 ? 18.234 -9.445 -17.125 1 83.44 165 TRP B O 1
ATOM 3435 N N . LEU B 1 166 ? 16.078 -9.094 -17.484 1 83.19 166 LEU B N 1
ATOM 3436 C CA . LEU B 1 166 ? 16.266 -9.008 -18.938 1 83.19 166 LEU B CA 1
ATOM 3437 C C . LEU B 1 166 ? 17.156 -7.816 -19.297 1 83.19 166 LEU B C 1
ATOM 3439 O O . LEU B 1 166 ? 18.047 -7.93 -20.125 1 83.19 166 LEU B O 1
ATOM 3443 N N . LEU B 1 167 ? 16.953 -6.754 -18.625 1 84.81 167 LEU B N 1
ATOM 3444 C CA . LEU B 1 167 ? 17.734 -5.559 -18.906 1 84.81 167 LEU B CA 1
ATOM 3445 C C . LEU B 1 167 ? 19.188 -5.746 -18.469 1 84.81 167 LEU B C 1
ATOM 3447 O O . LEU B 1 167 ? 20.109 -5.266 -19.125 1 84.81 167 LEU B O 1
ATOM 3451 N N . ARG B 1 168 ? 19.312 -6.379 -17.453 1 81.88 168 ARG B N 1
ATOM 3452 C CA . ARG B 1 168 ? 20.656 -6.629 -16.953 1 81.88 168 ARG B CA 1
ATOM 3453 C C . ARG B 1 168 ? 21.438 -7.543 -17.891 1 81.88 168 ARG B C 1
ATOM 3455 O O . ARG B 1 168 ? 22.625 -7.312 -18.156 1 81.88 168 ARG B O 1
ATOM 3462 N N . ARG B 1 169 ? 20.828 -8.484 -18.453 1 79.06 169 ARG B N 1
ATOM 3463 C CA . ARG B 1 169 ? 21.484 -9.484 -19.281 1 79.06 169 ARG B CA 1
ATOM 3464 C C . ARG B 1 169 ? 21.719 -8.953 -20.688 1 79.06 169 ARG B C 1
ATOM 3466 O O . ARG B 1 169 ? 22.625 -9.406 -21.391 1 79.06 169 ARG B O 1
ATOM 3473 N N . THR B 1 170 ? 20.953 -8.031 -21.094 1 78.12 170 THR B N 1
ATOM 3474 C CA . THR B 1 170 ? 21.094 -7.488 -22.438 1 78.12 170 THR B CA 1
ATOM 3475 C C . THR B 1 170 ? 21.984 -6.258 -22.438 1 78.12 170 THR B C 1
ATOM 3477 O O . THR B 1 170 ? 22.172 -5.609 -23.469 1 78.12 170 THR B O 1
ATOM 3480 N N . GLY B 1 171 ? 22.5 -5.832 -21.266 1 77.69 171 GLY B N 1
ATOM 3481 C CA . GLY B 1 171 ? 23.453 -4.734 -21.188 1 77.69 171 GLY B CA 1
ATOM 3482 C C . GLY B 1 171 ? 22.781 -3.379 -21.031 1 77.69 171 GLY B C 1
ATOM 3483 O O . GLY B 1 171 ? 23.406 -2.346 -21.297 1 77.69 171 GLY B O 1
ATOM 3484 N N . TYR B 1 172 ? 21.578 -3.367 -20.781 1 81.12 172 TYR B N 1
ATOM 3485 C CA . TYR B 1 172 ? 20.875 -2.1 -20.625 1 81.12 172 TYR B CA 1
ATOM 3486 C C . TYR B 1 172 ? 20.766 -1.715 -19.156 1 81.12 172 TYR B C 1
ATOM 3488 O O . TYR B 1 172 ? 19.844 -0.993 -18.75 1 81.12 172 TYR B O 1
ATOM 3496 N N . ALA B 1 173 ? 21.688 -2.264 -18.547 1 76.94 173 ALA B N 1
ATOM 3497 C CA . ALA B 1 173 ? 21.734 -1.886 -17.141 1 76.94 173 ALA B CA 1
ATOM 3498 C C . ALA B 1 173 ? 22.188 -0.436 -16.969 1 76.94 173 ALA B C 1
ATOM 3500 O O . ALA B 1 173 ? 22.922 0.092 -17.812 1 76.94 173 ALA B O 1
ATOM 3501 N N . LYS B 1 174 ? 21.656 0.508 -16.391 1 79.56 174 LYS B N 1
ATOM 3502 C CA . LYS B 1 174 ? 22.016 1.88 -16.031 1 79.56 174 LYS B CA 1
ATOM 3503 C C . LYS B 1 174 ? 21.281 2.881 -16.938 1 79.56 174 LYS B C 1
ATOM 3505 O O . LYS B 1 174 ? 21.594 4.074 -16.922 1 79.56 174 LYS B O 1
ATOM 3510 N N . THR B 1 175 ? 20.516 2.236 -17.75 1 87.25 175 THR B N 1
ATOM 3511 C CA . THR B 1 175 ? 19.703 3.131 -18.562 1 87.25 175 THR B CA 1
ATOM 3512 C C . THR B 1 175 ? 18.578 3.744 -17.734 1 87.25 175 THR B C 1
ATOM 3514 O O . THR B 1 175 ? 18.375 3.357 -16.594 1 87.25 175 THR B O 1
ATOM 3517 N N . LEU B 1 176 ? 17.969 4.699 -18.312 1 90.31 176 LEU B N 1
ATOM 3518 C CA . LEU B 1 176 ? 16.828 5.324 -17.641 1 90.31 176 LEU B CA 1
ATOM 3519 C C . LEU B 1 176 ? 15.695 4.32 -17.453 1 90.31 176 LEU B C 1
ATOM 3521 O O . LEU B 1 176 ? 14.969 4.375 -16.469 1 90.31 176 LEU B O 1
ATOM 3525 N N . LEU B 1 177 ? 15.609 3.455 -18.406 1 90.44 177 LEU B N 1
ATOM 3526 C CA . LEU B 1 177 ? 14.586 2.42 -18.312 1 90.44 177 LEU B CA 1
ATOM 3527 C C . LEU B 1 177 ? 14.852 1.496 -17.125 1 90.44 177 LEU B C 1
ATOM 3529 O O . LEU B 1 177 ? 13.922 1.101 -16.422 1 90.44 177 LEU B O 1
ATOM 3533 N N . TRP B 1 178 ? 16.047 1.19 -16.938 1 88.5 178 TRP B N 1
ATOM 3534 C CA . TRP B 1 178 ? 16.438 0.35 -15.805 1 88.5 178 TRP B CA 1
ATOM 3535 C C . TRP B 1 178 ? 16.125 1.035 -14.484 1 88.5 178 TRP B C 1
ATOM 3537 O O . TRP B 1 178 ? 15.539 0.426 -13.586 1 88.5 178 TRP B O 1
ATOM 3547 N N . LYS B 1 179 ? 16.453 2.268 -14.422 1 89.19 179 LYS B N 1
ATOM 3548 C CA . LYS B 1 179 ? 16.203 3.021 -13.195 1 89.19 179 LYS B CA 1
ATOM 3549 C C . LYS B 1 179 ? 14.703 3.137 -12.922 1 89.19 179 LYS B C 1
ATOM 3551 O O . LYS B 1 179 ? 14.266 2.957 -11.789 1 89.19 179 LYS B O 1
ATOM 3556 N N . ALA B 1 180 ? 14 3.43 -13.906 1 92.62 180 ALA B N 1
ATOM 3557 C CA . ALA B 1 180 ? 12.555 3.535 -13.766 1 92.62 180 ALA B CA 1
ATOM 3558 C C . ALA B 1 180 ? 11.945 2.209 -13.305 1 92.62 180 ALA B C 1
ATOM 3560 O O . ALA B 1 180 ? 11.078 2.186 -12.43 1 92.62 180 ALA B O 1
ATOM 3561 N N . ASN B 1 181 ? 12.461 1.169 -13.875 1 93.5 181 ASN B N 1
ATOM 3562 C CA . ASN B 1 181 ? 11.969 -0.15 -13.5 1 93.5 181 ASN B CA 1
ATOM 3563 C C . ASN B 1 181 ? 12.289 -0.473 -12.039 1 93.5 181 ASN B C 1
ATOM 3565 O O . ASN B 1 181 ? 11.5 -1.123 -11.352 1 93.5 181 ASN B O 1
ATOM 3569 N N . GLN B 1 182 ? 13.414 -0.023 -11.617 1 92.31 182 GLN B N 1
ATOM 3570 C CA . GLN B 1 182 ? 13.797 -0.272 -10.234 1 92.31 182 GLN B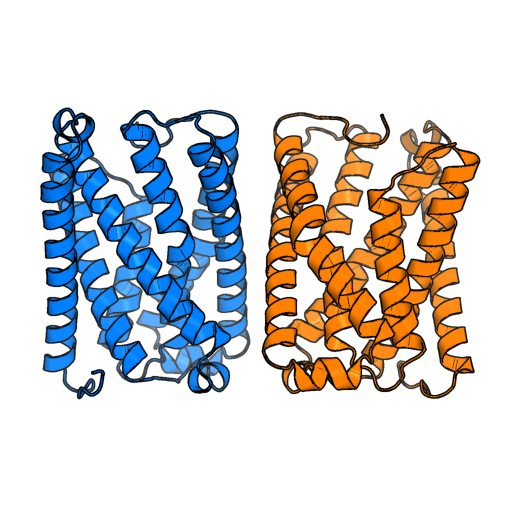 CA 1
ATOM 3571 C C . GLN B 1 182 ? 12.852 0.436 -9.266 1 92.31 182 GLN B C 1
ATOM 3573 O O . GLN B 1 182 ? 12.445 -0.138 -8.25 1 92.31 182 GLN B O 1
ATOM 3578 N N . TRP B 1 183 ? 12.484 1.599 -9.57 1 93.75 183 TRP B N 1
ATOM 3579 C CA . TRP B 1 183 ? 11.555 2.34 -8.719 1 93.75 183 TRP B CA 1
ATOM 3580 C C . TRP B 1 183 ? 10.18 1.683 -8.719 1 93.75 183 TRP B C 1
ATOM 3582 O O . TRP B 1 183 ? 9.523 1.605 -7.672 1 93.75 183 TRP B O 1
ATOM 3592 N N . VAL B 1 184 ? 9.828 1.234 -9.852 1 95.25 184 VAL B N 1
ATOM 3593 C CA . VAL B 1 184 ? 8.539 0.546 -9.945 1 95.25 184 VAL B CA 1
ATOM 3594 C C . VAL B 1 184 ? 8.586 -0.74 -9.125 1 95.25 184 VAL B C 1
ATOM 3596 O O . VAL B 1 184 ? 7.629 -1.06 -8.414 1 95.25 184 VAL B O 1
ATOM 3599 N N . LEU B 1 185 ? 9.672 -1.417 -9.266 1 95.5 185 LEU B N 1
ATOM 3600 C CA . LEU B 1 185 ? 9.828 -2.674 -8.539 1 95.5 185 LEU B CA 1
ATOM 3601 C C . LEU B 1 185 ? 9.727 -2.451 -7.035 1 95.5 185 LEU B C 1
ATOM 3603 O O . LEU B 1 185 ? 9.008 -3.178 -6.344 1 95.5 185 LEU B O 1
ATOM 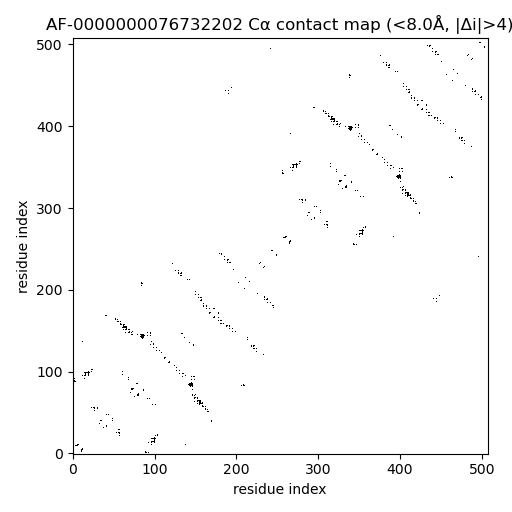3607 N N . ILE B 1 186 ? 10.367 -1.448 -6.555 1 95.75 186 ILE B N 1
ATOM 3608 C CA . ILE B 1 186 ? 10.32 -1.141 -5.129 1 95.75 186 ILE B CA 1
ATOM 3609 C C . ILE B 1 186 ? 8.891 -0.815 -4.715 1 95.75 186 ILE B C 1
ATOM 3611 O O . ILE B 1 186 ? 8.406 -1.321 -3.699 1 95.75 186 ILE B O 1
ATOM 3615 N N . HIS B 1 187 ? 8.289 -0.016 -5.449 1 96.94 187 HIS B N 1
ATOM 3616 C CA . HIS B 1 187 ? 6.914 0.36 -5.137 1 96.94 187 HIS B CA 1
ATOM 3617 C C . HIS B 1 187 ? 5.996 -0.857 -5.137 1 96.94 187 HIS B C 1
ATOM 3619 O O . HIS B 1 187 ? 5.137 -0.991 -4.262 1 96.94 187 HIS B O 1
ATOM 3625 N N . MET B 1 188 ? 6.145 -1.723 -6.094 1 97.31 188 MET B N 1
ATOM 3626 C CA . MET B 1 188 ? 5.301 -2.912 -6.172 1 97.31 188 MET B CA 1
ATOM 3627 C C . MET B 1 188 ? 5.527 -3.818 -4.969 1 97.31 188 MET B C 1
ATOM 3629 O O . MET B 1 188 ? 4.598 -4.477 -4.496 1 97.31 188 MET B O 1
ATOM 3633 N N . GLN B 1 189 ? 6.715 -3.834 -4.559 1 97 189 GLN B N 1
ATOM 3634 C CA . GLN B 1 189 ? 6.988 -4.645 -3.375 1 97 189 GLN B CA 1
ATOM 3635 C C . GLN B 1 189 ? 6.25 -4.105 -2.154 1 97 189 GLN B C 1
ATOM 3637 O O . GLN B 1 189 ? 5.75 -4.879 -1.335 1 97 189 GLN B O 1
ATOM 3642 N N . HIS B 1 190 ? 6.223 -2.873 -2.002 1 97.56 190 HIS B N 1
ATOM 3643 C CA . HIS B 1 190 ? 5.465 -2.279 -0.904 1 97.56 190 HIS B CA 1
ATOM 3644 C C . HIS B 1 190 ? 3.967 -2.484 -1.094 1 97.56 190 HIS B C 1
ATOM 3646 O O . HIS B 1 190 ? 3.232 -2.666 -0.121 1 97.56 190 HIS B O 1
ATOM 3652 N N . CYS B 1 191 ? 3.531 -2.4 -2.289 1 97.31 191 CYS B N 1
ATOM 3653 C CA . CYS B 1 191 ? 2.133 -2.693 -2.574 1 97.31 191 CYS B CA 1
ATOM 3654 C C . CYS B 1 191 ? 1.776 -4.117 -2.158 1 97.31 191 CYS B C 1
ATOM 3656 O O . CYS B 1 191 ? 0.683 -4.359 -1.645 1 97.31 191 CYS B O 1
ATOM 3658 N N . ARG B 1 192 ? 2.678 -4.98 -2.396 1 97.25 192 ARG B N 1
ATOM 3659 C CA . ARG B 1 192 ? 2.482 -6.355 -1.953 1 97.25 192 ARG B CA 1
ATOM 3660 C C . ARG B 1 192 ? 2.258 -6.418 -0.447 1 97.25 192 ARG B C 1
ATOM 3662 O O . ARG B 1 192 ? 1.385 -7.148 0.026 1 97.25 192 ARG B O 1
ATOM 3669 N N . MET B 1 193 ? 3.031 -5.664 0.216 1 97.5 193 MET B N 1
ATOM 3670 C CA . MET B 1 193 ? 2.889 -5.66 1.669 1 97.5 193 MET B CA 1
ATOM 3671 C C . MET B 1 193 ? 1.506 -5.164 2.078 1 97.5 193 MET B C 1
ATOM 3673 O O . MET B 1 193 ? 0.877 -5.73 2.975 1 97.5 193 MET B O 1
ATOM 3677 N N . VAL B 1 194 ? 1.098 -4.156 1.461 1 97.56 194 VAL B N 1
ATOM 3678 C CA . VAL B 1 194 ? -0.221 -3.609 1.769 1 97.56 194 VAL B CA 1
ATOM 3679 C C . VAL B 1 194 ? -1.297 -4.641 1.438 1 97.56 194 VAL B C 1
ATOM 3681 O O . VAL B 1 194 ? -2.277 -4.781 2.172 1 97.56 194 VAL B O 1
ATOM 3684 N N . LEU B 1 195 ? -1.093 -5.316 0.354 1 97.81 195 LEU B N 1
ATOM 3685 C CA . LEU B 1 195 ? -2.031 -6.371 -0.018 1 97.81 195 LEU B CA 1
ATOM 3686 C C . LEU B 1 195 ? -2.061 -7.469 1.039 1 97.81 195 LEU B C 1
ATOM 3688 O O . LEU B 1 195 ? -3.123 -8.008 1.35 1 97.81 195 LEU B O 1
ATOM 3692 N N . ILE B 1 196 ? -0.94 -7.777 1.52 1 97.81 196 ILE B N 1
ATOM 3693 C CA . ILE B 1 196 ? -0.854 -8.781 2.574 1 97.81 196 ILE B CA 1
ATOM 3694 C C . ILE B 1 196 ? -1.607 -8.297 3.811 1 97.81 196 ILE B C 1
ATOM 3696 O O . ILE B 1 196 ? -2.328 -9.07 4.449 1 97.81 196 ILE B O 1
ATOM 3700 N N . TYR B 1 197 ? -1.469 -7.004 4.16 1 97.31 197 TYR B N 1
ATOM 3701 C CA . TYR B 1 197 ? -2.258 -6.453 5.254 1 97.31 197 TYR B CA 1
ATOM 3702 C C . TYR B 1 197 ? -3.748 -6.637 5 1 97.31 197 TYR B C 1
ATOM 3704 O O . TYR B 1 197 ? -4.504 -6.977 5.914 1 97.31 197 TYR B O 1
ATOM 3712 N N . HIS B 1 198 ? -4.059 -6.391 3.812 1 96.69 198 HIS B N 1
ATOM 3713 C CA . HIS B 1 198 ? -5.461 -6.539 3.443 1 96.69 198 HIS B CA 1
ATOM 3714 C C . HIS B 1 198 ? -5.926 -7.98 3.621 1 96.69 198 HIS B C 1
ATOM 3716 O O . HIS B 1 198 ? -7.016 -8.227 4.145 1 96.69 198 HIS B O 1
ATOM 3722 N N . MET B 1 199 ? -5.125 -8.883 3.191 1 97.19 199 MET B N 1
ATOM 3723 C CA . MET B 1 199 ? -5.48 -10.297 3.348 1 97.19 199 MET B CA 1
ATOM 3724 C C . MET B 1 199 ? -5.648 -10.656 4.82 1 97.19 199 MET B C 1
ATOM 3726 O O . MET B 1 199 ? -6.578 -11.367 5.188 1 97.19 199 MET B O 1
ATOM 3730 N N . TRP B 1 200 ? -4.754 -10.148 5.625 1 97.06 200 TRP B N 1
ATOM 3731 C CA . TRP B 1 200 ? -4.879 -10.359 7.066 1 97.06 200 TRP B CA 1
ATOM 3732 C C . TRP B 1 200 ? -6.191 -9.781 7.586 1 97.06 200 TRP B C 1
ATOM 3734 O O . TRP B 1 200 ? -6.891 -10.422 8.375 1 97.06 200 TRP B O 1
ATOM 3744 N N . TRP B 1 201 ? -6.5 -8.625 7.156 1 95.81 201 TRP B N 1
ATOM 3745 C CA . TRP B 1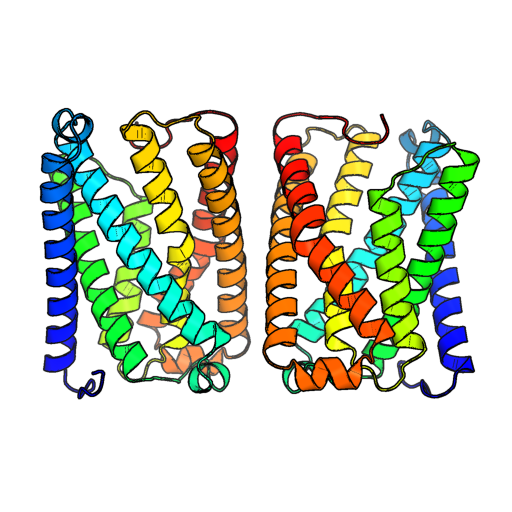 201 ? -7.727 -7.973 7.602 1 95.81 201 TRP B CA 1
ATOM 3746 C C . TRP B 1 201 ? -8.953 -8.789 7.219 1 95.81 201 TRP B C 1
ATOM 3748 O O . TRP B 1 201 ? -9.875 -8.961 8.023 1 95.81 201 TRP B O 1
ATOM 3758 N N . VAL B 1 202 ? -8.984 -9.281 6.027 1 95.44 202 VAL B N 1
ATOM 3759 C CA . VAL B 1 202 ? -10.109 -10.086 5.551 1 95.44 202 VAL B CA 1
ATOM 3760 C C . VAL B 1 202 ? -10.227 -11.359 6.391 1 95.44 202 VAL B C 1
ATOM 3762 O O . VAL B 1 202 ? -11.32 -11.742 6.801 1 95.44 202 VAL B O 1
ATOM 3765 N N . CYS B 1 203 ? -9.133 -11.945 6.695 1 95.44 203 CYS B N 1
ATOM 3766 C CA . CYS B 1 203 ? -9.133 -13.188 7.461 1 95.44 203 CYS B CA 1
ATOM 3767 C C . CYS B 1 203 ? -9.586 -12.945 8.898 1 95.44 203 CYS B C 1
ATOM 3769 O O . CYS B 1 203 ? -10.414 -13.68 9.422 1 95.44 203 CYS B O 1
ATOM 3771 N N . ILE B 1 204 ? -9.102 -11.859 9.492 1 94.69 204 ILE B N 1
ATOM 3772 C CA . ILE B 1 204 ? -9.414 -11.57 10.891 1 94.69 204 ILE B CA 1
ATOM 3773 C C . ILE B 1 204 ? -10.875 -11.125 11.008 1 94.69 204 ILE B C 1
ATOM 3775 O O . ILE B 1 204 ? -11.57 -11.516 11.945 1 94.69 204 ILE B O 1
ATOM 3779 N N . SER B 1 205 ? -11.336 -10.383 10.039 1 93.38 205 SER B N 1
ATOM 3780 C CA . SER B 1 205 ? -12.703 -9.883 10.062 1 93.38 205 SER B CA 1
ATOM 3781 C C . SER B 1 205 ? -13.703 -11 9.781 1 93.38 205 SER B C 1
ATOM 3783 O O . SER B 1 205 ? -14.883 -10.891 10.148 1 93.38 205 SER B O 1
ATOM 3785 N N . ASN B 1 206 ? -13.25 -12.086 9.102 1 94.69 206 ASN B N 1
ATOM 3786 C CA . ASN B 1 206 ? -14.109 -13.211 8.773 1 94.69 206 ASN B CA 1
ATOM 3787 C C . ASN B 1 206 ? -13.531 -14.531 9.273 1 94.69 206 ASN B C 1
ATOM 3789 O O . ASN B 1 206 ? -13.547 -15.531 8.562 1 94.69 206 ASN B O 1
ATOM 3793 N N . TRP B 1 207 ? -13.039 -14.523 10.445 1 93.44 207 TRP B N 1
ATOM 3794 C CA . TRP B 1 207 ? -12.234 -15.617 10.977 1 93.44 207 TRP B CA 1
ATOM 3795 C C . TRP B 1 207 ? -13.008 -16.938 10.93 1 93.44 207 TRP B C 1
ATOM 3797 O O . TRP B 1 207 ? -12.508 -17.938 10.398 1 93.44 207 TRP B O 1
ATOM 3807 N N . ASN B 1 208 ? -14.242 -16.984 11.406 1 93.69 208 ASN B N 1
ATOM 3808 C CA . ASN B 1 208 ? -15.031 -18.203 11.453 1 93.69 208 ASN B CA 1
ATOM 3809 C C . ASN B 1 208 ? -15.344 -18.719 10.047 1 93.69 208 ASN B C 1
ATOM 3811 O O . ASN B 1 208 ? -15.289 -19.922 9.797 1 93.69 208 ASN B O 1
ATOM 3815 N N . GLY B 1 209 ? -15.617 -17.844 9.227 1 93.75 209 GLY B N 1
ATOM 3816 C CA . GLY B 1 209 ? -15.883 -18.219 7.852 1 93.75 209 GLY B CA 1
ATOM 3817 C C . GLY B 1 209 ? -14.672 -18.797 7.145 1 93.75 209 GLY B C 1
ATOM 3818 O O . GLY B 1 209 ? -14.781 -19.781 6.398 1 93.75 209 GLY B O 1
ATOM 3819 N N . VAL B 1 210 ? -13.578 -18.203 7.441 1 93.44 210 VAL B N 1
ATOM 3820 C CA . VAL B 1 210 ? -12.344 -18.625 6.801 1 93.44 210 VAL B CA 1
ATOM 3821 C C . VAL B 1 210 ? -11.961 -20.016 7.297 1 93.44 210 VAL B C 1
ATOM 3823 O O . VAL B 1 210 ? -11.602 -20.891 6.504 1 93.44 210 VAL B O 1
ATOM 3826 N N . VAL B 1 211 ? -12.047 -20.203 8.523 1 91.38 211 VAL B N 1
ATOM 3827 C CA . VAL B 1 211 ? -11.688 -21.5 9.109 1 91.38 211 VAL B CA 1
ATOM 3828 C C . VAL B 1 211 ? -12.617 -22.578 8.586 1 91.38 211 VAL B C 1
ATOM 3830 O O . VAL B 1 211 ? -12.172 -23.672 8.227 1 91.38 211 VAL B O 1
ATOM 3833 N N . GLU B 1 212 ? -13.867 -22.312 8.5 1 90.75 212 GLU B N 1
ATOM 3834 C CA . GLU B 1 212 ? -14.852 -23.281 8.023 1 90.75 212 GLU B CA 1
ATOM 3835 C C . GLU B 1 212 ? -14.672 -23.562 6.531 1 90.75 212 GLU B C 1
ATOM 3837 O O . GLU B 1 212 ? -14.758 -24.703 6.098 1 90.75 212 GLU B O 1
ATOM 3842 N N . ASN B 1 213 ? -14.352 -22.625 5.82 1 90.94 213 ASN B N 1
ATOM 3843 C CA . ASN B 1 213 ? -14.273 -22.719 4.367 1 90.94 213 ASN B CA 1
ATOM 3844 C C . ASN B 1 213 ? -13.008 -23.438 3.922 1 90.94 213 ASN B C 1
ATOM 3846 O O . ASN B 1 213 ? -13.039 -24.25 2.996 1 90.94 213 ASN B O 1
ATOM 3850 N N . LEU B 1 214 ? -11.906 -23.188 4.449 1 87.5 214 LEU B N 1
ATOM 3851 C CA . LEU B 1 214 ? -10.625 -23.734 4.012 1 87.5 214 LEU B CA 1
ATOM 3852 C C . LEU B 1 214 ? -10.422 -25.156 4.559 1 87.5 214 LEU B C 1
ATOM 3854 O O . LEU B 1 214 ? -9.859 -26.016 3.877 1 87.5 214 LEU B O 1
ATOM 3858 N N . GLY B 1 215 ? -10.891 -25.422 5.707 1 85.19 215 GLY B N 1
ATOM 3859 C CA . GLY B 1 215 ? -10.547 -26.656 6.395 1 85.19 215 GLY B CA 1
ATOM 3860 C C . GLY B 1 215 ? -9.195 -26.609 7.078 1 85.19 215 GLY B C 1
ATOM 3861 O O . GLY B 1 215 ? -8.367 -25.75 6.762 1 85.19 215 GLY B O 1
ATOM 3862 N N . LEU B 1 216 ? -8.836 -27.5 7.812 1 84.94 216 LEU B N 1
ATOM 3863 C CA . LEU B 1 216 ? -7.684 -27.438 8.711 1 84.94 216 LEU B CA 1
ATOM 3864 C C . LEU B 1 216 ? -6.379 -27.516 7.922 1 84.94 216 LEU B C 1
ATOM 3866 O O . LEU B 1 216 ? -5.492 -26.688 8.094 1 84.94 216 LEU B O 1
ATOM 3870 N N . PRO B 1 217 ? -6.215 -28.516 7.027 1 85.44 217 PRO B N 1
ATOM 3871 C CA . PRO B 1 217 ? -4.93 -28.594 6.324 1 85.44 217 PRO B CA 1
ATOM 3872 C C . PRO B 1 217 ? -4.648 -27.375 5.461 1 85.44 217 PRO B C 1
ATOM 3874 O O . PRO B 1 217 ? -3.529 -26.844 5.473 1 85.44 217 PRO B O 1
ATOM 3877 N N . HIS B 1 218 ? -5.656 -26.953 4.73 1 87.75 218 HIS B N 1
ATOM 3878 C CA . HIS B 1 218 ? -5.496 -25.781 3.877 1 87.75 218 HIS B CA 1
ATOM 3879 C C . HIS B 1 218 ? -5.297 -24.516 4.707 1 87.75 218 HIS B C 1
ATOM 3881 O O . HIS B 1 218 ? -4.543 -23.625 4.316 1 87.75 218 HIS B O 1
ATOM 3887 N N . PHE B 1 219 ? -5.887 -24.547 5.816 1 89.69 219 PHE B N 1
ATOM 3888 C CA . PHE B 1 219 ? -5.77 -23.422 6.742 1 89.69 219 PHE B CA 1
ATOM 3889 C C . PHE B 1 219 ? -4.34 -23.281 7.25 1 89.69 219 PHE B C 1
ATOM 3891 O O . PHE B 1 219 ? -3.777 -22.188 7.262 1 89.69 219 PHE B O 1
ATOM 3898 N N . ILE B 1 220 ? -3.775 -24.328 7.535 1 90.5 220 ILE B N 1
ATOM 3899 C CA . ILE B 1 220 ? -2.42 -24.328 8.07 1 90.5 220 ILE B CA 1
ATOM 3900 C C . ILE B 1 220 ? -1.442 -23.859 6.992 1 90.5 220 ILE B C 1
ATOM 3902 O O . ILE B 1 220 ? -0.589 -23 7.242 1 90.5 220 ILE B O 1
ATOM 3906 N N . VAL B 1 221 ? -1.609 -24.422 5.879 1 89.88 221 VAL B N 1
ATOM 3907 C CA . VAL B 1 221 ? -0.725 -24.047 4.777 1 89.88 221 VAL B CA 1
ATOM 3908 C C . VAL B 1 221 ? -0.88 -22.562 4.457 1 89.88 221 VAL B C 1
ATOM 3910 O O . VAL B 1 221 ? 0.112 -21.859 4.293 1 89.88 221 VAL B O 1
ATOM 3913 N N . PHE B 1 222 ? -2.055 -22.141 4.449 1 91.81 222 PHE B N 1
ATOM 3914 C CA . PHE B 1 222 ? -2.348 -20.766 4.086 1 91.81 222 PHE B CA 1
ATOM 3915 C C . PHE B 1 222 ? -1.783 -19.797 5.125 1 91.81 222 PHE B C 1
ATOM 3917 O O . PHE B 1 222 ? -1.089 -18.844 4.777 1 91.81 222 PHE B O 1
ATOM 3924 N N . PHE B 1 223 ? -1.936 -20.047 6.336 1 93.56 223 PHE B N 1
ATOM 3925 C CA . PHE B 1 223 ? -1.56 -19.094 7.375 1 93.56 223 PHE B CA 1
ATOM 3926 C C . PHE B 1 223 ? -0.06 -19.141 7.641 1 93.56 223 PHE B C 1
ATOM 3928 O O . PHE B 1 223 ? 0.555 -18.125 7.957 1 93.56 223 PHE B O 1
ATOM 3935 N N . VAL B 1 224 ? 0.478 -20.297 7.5 1 93.5 224 VAL B N 1
ATOM 3936 C CA . VAL B 1 224 ? 1.932 -20.375 7.605 1 93.5 224 VAL B CA 1
ATOM 3937 C C . VAL B 1 224 ? 2.574 -19.641 6.43 1 93.5 224 VAL B C 1
ATOM 3939 O O . VAL B 1 224 ? 3.535 -18.891 6.609 1 93.5 224 VAL B O 1
ATOM 3942 N N . GLY B 1 225 ? 2.027 -19.891 5.316 1 92.75 225 GLY B N 1
ATOM 3943 C CA . GLY B 1 225 ? 2.516 -19.172 4.145 1 92.75 225 GLY B CA 1
ATOM 3944 C C . GLY B 1 225 ? 2.352 -17.672 4.25 1 92.75 225 GLY B C 1
ATOM 3945 O O . GLY B 1 225 ? 3.285 -16.922 3.961 1 92.75 225 GLY B O 1
ATOM 3946 N N . LEU B 1 226 ? 1.202 -17.281 4.699 1 94.5 226 LEU B N 1
ATOM 3947 C CA . LEU B 1 226 ? 0.917 -15.852 4.836 1 94.5 226 LEU B CA 1
ATOM 3948 C C . LEU B 1 226 ? 1.819 -15.211 5.883 1 94.5 226 LEU B C 1
ATOM 3950 O O . LEU B 1 226 ? 2.307 -14.094 5.691 1 94.5 226 LEU B O 1
ATOM 3954 N N . SER B 1 227 ? 2.062 -15.875 6.961 1 95.5 227 SER B N 1
ATOM 3955 C CA . SER B 1 227 ? 2.938 -15.367 8.016 1 95.5 227 SER B CA 1
ATOM 3956 C C . SER B 1 227 ? 4.379 -15.266 7.535 1 95.5 227 SER B C 1
ATOM 3958 O O . SER B 1 227 ? 5.066 -14.281 7.812 1 95.5 227 SER B O 1
ATOM 3960 N N . THR B 1 228 ? 4.777 -16.266 6.812 1 93.38 228 THR B N 1
ATOM 3961 C CA . THR B 1 228 ? 6.133 -16.266 6.273 1 93.38 228 THR B CA 1
ATOM 3962 C C . THR B 1 228 ? 6.309 -15.133 5.266 1 93.38 228 THR B C 1
ATOM 3964 O O . THR B 1 228 ? 7.34 -14.453 5.262 1 93.38 228 THR B O 1
ATOM 3967 N N . LEU B 1 229 ? 5.32 -14.93 4.492 1 92.81 229 LEU B N 1
ATOM 3968 C CA . LEU B 1 229 ? 5.352 -13.836 3.525 1 92.81 229 LEU B CA 1
ATOM 3969 C C . LEU B 1 229 ? 5.41 -12.492 4.234 1 92.81 229 LEU B C 1
ATOM 3971 O O . LEU B 1 229 ? 6.141 -11.594 3.811 1 92.81 229 LEU B O 1
ATOM 3975 N N . THR B 1 230 ? 4.734 -12.352 5.293 1 95.69 230 THR B N 1
ATOM 3976 C CA . THR B 1 230 ? 4.598 -11.094 6.016 1 95.69 230 THR B CA 1
ATOM 3977 C C . THR B 1 230 ? 5.883 -10.758 6.766 1 95.69 230 THR B C 1
ATOM 3979 O O . THR B 1 230 ? 6.375 -9.625 6.699 1 95.69 230 THR B O 1
ATOM 3982 N N . LEU B 1 231 ? 6.496 -11.719 7.344 1 95.5 231 LEU B N 1
ATOM 3983 C CA . LEU B 1 231 ? 7.535 -11.422 8.328 1 95.5 231 LEU B CA 1
ATOM 3984 C C . LEU B 1 231 ? 8.922 -11.633 7.727 1 95.5 231 LEU B C 1
ATOM 3986 O O . LEU B 1 231 ? 9.898 -11.031 8.18 1 95.5 231 LEU B O 1
ATOM 3990 N N . ILE B 1 232 ? 8.977 -12.422 6.652 1 93.06 232 ILE B N 1
ATOM 3991 C CA . ILE B 1 232 ? 10.312 -12.82 6.223 1 93.06 232 ILE B CA 1
ATOM 3992 C C . ILE B 1 232 ? 10.508 -12.469 4.75 1 93.06 232 ILE B C 1
ATOM 3994 O O . ILE B 1 232 ? 11.305 -11.586 4.418 1 93.06 232 ILE B O 1
ATOM 3998 N N . LEU B 1 233 ? 9.688 -12.992 3.953 1 90.5 233 LEU B N 1
ATOM 3999 C CA . LEU B 1 233 ? 9.961 -12.953 2.521 1 90.5 233 LEU B CA 1
ATOM 4000 C C . LEU B 1 233 ? 9.797 -11.539 1.974 1 90.5 233 LEU B C 1
ATOM 4002 O O . LEU B 1 233 ? 10.711 -10.992 1.359 1 90.5 233 LEU B O 1
ATOM 4006 N N . ASN B 1 234 ? 8.688 -10.93 2.26 1 94.12 234 ASN B N 1
ATOM 4007 C CA . ASN B 1 234 ? 8.43 -9.625 1.663 1 94.12 234 ASN B CA 1
ATOM 4008 C C . ASN B 1 234 ? 9.367 -8.555 2.225 1 94.12 234 ASN B C 1
ATOM 4010 O O . ASN B 1 234 ? 9.906 -7.746 1.473 1 94.12 234 ASN B O 1
ATOM 4014 N N . PRO B 1 235 ? 9.594 -8.531 3.525 1 93.56 235 PRO B N 1
ATOM 4015 C CA . PRO B 1 235 ? 10.578 -7.566 4.023 1 93.56 235 PRO B CA 1
ATOM 4016 C C . PRO B 1 235 ? 11.969 -7.781 3.422 1 93.56 235 PRO B C 1
ATOM 4018 O O . PRO B 1 235 ? 12.672 -6.816 3.125 1 93.56 235 PRO B O 1
ATOM 4021 N N . TYR B 1 236 ? 12.312 -8.992 3.201 1 90.62 236 TYR B N 1
ATOM 4022 C CA . TYR B 1 236 ? 13.602 -9.297 2.584 1 90.62 236 TYR B CA 1
ATOM 4023 C C . TYR B 1 236 ? 13.656 -8.789 1.15 1 90.62 236 TYR B C 1
ATOM 4025 O O . TYR B 1 236 ? 14.656 -8.203 0.73 1 90.62 236 TYR B O 1
ATOM 4033 N N . TRP B 1 237 ? 12.625 -8.977 0.428 1 91.31 237 TRP B N 1
ATOM 4034 C CA . TRP B 1 237 ? 12.594 -8.531 -0.961 1 91.31 237 TRP B CA 1
ATOM 4035 C C . TRP B 1 237 ? 12.57 -7.004 -1.045 1 91.31 237 TRP B C 1
ATOM 4037 O O . TRP B 1 237 ? 13.133 -6.418 -1.97 1 91.31 237 TRP B O 1
ATOM 4047 N N . ILE B 1 238 ? 11.844 -6.371 -0.105 1 94.19 238 ILE B N 1
ATOM 4048 C CA . ILE B 1 238 ? 11.844 -4.91 -0.062 1 94.19 238 ILE B CA 1
ATOM 4049 C C . ILE B 1 238 ? 13.266 -4.402 0.188 1 94.19 238 ILE B C 1
ATOM 4051 O O . ILE B 1 238 ? 13.727 -3.479 -0.485 1 94.19 238 ILE B O 1
ATOM 4055 N N . TYR B 1 239 ? 13.891 -5.035 1.125 1 91.56 239 TYR B N 1
ATOM 4056 C CA . TYR B 1 239 ? 15.258 -4.664 1.45 1 91.56 239 TYR B CA 1
ATOM 4057 C C . TYR B 1 239 ? 16.172 -4.84 0.243 1 91.56 239 TYR B C 1
ATOM 4059 O O . TYR B 1 239 ? 16.906 -3.922 -0.131 1 91.56 239 TYR B O 1
ATOM 4067 N N . ARG B 1 240 ? 16.016 -5.965 -0.412 1 88.25 240 ARG B N 1
ATOM 4068 C CA . ARG B 1 240 ? 16.891 -6.281 -1.544 1 88.25 240 ARG B CA 1
ATOM 4069 C C . ARG B 1 240 ? 16.609 -5.344 -2.717 1 88.25 240 ARG B C 1
ATOM 4071 O O . ARG B 1 240 ? 17.547 -4.844 -3.348 1 88.25 240 ARG B O 1
ATOM 4078 N N . SER B 1 241 ? 15.438 -5.117 -3 1 90.81 241 SER B N 1
ATOM 4079 C CA . SER B 1 241 ? 15.078 -4.258 -4.121 1 90.81 241 SER B CA 1
ATOM 4080 C C . SER B 1 241 ? 15.539 -2.822 -3.891 1 90.81 241 SER B C 1
ATOM 4082 O O . SER B 1 241 ? 15.938 -2.133 -4.832 1 90.81 241 SER B O 1
ATOM 4084 N N . THR B 1 242 ? 15.5 -2.402 -2.666 1 90.69 242 THR B N 1
ATOM 4085 C CA . THR B 1 242 ? 15.93 -1.044 -2.35 1 90.69 242 THR B CA 1
ATOM 4086 C C . THR B 1 242 ? 17.453 -0.922 -2.443 1 90.69 242 THR B C 1
ATOM 4088 O O . THR B 1 242 ? 17.969 0.077 -2.945 1 90.69 242 THR B O 1
ATOM 4091 N N . GLN B 1 243 ? 18.141 -1.942 -2.074 1 85.75 243 GLN B N 1
ATOM 4092 C CA . GLN B 1 243 ? 19.594 -1.932 -2.121 1 85.75 243 GLN B CA 1
ATOM 4093 C C . GLN B 1 243 ? 20.109 -1.925 -3.561 1 85.75 243 GLN B C 1
ATOM 4095 O O . GLN B 1 243 ? 21.156 -1.348 -3.854 1 85.75 243 GLN B O 1
ATOM 4100 N N . ARG B 1 244 ? 19.344 -2.471 -4.43 1 83.25 244 ARG B N 1
ATOM 4101 C CA . ARG B 1 244 ? 19.75 -2.564 -5.832 1 83.25 244 ARG B CA 1
ATOM 4102 C C . ARG B 1 244 ? 19.781 -1.188 -6.484 1 83.25 244 ARG B C 1
ATOM 4104 O O . ARG B 1 244 ? 20.422 -0.999 -7.52 1 83.25 244 ARG B O 1
ATOM 4111 N N . LEU B 1 245 ? 19.094 -0.272 -5.91 1 81.75 245 LEU B N 1
ATOM 4112 C CA . LEU B 1 245 ? 19.094 1.087 -6.438 1 81.75 245 LEU B CA 1
ATOM 4113 C C . LEU B 1 245 ? 20.484 1.7 -6.355 1 81.75 245 LEU B C 1
ATOM 4115 O O . LEU B 1 245 ? 20.859 2.523 -7.195 1 81.75 245 LEU B O 1
ATOM 4119 N N . PHE B 1 246 ? 21.281 1.339 -5.41 1 74.75 246 PHE B N 1
ATOM 4120 C CA . PHE B 1 246 ? 22.547 2.027 -5.137 1 74.75 246 PHE B CA 1
ATOM 4121 C C . PHE B 1 246 ? 23.719 1.231 -5.68 1 74.75 246 PHE B C 1
ATOM 4123 O O . PHE B 1 246 ? 24.875 1.677 -5.594 1 74.75 246 PHE B O 1
ATOM 4130 N N . GLY B 1 247 ? 23.562 0.169 -6.289 1 64.69 247 GLY B N 1
ATOM 4131 C CA . GLY B 1 247 ? 24.641 -0.548 -6.957 1 64.69 247 GLY B CA 1
ATOM 4132 C C . GLY B 1 247 ? 24.344 -2.025 -7.145 1 64.69 247 GLY B C 1
ATOM 4133 O O . GLY B 1 247 ? 23.469 -2.58 -6.469 1 64.69 247 GLY B O 1
ATOM 4134 N N . PRO B 1 248 ? 24.781 -2.461 -8.336 1 57.38 248 PRO B N 1
ATOM 4135 C CA . PRO B 1 248 ? 24.516 -3.83 -8.781 1 57.38 248 PRO B CA 1
ATOM 4136 C C . PRO B 1 248 ? 25.016 -4.883 -7.801 1 57.38 248 PRO B C 1
ATOM 4138 O O . PRO B 1 248 ? 26.219 -4.969 -7.539 1 57.38 248 PRO B O 1
ATOM 4141 N N . VAL B 1 249 ? 24.359 -5.004 -6.633 1 55.25 249 VAL B N 1
ATOM 4142 C CA . VAL B 1 249 ? 24.781 -6.148 -5.832 1 55.25 249 VAL B CA 1
ATOM 4143 C C . VAL B 1 249 ? 24.219 -7.434 -6.434 1 55.25 249 VAL B C 1
ATOM 4145 O O . VAL B 1 249 ? 23.047 -7.492 -6.805 1 55.25 249 VAL B O 1
ATOM 4148 N N . ASP B 1 250 ? 25 -8.188 -7.121 1 50.47 250 ASP B N 1
ATOM 4149 C CA . ASP B 1 250 ? 24.609 -9.469 -7.707 1 50.47 250 ASP B CA 1
ATOM 4150 C C . ASP B 1 250 ? 23.953 -10.375 -6.672 1 50.47 250 ASP B C 1
ATOM 4152 O O . ASP B 1 250 ? 24.625 -10.938 -5.809 1 50.47 250 ASP B O 1
ATOM 4156 N N . TRP B 1 251 ? 23.016 -10.008 -6.137 1 45.44 251 TRP B N 1
ATOM 4157 C CA . TRP B 1 251 ? 22.484 -10.945 -5.148 1 45.44 251 TRP B CA 1
ATOM 4158 C C . TRP B 1 251 ? 22.047 -12.25 -5.809 1 45.44 251 TRP B C 1
ATOM 4160 O O . TRP B 1 251 ? 21.5 -13.133 -5.148 1 45.44 251 TRP B O 1
ATOM 4170 N N . ASN B 1 252 ? 21.812 -12.195 -6.949 1 42.81 252 ASN B N 1
ATOM 4171 C CA . ASN B 1 252 ? 21.344 -13.492 -7.414 1 42.81 252 ASN B CA 1
ATOM 4172 C C . ASN B 1 252 ? 22.328 -14.602 -7.082 1 42.81 252 ASN B C 1
ATOM 4174 O O . ASN B 1 252 ? 23.438 -14.328 -6.602 1 42.81 252 ASN B O 1
ATOM 4178 N N . PHE B 1 253 ? 22.641 -15.703 -7.914 1 37.59 253 PHE B N 1
ATOM 4179 C CA . PHE B 1 253 ? 23.172 -17.062 -7.891 1 37.59 253 PHE B CA 1
ATOM 4180 C C . PHE B 1 253 ? 24.656 -17.031 -7.52 1 37.59 253 PHE B C 1
ATOM 4182 O O . PHE B 1 253 ? 25.5 -17.438 -8.32 1 37.59 253 PHE B O 1
ATOM 4189 N N . SER B 1 254 ? 25.219 -15.977 -6.883 1 32.03 254 SER B N 1
ATOM 4190 C CA . SER B 1 254 ? 26.578 -16.359 -6.508 1 32.03 254 SER B CA 1
ATOM 4191 C C . SER B 1 254 ? 26.562 -17.344 -5.336 1 32.03 254 SER B C 1
ATOM 4193 O O . SER B 1 254 ? 25.672 -17.297 -4.484 1 32.03 254 SER B O 1
#

Organism: Chelonia mydas (NCBI:txid8469)

Secondary structure (DSSP, 8-state):
-----TTSHHHHHHHHHHHHHHHHHHHHHHHHHHHHH-HHHHTS-HHHHHHHHHHHHHHHHHHHHHHHHHIIIII-HHHHH-TTT---HHHHHHHHHHHHHHHHHHHHHHHHHHHHT---HHHHHHHHHHHHHHHHHHH-TT--SHHHHHHHHGGGGHHHHHHHHHHHHTT-TTSHHHHHHHHHHHHHHHHHHHHHHHHHHHHHHTHHHHHHHH-HHHHHHHHHHHHHIIIIIHHHHHHHHHHGGGS----S--/-----TTSHHHHHHHHHHHHHHHHHHHHHHHHHHHHH-HHHHTS-HHHHHHHHHHHHHHHHHHHHHHHHHIIIII-HHHHH-TTT---HHHHHHHHHHHHHHHHHHHHHHHHHHHHT---HHHHHHHHHHHHHHHHHHH-TT--SHHHHHHHHGGGGHHHHHHHHHHHHTT-TTSHHHHHHHHHHHHHHHHHHHHHHHHHHHHHHTHHHHHHHH-HHHHHHHHHHHHHIIIIIHHHHHHHHHHGGGS----S--

pLDDT: mean 89.39, std 9.34, range [31.08, 97.81]

Nearest PDB structures (foldseek):
  6e9t-assembly1_B  TM=3.160E-01  e=2.708E+00  synthetic construct
  6e9t-assembly1_B  TM=3.159E-01  e=2.794E+00  synthetic construct

Radius of gyration: 25.96 Å; Cα contacts (8 Å, |Δi|>4): 510; chains: 2; bounding box: 52×70×65 Å

Solvent-accessible surface area (backbone atoms only — not comparable to full-atom values): 26306 Å² total; per-residue (Å²): 136,50,85,67,66,69,85,39,65,66,49,45,51,50,40,22,48,49,20,26,50,50,48,48,48,45,30,52,48,43,49,51,50,38,57,70,72,31,70,61,54,64,69,45,51,72,68,55,46,52,51,52,21,49,31,53,42,46,22,51,51,12,52,53,24,34,54,53,18,47,39,44,70,75,63,39,63,62,40,67,74,32,62,54,61,32,75,50,51,60,54,51,52,50,52,31,28,50,42,9,36,49,51,43,48,51,51,49,52,54,50,47,23,65,73,65,74,48,82,59,65,67,60,51,51,53,50,49,42,53,45,50,50,45,51,38,49,70,70,36,78,70,39,30,44,45,61,58,33,52,57,43,28,56,30,55,32,38,39,39,51,29,50,51,52,52,32,51,73,68,66,42,60,80,35,70,65,43,53,52,39,48,54,49,32,40,51,34,41,50,48,39,51,52,50,50,51,48,51,49,49,54,42,66,76,36,42,69,56,45,53,67,48,52,34,67,72,43,41,49,52,44,52,52,44,50,49,42,40,64,70,46,51,48,53,48,49,44,52,51,47,54,52,45,75,80,41,89,63,77,72,62,96,116,138,48,84,67,65,70,86,40,65,65,50,46,51,51,39,21,48,49,20,27,50,49,49,49,49,46,29,51,47,43,48,52,50,38,57,70,72,30,70,63,56,63,69,45,52,72,67,54,47,52,51,51,21,50,31,53,42,45,22,52,51,12,51,54,24,33,54,54,19,48,38,43,72,73,65,38,64,61,39,68,74,32,63,52,60,31,75,49,50,61,55,51,52,48,53,31,28,49,42,9,37,50,50,42,49,51,50,51,53,54,49,46,22,65,76,66,75,48,83,61,64,69,59,52,50,53,50,48,42,52,47,50,50,45,49,40,49,69,70,36,78,70,37,30,42,44,60,58,34,51,57,41,27,56,30,55,32,38,39,39,52,29,48,51,50,53,32,51,74,69,65,42,58,83,34,70,66,42,53,52,39,48,55,50,32,40,51,34,42,51,48,39,51,53,49,51,51,48,51,50,48,54,43,66,78,35,43,69,57,44,54,66,47,53,34,69,72,44,41,48,50,46,50,53,42,50,49,44,40,64,71,46,52,49,54,49,49,45,53,51,47,55,52,47,73,79,41,89,65,76,70,61,97,118

InterPro domains:
  IPR006634 TRAM/LAG1/CLN8 homology domain [PS50922] (50-250)
  IPR006634 TRAM/LAG1/CLN8 homology domain [SM00724] (50-250)
  IPR050846 TLC domain-containing [PTHR13439] (13-248)

Foldseek 3Di:
DLDDDLVDLVVLVVLLQVLLVVLVVQLVVQLVVCCVPPPLLVPDDPLLSSVLSVLRSLLVLQVVLQVQLVCLVPPDVQCVVPVWQDDDSVLSSSLSSVLSVLVNVLVSQVVSCVVVVADDPLVNLLSVLLNLLSVLCSVQVRTHRNLVSLVSNLSNLSNLVSVLSVCVSSVVCPPPVNLVSLVVSLVSLVVSQVSLVVSVVSCVVCVVSNCVRRDDSSVVSVVVSSVCCNPPVSVVSSVVSVVVNVDPPVPPRD/DLDDDLVDLVVLVVLLQVLLVVLVVQLVVQLVVCCVPPPLLVPDDPLLSSVLSVLRSLLVLQVVLQVQLVCLVPPDVQCVVPVWQGDDSVLSSSLSSVLSVLVNVLVSQVVSCVVVVDDDPLVNLLSVLLNLLSVLCSVQVRTHRNLVSLVSNLSNLSNLVSVLSVCVSSVVCPPPVNLVSLVVSLVSLVVSQVSLVVSVVSCVVCVVSNCVRRDDSSVVSVVVSSVCCNPPVSVVSSVVSVVVNVDPPVPPGD

Sequence (508 aa):
IFDWDYVLWEVRLKLVAAGFFFYLIVFLLAHWLASWISASYRTLSGKDKVFSNIAITRGLLGIQSCVAGLWALLIDPVFQADKVYSQQKWSWFHCLLASGFILFENVVVHVSNIVFRTCDVFLVVHHLFAFGGLLGLIINIKSGHYLPLMGLLLEMSTPSICMYWLLRRTGYAKTLLWKANQWVLIHMQHCRMVLIYHMWWVCISNWNGVVENLGLPHFIVFFVGLSTLTLILNPYWIYRSTQRLFGPVDWNFSIFDWDYVLWEVRLKLVAAGFFFYLIVFLLAHWLASWISASYRTLSGKDKVFSNIAITRGLLGIQSCVAGLWALLIDPVFQADKVYSQQKWSWFHCLLASGFILFENVVVHVSNIVFRTCDVFLVVHHLFAFGGLLGLIINIKSGHYLPLMGLLLEMSTPSICMYWLLRRTGYAKTLLWKANQWVLIHMQHCRMVLIYHMWWVCISNWNGVVENLGLPHFIVFFVGLSTLTLILNPYWIYRSTQRLFGPVDWNFS